Protein AF-0000000077052460 (afdb_homodimer)

Nearest PDB structures (foldseek):
  5jkq-assembly4_C  TM=7.803E-01  e=1.693E-21  Plasmodium falciparum 3D7
  5jkq-assembly3_D  TM=7.872E-01  e=2.287E-21  Plasmodium falciparum 3D7
  5jkq-assembly1_A  TM=8.329E-01  e=6.368E-21  Plasmodium falciparum 3D7
  5jkq-assembly2_B  TM=8.318E-01  e=1.773E-20  Plasmodium falciparum 3D7
  4io5-assembly1_B  TM=5.665E-01  e=1.163E-07  Adineta vaga

Foldseek 3Di:
DVVVVVVVVVVCCVVVLVCVLPCCCCVQQWDCVLVLLLLQLLLLVCVVVCVLVVLCVVLVVPQWDFDWPDHSDNVPRDHPDLVPDTTPVVVQQVVLEAEAEEACDCDDSAWGVPDVNIDGRQVVVVLSSQCVSCVVNVHHHYYHYDYDHDPLVSVVCQQSNVGFKYTFFDFQQDDHPRHRLVVQWPWHTFRTWFFKKKKFWVVLVDAALVSVQVVLVVDAQAEEEEQDPVQCVQCVVSHDPRYDYDHDPDPVVNVVCRVVRVHGMYMYSDDPADDPTMHMYTHPGITTTTMTHGHNVSSVVSVVVSPDSPVVVVVVVVCVVVVVVVVVVVVVVVVVVVVVVVVVVD/DVVVVVVVVVVVCVVVLVCVLDCVCCVQQWDCVLVLLLLQLLLLVCVVVCVLVVLCVVLVVPQWDFDWPDHSDNVPRDHPDLVPDTTPVVVQQVVLEAEAEEACDCDDSAWGVPDVNIDGRQVVVVLSSVCVSCVVNVHHHYYHYDYDHDPLVSVVCQQSNVGFKYTFFDFQQDDHPRHRLVVQWPWHTFRTWFWKKKKAWVVLVDAALVSVQVVLVVDAQAEEEEQDPVQCVQCVVSHDPSYDYDHDPDPVVNVVCRVVRVHGMYMYSDDPADDPTMHMYTHPGITTTTMTHGHNVSSVVSVVVSPPSPVVVVVVVVCVVVVVVVVVVVVVVVVVVVVVVVVVVD

InterPro domains:
  IPR049856 Venus Flytrap-like [cd22854] (32-294)

pLDDT: mean 78.64, std 20.58, range [25.12, 98.69]

Sequence (692 aa):
MKSFIFKLLIVVALVSAQSLKATTDSTATKSAADLRKAYNAALARIIESGEYLDIKNRTQMKEVIACITCAPDSTQTNYPAKDKVTGRLKDILDKKLVKIAGLYYNDMPAGDYTVKPPVGFWPEYARAIFKRIGDYYGVEIAIEWVLFTQSNDIMASVRSGESDLTDLYMILSSFYNGKDRIEAFSVSCSPGGYESTISVAKSSNVLSMLELNNLIDQGNNVKVGALSAADFNSVKPFFSAKAQPVTFESVKIMREKLLSGEIIAGVTSTNPGDTDEIITFRSGVVSPRASMFLADIDALEDQNESKQLPTITWIIILVVCIADARRKLVLLSFQRLVVRVVCSNKMKSFIFKLLIVVALVSAQSLKATTDSTATKSAADLRKAYNAALARIIESGEYLDIKNRTQMKEVIACITCAPDSTQTNYPAKDKVTGRLKDILDKKLVKIAGLYYNDMPAGDYTVKPPVGFWPEYARAIFKRIGDYYGVEIAIEWVLFTQSNDIMASVRSGESDLTDLYMILSSFYNGKDRIEAFSVSCSPGGYESTISVAKSSNVLSMLELNNLIDQGNNVKVGALSAADFNSVKPFFSAKAQPVTFESVKIMREKLLSGEIIAGVTSTNPGDTDEIITFRSGVVSPRASMFLADIDALEDQNESKQLPTITWIIILVVCIADARRKLVLLSFQRLVVRVVCSNK

Secondary structure (DSSP, 8-state):
-HHHHHHHHHHHHHHHHHHSS-----------HHHHHHHHHHHHHHHHHTHHHHHHHHHT-TTEEEE-SS---TTTS-PPPGGG--HHHHHHHHHTEEEEEEE--S-BTTEE-SSSS-EEHHHHHHHHHHHHHHHHHT-PPEEEEEEESSHHHHHHHHHHTSSSEE-TT-BSS-EETTEEHHHHSEEPPP-EEEEEEEEEEGGG---SHHHHHHHHHHSSSEEEEESSHHHHHHHGGGS-TTEEEEE-S-HHHHHHHHHTTS-SEEEESS-----SSEEEEEEEEEEEE--EE--HHHHHHHHHHHHS--HHHHHHHHHHHHHHHHHHHHHHHHHHHHHHHHHH--/-HHHHHHHHHHHHHHHHHHTTS----------HHHHHHHHHHHHHHHHTTHHHHHHHHHT-TTEEEE--S---TTTS-PPPGGG--HHHHHHHHHTEEEEEEE--S-BTTEE-SSSS-EEHHHHHHHHHHHHHHHHHT-PPEEEEEEESSHHHHHHHHHHTSSSEE-TT-BSS-EETTEEHHHHSEEPPP-EEEEEEEEEEGGG---SHHHHHHHHHHSSSEEEEESSHHHHHHHGGGS-TTEEEEE-S-HHHHHHHHHTTS-SEEEESS-----SSEEEEEEEEEEEE--EE--HHHHHHHHHHHHS--HHHHHHHHHHHHHHHHHHHHHHHHHHHHHHHHHH--

Organism: Blastocystis hominis (NCBI:txid12968)

Structure (mmCIF, N/CA/C/O backbone):
data_AF-0000000077052460-model_v1
#
loop_
_entity.id
_entity.type
_entity.pdbx_description
1 polymer 'Solute-binding protein family 3/N-terminal domain-containing protein'
#
loop_
_atom_site.group_PDB
_atom_site.id
_atom_site.type_symbol
_atom_site.label_atom_id
_atom_site.label_alt_id
_atom_site.label_comp_id
_atom_site.label_asym_id
_atom_site.label_entity_id
_atom_site.label_seq_id
_atom_site.pdbx_PDB_ins_code
_atom_site.Cartn_x
_atom_site.Cartn_y
_atom_site.Cartn_z
_atom_site.occupancy
_atom_site.B_iso_or_equiv
_atom_site.auth_seq_id
_atom_site.auth_comp_id
_atom_site.auth_asym_id
_atom_site.auth_atom_id
_atom_site.pdbx_PDB_model_num
ATOM 1 N N . MET A 1 1 ? 12.891 57.5 42.781 1 40.19 1 MET A N 1
ATOM 2 C CA . MET A 1 1 ? 13.344 56.156 43 1 40.19 1 MET A CA 1
ATOM 3 C C . MET A 1 1 ? 12.383 55.125 42.406 1 40.19 1 MET A C 1
ATOM 5 O O . MET A 1 1 ? 12.812 54.125 41.875 1 40.19 1 MET A O 1
ATOM 9 N N . LYS A 1 2 ? 11.172 55.531 42.406 1 53.53 2 LYS A N 1
ATOM 10 C CA . LYS A 1 2 ? 10.156 54.625 41.875 1 53.53 2 LYS A CA 1
ATOM 11 C C . LYS A 1 2 ? 10.242 54.531 40.344 1 53.53 2 LYS A C 1
ATOM 13 O O . LYS A 1 2 ? 10.023 53.438 39.781 1 53.53 2 LYS A O 1
ATOM 18 N N . SER A 1 3 ? 10.703 55.656 39.844 1 54.28 3 SER A N 1
ATOM 19 C CA . SER A 1 3 ? 10.805 55.594 38.375 1 54.28 3 SER A CA 1
ATOM 20 C C . SER A 1 3 ? 12 54.75 37.938 1 54.28 3 SER A C 1
ATOM 22 O O . SER A 1 3 ? 11.914 54.031 36.938 1 54.28 3 SER A O 1
ATOM 24 N N . PHE A 1 4 ? 13.062 54.781 38.75 1 54.03 4 PHE A N 1
ATOM 25 C CA . PHE A 1 4 ? 14.258 54 38.438 1 54.03 4 PHE A CA 1
ATOM 26 C C . PHE A 1 4 ? 14 52.531 38.625 1 54.03 4 PHE A C 1
ATOM 28 O O . PHE A 1 4 ? 14.43 51.719 37.812 1 54.03 4 PHE A O 1
ATOM 35 N N . ILE A 1 5 ? 13.266 52.188 39.594 1 51.94 5 ILE A N 1
ATOM 36 C CA . ILE A 1 5 ? 12.977 50.781 39.875 1 51.94 5 ILE A CA 1
ATOM 37 C C . ILE A 1 5 ? 12.055 50.25 38.781 1 51.94 5 ILE A C 1
ATOM 39 O O . ILE A 1 5 ? 12.242 49.094 38.312 1 51.94 5 ILE A O 1
ATOM 43 N N . PHE A 1 6 ? 11.258 51.094 38.281 1 49.56 6 PHE A N 1
ATOM 44 C CA . PHE A 1 6 ? 10.367 50.656 37.219 1 49.56 6 PHE A CA 1
ATOM 45 C C . PHE A 1 6 ? 11.141 50.406 35.938 1 49.56 6 PHE A C 1
ATOM 47 O O . PHE A 1 6 ? 10.898 49.406 35.219 1 49.56 6 PHE A O 1
ATOM 54 N N . LYS A 1 7 ? 12.078 51.312 35.656 1 52.75 7 LYS A N 1
ATOM 55 C CA . LYS A 1 7 ? 12.914 51.125 34.469 1 52.75 7 LYS A CA 1
ATOM 56 C C . LYS A 1 7 ? 13.812 49.906 34.625 1 52.75 7 LYS A C 1
ATOM 58 O O . LYS A 1 7 ? 14.016 49.156 33.656 1 52.75 7 LYS A O 1
ATOM 63 N N . LEU A 1 8 ? 14.211 49.531 35.75 1 53.59 8 LEU A N 1
ATOM 64 C CA . LEU A 1 8 ? 15.039 48.375 36 1 53.59 8 LEU A CA 1
ATOM 65 C C . LEU A 1 8 ? 14.219 47.094 35.875 1 53.59 8 LEU A C 1
ATOM 67 O O . LEU A 1 8 ? 14.68 46.094 35.312 1 53.59 8 LEU A O 1
ATOM 71 N N . LEU A 1 9 ? 13.055 47.125 36.312 1 50.16 9 LEU A N 1
ATOM 72 C CA . LEU A 1 9 ? 12.203 45.969 36.219 1 50.16 9 LEU A CA 1
ATOM 73 C C . LEU A 1 9 ? 11.789 45.688 34.781 1 50.16 9 LEU A C 1
ATOM 75 O O . LEU A 1 9 ? 11.703 44.562 34.344 1 50.16 9 LEU A O 1
ATOM 79 N N . ILE A 1 10 ? 11.719 46.75 34 1 52.09 10 ILE A N 1
ATOM 80 C CA . ILE A 1 10 ? 11.438 46.594 32.594 1 52.09 10 ILE A CA 1
ATOM 81 C C . ILE A 1 10 ? 12.656 46 31.875 1 52.09 10 ILE A C 1
ATOM 83 O O . ILE A 1 10 ? 12.531 45.125 31.031 1 52.09 10 ILE A O 1
ATOM 87 N N . VAL A 1 11 ? 13.836 46.406 32.25 1 53.12 11 VAL A N 1
ATOM 88 C CA . VAL A 1 11 ? 15.055 45.875 31.641 1 53.12 11 VAL A CA 1
ATOM 89 C C . VAL A 1 11 ? 15.25 44.438 32.062 1 53.12 11 VAL A C 1
ATOM 91 O O . VAL A 1 11 ? 15.609 43.562 31.234 1 53.12 11 VAL A O 1
ATOM 94 N N . VAL A 1 12 ? 14.984 44.094 33.281 1 51.38 12 VAL A N 1
ATOM 95 C CA . VAL A 1 12 ? 15.133 42.719 33.719 1 51.38 12 VAL A CA 1
ATOM 96 C C . VAL A 1 12 ? 14.055 41.844 33.094 1 51.38 12 VAL A C 1
ATOM 98 O O . VAL A 1 12 ? 14.328 40.719 32.688 1 51.38 12 VAL A O 1
ATOM 101 N N . ALA A 1 13 ? 12.812 42.375 33 1 45.5 13 ALA A N 1
ATOM 102 C CA . ALA A 1 13 ? 11.766 41.625 32.312 1 45.5 13 ALA A CA 1
ATOM 103 C C . ALA A 1 13 ? 12.094 41.469 30.828 1 45.5 13 ALA A C 1
ATOM 105 O O . ALA A 1 13 ? 11.867 40.406 30.25 1 45.5 13 ALA A O 1
ATOM 106 N N . LEU A 1 14 ? 12.672 42.5 30.281 1 45.81 14 LEU A N 1
ATOM 107 C CA . LEU A 1 14 ? 13.102 42.406 28.891 1 45.81 14 LEU A CA 1
ATOM 108 C C . LEU A 1 14 ? 14.312 41.469 28.766 1 45.81 14 LEU A C 1
ATOM 110 O O . LEU A 1 14 ? 14.406 40.688 27.812 1 45.81 14 LEU A O 1
ATOM 114 N N . VAL A 1 15 ? 15.219 41.562 29.688 1 47.16 15 VAL A N 1
ATOM 115 C CA . VAL A 1 15 ? 16.391 40.719 29.672 1 47.16 15 VAL A CA 1
ATOM 116 C C . VAL A 1 15 ? 15.992 39.281 30.062 1 47.16 15 VAL A C 1
ATOM 118 O O . VAL A 1 15 ? 16.469 38.312 29.484 1 47.16 15 VAL A O 1
ATOM 121 N N . SER A 1 16 ? 15.133 39.156 31.094 1 40.62 16 SER A N 1
ATOM 122 C CA . SER A 1 16 ? 14.664 37.844 31.438 1 40.62 16 SER A CA 1
ATOM 123 C C . SER A 1 16 ? 13.758 37.281 30.344 1 40.62 16 SER A C 1
ATOM 125 O O . SER A 1 16 ? 13.758 36.062 30.094 1 40.62 16 SER A O 1
ATOM 127 N N . ALA A 1 17 ? 12.898 38.125 29.781 1 40.44 17 ALA A N 1
ATOM 128 C CA . ALA A 1 17 ? 12.188 37.625 28.594 1 40.44 17 ALA A CA 1
ATOM 129 C C . ALA A 1 17 ? 13.164 37.25 27.484 1 40.44 17 ALA A C 1
ATOM 131 O O . ALA A 1 17 ? 12.93 36.312 26.75 1 40.44 17 ALA A O 1
ATOM 132 N N . GLN A 1 18 ? 14.156 38.062 27.328 1 39.84 18 GLN A N 1
ATOM 133 C CA . GLN A 1 18 ? 15.203 37.656 26.391 1 39.84 18 GLN A CA 1
ATOM 134 C C . GLN A 1 18 ? 15.984 36.469 26.906 1 39.84 18 GLN A C 1
ATOM 136 O O . GLN A 1 18 ? 16.422 35.625 26.109 1 39.84 18 GLN A O 1
ATOM 141 N N . SER A 1 19 ? 16.375 36.469 28.141 1 36.69 19 SER A N 1
ATOM 142 C CA . SER A 1 19 ? 17.094 35.312 28.688 1 36.69 19 SER A CA 1
ATOM 143 C C . SER A 1 19 ? 16.203 34.094 28.781 1 36.69 19 SER A C 1
ATOM 145 O O . SER A 1 19 ? 16.688 32.969 28.828 1 36.69 19 SER A O 1
ATOM 147 N N . LEU A 1 20 ? 14.992 34.281 29.234 1 33.91 20 LEU A N 1
ATOM 148 C CA . LEU A 1 20 ? 14.094 33.125 29.125 1 33.91 20 LEU A CA 1
ATOM 149 C C . LEU A 1 20 ? 13.875 32.75 27.672 1 33.91 20 LEU A C 1
ATOM 151 O O . LEU A 1 20 ? 13.242 31.75 27.375 1 33.91 20 LEU A O 1
ATOM 155 N N . LYS A 1 21 ? 14 33.688 26.781 1 36.88 21 LYS A N 1
ATOM 156 C CA . LYS A 1 21 ? 14.312 33.125 25.469 1 36.88 21 LYS A CA 1
ATOM 157 C C . LYS A 1 21 ? 15.469 32.125 25.531 1 36.88 21 LYS A C 1
ATOM 159 O O . LYS A 1 21 ? 16.312 32.094 24.641 1 36.88 21 LYS A O 1
ATOM 164 N N . ALA A 1 22 ? 16.062 32.031 26.641 1 34.34 22 ALA A N 1
ATOM 165 C CA . ALA A 1 22 ? 17.047 30.953 26.703 1 34.34 22 ALA A CA 1
ATOM 166 C C . ALA A 1 22 ? 16.594 29.75 25.859 1 34.34 22 ALA A C 1
ATOM 168 O O . ALA A 1 22 ? 15.391 29.562 25.641 1 34.34 22 ALA A O 1
ATOM 169 N N . THR A 1 23 ? 17.797 28.938 25.484 1 33.97 23 THR A N 1
ATOM 170 C CA . THR A 1 23 ? 18.031 27.828 24.578 1 33.97 23 THR A CA 1
ATOM 171 C C . THR A 1 23 ? 17.141 26.641 24.906 1 33.97 23 THR A C 1
ATOM 173 O O . THR A 1 23 ? 17.5 25.797 25.719 1 33.97 23 THR A O 1
ATOM 176 N N . THR A 1 24 ? 16.203 26.828 25.781 1 32.47 24 THR A N 1
ATOM 177 C CA . THR A 1 24 ? 15.672 25.5 25.516 1 32.47 24 THR A CA 1
ATOM 178 C C . THR A 1 24 ? 15.797 25.156 24.031 1 32.47 24 THR A C 1
ATOM 180 O O . THR A 1 24 ? 15.047 25.672 23.203 1 32.47 24 THR A O 1
ATOM 183 N N . ASP A 1 25 ? 16.969 25.297 23.562 1 33.72 25 ASP A N 1
ATOM 184 C CA . ASP A 1 25 ? 17.281 24.578 22.328 1 33.72 25 ASP A CA 1
ATOM 185 C C . ASP A 1 25 ? 16.422 23.328 22.188 1 33.72 25 ASP A C 1
ATOM 187 O O . ASP A 1 25 ? 16.812 22.25 22.625 1 33.72 25 ASP A O 1
ATOM 191 N N . SER A 1 26 ? 15.391 23.281 22.844 1 37.94 26 SER A N 1
ATOM 192 C CA . SER A 1 26 ? 14.578 22.156 22.391 1 37.94 26 SER A CA 1
ATOM 193 C C . SER A 1 26 ? 14.727 21.938 20.891 1 37.94 26 SER A C 1
ATOM 195 O O . SER A 1 26 ? 14.328 22.781 20.094 1 37.94 26 SER A O 1
ATOM 197 N N . THR A 1 27 ? 15.93 21.688 20.516 1 42.88 27 THR A N 1
ATOM 198 C CA . THR A 1 27 ? 16.266 21.344 19.141 1 42.88 27 THR A CA 1
ATOM 199 C C . THR A 1 27 ? 15.055 20.734 18.438 1 42.88 27 THR A C 1
ATOM 201 O O . THR A 1 27 ? 14.688 19.578 18.703 1 42.88 27 THR A O 1
ATOM 204 N N . ALA A 1 28 ? 14.078 21.516 18.297 1 54.25 28 ALA A N 1
ATOM 205 C CA . ALA A 1 28 ? 12.891 21.141 17.531 1 54.25 28 ALA A CA 1
ATOM 206 C C . ALA A 1 28 ? 13.266 20.234 16.359 1 54.25 28 ALA A C 1
ATOM 208 O O . ALA A 1 28 ? 14.234 20.5 15.648 1 54.25 28 ALA A O 1
ATOM 209 N N . THR A 1 29 ? 12.867 19.062 16.547 1 73.12 29 THR A N 1
ATOM 210 C CA . THR A 1 29 ? 13.117 18.141 15.438 1 73.12 29 THR A CA 1
ATOM 211 C C . THR A 1 29 ? 12.672 18.75 14.117 1 73.12 29 THR A C 1
ATOM 213 O O . THR A 1 29 ? 11.531 19.203 13.977 1 73.12 29 THR A O 1
ATOM 216 N N . LYS A 1 30 ? 13.648 19.109 13.383 1 87.31 30 LYS A N 1
ATOM 217 C CA . LYS A 1 30 ? 13.445 19.75 12.086 1 87.31 30 LYS A CA 1
ATOM 218 C C . LYS A 1 30 ? 12.508 18.922 11.211 1 87.31 30 LYS A C 1
ATOM 220 O O . LYS A 1 30 ? 12.539 17.688 11.242 1 87.31 30 LYS A O 1
ATOM 225 N N . SER A 1 31 ? 11.742 19.672 10.508 1 90.94 31 SER A N 1
ATOM 226 C CA . SER A 1 31 ? 10.797 19.047 9.586 1 90.94 31 SER A CA 1
ATOM 227 C C . SER A 1 31 ? 11.508 18.141 8.586 1 90.94 31 SER A C 1
ATOM 229 O O . SER A 1 31 ? 12.594 18.484 8.109 1 90.94 31 SER A O 1
ATOM 231 N N . ALA A 1 32 ? 10.805 17.062 8.242 1 94.19 32 ALA A N 1
ATOM 232 C CA . ALA A 1 32 ? 11.336 16.141 7.238 1 94.19 32 ALA A CA 1
ATOM 233 C C . ALA A 1 32 ? 10.539 16.234 5.938 1 94.19 32 ALA A C 1
ATOM 235 O O . ALA A 1 32 ? 10.695 15.391 5.051 1 94.19 32 ALA A O 1
ATOM 236 N N . ALA A 1 33 ? 9.703 17.203 5.754 1 89.75 33 ALA A N 1
ATOM 237 C CA . ALA A 1 33 ? 8.797 17.312 4.613 1 89.75 33 ALA A CA 1
ATOM 238 C C . ALA A 1 33 ? 9.578 17.422 3.307 1 89.75 33 ALA A C 1
ATOM 240 O O . ALA A 1 33 ? 9.297 16.703 2.346 1 89.75 33 ALA A O 1
ATOM 241 N N . ASP A 1 34 ? 10.586 18.266 3.287 1 93.88 34 ASP A N 1
ATOM 242 C CA . ASP A 1 34 ? 11.375 18.422 2.07 1 93.88 34 ASP A CA 1
ATOM 243 C C . ASP A 1 34 ? 12.18 17.156 1.771 1 93.88 34 ASP A C 1
ATOM 245 O O . ASP A 1 34 ? 12.391 16.797 0.607 1 93.88 34 ASP A O 1
ATOM 249 N N . LEU A 1 35 ? 12.648 16.531 2.812 1 96.69 35 LEU A N 1
ATOM 250 C CA . LEU A 1 35 ? 13.359 15.281 2.625 1 96.69 35 LEU A CA 1
ATOM 251 C C . LEU A 1 35 ? 12.453 14.227 1.992 1 96.69 35 LEU A C 1
ATOM 253 O O . LEU A 1 35 ? 12.852 13.547 1.048 1 96.69 35 LEU A O 1
ATOM 257 N N . ARG A 1 36 ? 11.289 14.094 2.512 1 94.25 36 ARG A N 1
ATOM 258 C CA . ARG A 1 36 ? 10.328 13.141 1.967 1 94.25 36 ARG A CA 1
ATOM 259 C C . ARG A 1 36 ? 10 13.461 0.514 1 94.25 36 ARG A C 1
ATOM 261 O O . ARG A 1 36 ? 9.922 12.562 -0.327 1 94.25 36 ARG A O 1
ATOM 268 N N . LYS A 1 37 ? 9.836 14.734 0.239 1 91.25 37 LYS A N 1
ATOM 269 C CA . LYS A 1 37 ? 9.555 15.148 -1.131 1 91.25 37 LYS A CA 1
ATOM 270 C C . LYS A 1 37 ? 10.703 14.789 -2.064 1 91.25 37 LYS A C 1
ATOM 272 O O . LYS A 1 37 ? 10.484 14.258 -3.156 1 91.25 37 LYS A O 1
ATOM 277 N N . ALA A 1 38 ? 11.883 15.102 -1.644 1 96.69 38 ALA A N 1
ATOM 278 C CA . ALA A 1 38 ? 13.055 14.758 -2.439 1 96.69 38 ALA A CA 1
ATOM 279 C C . ALA A 1 38 ? 13.18 13.242 -2.604 1 96.69 38 ALA A C 1
ATOM 281 O O . ALA A 1 38 ? 13.516 12.758 -3.686 1 96.69 38 ALA A O 1
ATOM 282 N N . TYR A 1 39 ? 12.922 12.562 -1.542 1 96.38 39 TYR A N 1
ATOM 283 C CA . TYR A 1 39 ? 12.961 11.109 -1.53 1 96.38 39 TYR A CA 1
ATOM 284 C C . TYR A 1 39 ? 11.977 10.523 -2.537 1 96.38 39 TYR A C 1
ATOM 286 O O . TYR A 1 39 ? 12.344 9.672 -3.352 1 96.38 39 TYR A O 1
ATOM 294 N N . ASN A 1 40 ? 10.781 11.008 -2.557 1 92.31 40 ASN A N 1
ATOM 295 C CA . ASN A 1 40 ? 9.75 10.539 -3.473 1 92.31 40 ASN A CA 1
ATOM 296 C C . ASN A 1 40 ? 10.07 10.914 -4.918 1 92.31 40 ASN A C 1
ATOM 298 O O . ASN A 1 40 ? 9.789 10.148 -5.84 1 92.31 40 ASN A O 1
ATOM 302 N N . ALA A 1 41 ? 10.617 12.07 -5.086 1 93.25 41 ALA A N 1
ATOM 303 C CA . ALA A 1 41 ? 11.047 12.469 -6.426 1 93.25 41 ALA A CA 1
ATOM 304 C C . ALA A 1 41 ? 12.102 11.516 -6.973 1 93.25 41 ALA A C 1
ATOM 306 O O . ALA A 1 41 ? 12.047 11.117 -8.141 1 93.25 41 ALA A O 1
ATOM 307 N N . ALA A 1 42 ? 13.047 11.164 -6.137 1 96.25 42 ALA A N 1
ATOM 308 C CA . ALA A 1 42 ? 14.086 10.211 -6.527 1 96.25 42 ALA A CA 1
ATOM 309 C C . ALA A 1 42 ? 13.492 8.844 -6.84 1 96.25 42 ALA A C 1
ATOM 311 O O . ALA A 1 42 ? 13.852 8.219 -7.84 1 96.25 42 ALA A O 1
ATOM 312 N N . LEU A 1 43 ? 12.57 8.391 -6.004 1 93.06 43 LEU A N 1
ATOM 313 C CA . LEU A 1 43 ? 11.914 7.102 -6.207 1 93.06 43 LEU A CA 1
ATOM 314 C C . LEU A 1 43 ? 11.227 7.055 -7.566 1 93.06 43 LEU A C 1
ATOM 316 O O . LEU A 1 43 ? 11.352 6.07 -8.297 1 93.06 43 LEU A O 1
ATOM 320 N N . ALA A 1 44 ? 10.508 8.102 -7.887 1 88.25 44 ALA A N 1
ATOM 321 C CA . ALA A 1 44 ? 9.797 8.164 -9.164 1 88.25 44 ALA A CA 1
ATOM 322 C C . ALA A 1 44 ? 10.766 8 -10.336 1 88.25 44 ALA A C 1
ATOM 324 O O . ALA A 1 44 ? 10.5 7.242 -11.273 1 88.25 44 ALA A O 1
ATOM 325 N N . ARG A 1 45 ? 11.867 8.555 -10.242 1 91.06 45 ARG A N 1
ATOM 326 C CA . ARG A 1 45 ? 12.844 8.539 -11.328 1 91.06 45 ARG A CA 1
ATOM 327 C C . ARG A 1 45 ? 13.531 7.176 -11.422 1 91.06 45 ARG A C 1
ATOM 329 O O . ARG A 1 45 ? 13.875 6.723 -12.508 1 91.06 45 ARG A O 1
ATOM 336 N N . ILE A 1 46 ? 13.758 6.566 -10.305 1 91.5 46 ILE A N 1
ATOM 337 C CA . ILE A 1 46 ? 14.352 5.238 -10.289 1 91.5 46 ILE A CA 1
ATOM 338 C C . ILE A 1 46 ? 13.422 4.246 -10.977 1 91.5 46 ILE A C 1
ATOM 340 O O . ILE A 1 46 ? 13.859 3.424 -11.789 1 91.5 46 ILE A O 1
ATOM 344 N N . ILE A 1 47 ? 12.164 4.34 -10.688 1 85.69 47 ILE A N 1
ATOM 345 C CA . ILE A 1 47 ? 11.188 3.439 -11.289 1 85.69 47 ILE A CA 1
ATOM 346 C C . ILE A 1 47 ? 11.047 3.75 -12.781 1 85.69 47 ILE A C 1
ATOM 348 O O . ILE A 1 47 ? 11.125 2.848 -13.617 1 85.69 47 ILE A O 1
ATOM 352 N N . GLU A 1 48 ? 10.969 4.965 -13.094 1 80.06 48 GLU A N 1
ATOM 353 C CA . GLU A 1 48 ? 10.766 5.387 -14.477 1 80.06 48 GLU A CA 1
ATOM 354 C C . GLU A 1 48 ? 11.945 5 -15.359 1 80.06 48 GLU A C 1
ATOM 356 O O . GLU A 1 48 ? 11.773 4.668 -16.531 1 80.06 48 GLU A O 1
ATOM 361 N N . SER A 1 49 ? 13.133 5.082 -14.812 1 83.06 49 SER A N 1
ATOM 362 C CA . SER A 1 49 ? 14.336 4.82 -15.594 1 83.06 49 SER A CA 1
ATOM 363 C C . SER A 1 49 ? 14.57 3.32 -15.758 1 83.06 49 SER A C 1
ATOM 365 O O . SER A 1 49 ? 15.453 2.904 -16.516 1 83.06 49 SER A O 1
ATOM 367 N N . GLY A 1 50 ? 13.812 2.512 -14.992 1 80.31 50 GLY A N 1
ATOM 368 C CA . GLY A 1 50 ? 14.031 1.074 -15.039 1 80.31 50 GLY A CA 1
ATOM 369 C C . GLY A 1 50 ? 15.062 0.593 -14.031 1 80.31 50 GLY A C 1
ATOM 370 O O . GLY A 1 50 ? 15.281 -0.611 -13.891 1 80.31 50 GLY A O 1
ATOM 371 N N . GLU A 1 51 ? 15.648 1.522 -13.375 1 86.81 51 GLU A N 1
ATOM 372 C CA . GLU A 1 51 ? 16.703 1.167 -12.43 1 86.81 51 GLU A CA 1
ATOM 373 C C . GLU A 1 51 ? 16.172 0.256 -11.328 1 86.81 51 GLU A C 1
ATOM 375 O O . GLU A 1 51 ? 16.891 -0.608 -10.828 1 86.81 51 GLU A O 1
ATOM 380 N N . TYR A 1 52 ? 14.922 0.409 -11.008 1 87.69 52 TYR A N 1
ATOM 381 C CA . TYR A 1 52 ? 14.305 -0.477 -10.031 1 87.69 52 TYR A CA 1
ATOM 382 C C . TYR A 1 52 ? 14.406 -1.933 -10.469 1 87.69 52 TYR A C 1
ATOM 384 O O . TYR A 1 52 ? 14.82 -2.793 -9.688 1 87.69 52 TYR A O 1
ATOM 392 N N . LEU A 1 53 ? 14.031 -2.162 -11.617 1 82.94 53 LEU A N 1
ATOM 393 C CA . LEU A 1 53 ? 14.078 -3.521 -12.141 1 82.94 53 LEU A CA 1
ATOM 394 C C . LEU A 1 53 ? 15.516 -4.012 -12.25 1 82.94 53 LEU A C 1
ATOM 396 O O . LEU A 1 53 ? 15.797 -5.191 -12.008 1 82.94 53 LEU A O 1
ATOM 400 N N . ASP A 1 54 ? 16.406 -3.105 -12.602 1 85.31 54 ASP A N 1
ATOM 401 C CA . ASP A 1 54 ? 17.812 -3.467 -12.68 1 85.31 54 ASP A CA 1
ATOM 402 C C . ASP A 1 54 ? 18.344 -3.926 -11.32 1 85.31 54 ASP A C 1
ATOM 404 O O . ASP A 1 54 ? 19.016 -4.945 -11.219 1 85.31 54 ASP A O 1
ATOM 408 N N . ILE A 1 55 ? 18.031 -3.145 -10.32 1 89.31 55 ILE A N 1
ATOM 409 C CA . ILE A 1 55 ? 18.469 -3.477 -8.969 1 89.31 55 ILE A CA 1
ATOM 410 C C . ILE A 1 55 ? 17.859 -4.809 -8.539 1 89.31 55 ILE A C 1
ATOM 412 O O . ILE A 1 55 ? 18.547 -5.664 -7.984 1 89.31 55 ILE A O 1
ATOM 416 N N . LYS A 1 56 ? 16.609 -4.988 -8.812 1 85.88 56 LYS A N 1
ATOM 417 C CA . LYS A 1 56 ? 15.922 -6.234 -8.477 1 85.88 56 LYS A CA 1
ATOM 418 C C . LYS A 1 56 ? 16.594 -7.426 -9.156 1 85.88 56 LYS A C 1
ATOM 420 O O . LYS A 1 56 ? 16.812 -8.461 -8.523 1 85.88 56 LYS A O 1
ATOM 425 N N . ASN A 1 57 ? 16.891 -7.242 -10.336 1 82.56 57 ASN A N 1
ATOM 426 C CA . ASN A 1 57 ? 17.516 -8.328 -11.094 1 82.56 57 ASN A CA 1
ATOM 427 C C . ASN A 1 57 ? 18.922 -8.641 -10.586 1 82.56 57 ASN A C 1
ATOM 429 O O . ASN A 1 57 ? 19.266 -9.805 -10.375 1 82.56 57 ASN A O 1
ATOM 433 N N . ARG A 1 58 ? 19.672 -7.66 -10.438 1 87 58 ARG A N 1
ATOM 434 C CA . ARG A 1 58 ? 21.062 -7.867 -10.031 1 87 58 ARG A CA 1
ATOM 435 C C . ARG A 1 58 ? 21.125 -8.469 -8.625 1 87 58 ARG A C 1
ATOM 437 O O . ARG A 1 58 ? 22.031 -9.25 -8.328 1 87 58 ARG A O 1
ATOM 444 N N . THR A 1 59 ? 20.188 -8.078 -7.797 1 87.38 59 THR A N 1
ATOM 445 C CA . THR A 1 59 ? 20.188 -8.578 -6.43 1 87.38 59 THR A CA 1
ATOM 446 C C . THR A 1 59 ? 19.375 -9.867 -6.324 1 87.38 59 THR A C 1
ATOM 448 O O . THR A 1 59 ? 19.266 -10.445 -5.242 1 87.38 59 THR A O 1
ATOM 451 N N . GLN A 1 60 ? 18.672 -10.203 -7.414 1 80.5 60 GLN A N 1
ATOM 452 C CA . GLN A 1 60 ? 17.875 -11.43 -7.508 1 80.5 60 GLN A CA 1
ATOM 453 C C . GLN A 1 60 ? 16.734 -11.422 -6.492 1 80.5 60 GLN A C 1
ATOM 455 O O . GLN A 1 60 ? 16.453 -12.445 -5.867 1 80.5 60 GLN A O 1
ATOM 460 N N . MET A 1 61 ? 16.188 -10.211 -6.312 1 81.94 61 MET A N 1
ATOM 461 C CA . MET A 1 61 ? 15.078 -10.102 -5.367 1 81.94 61 MET A CA 1
ATOM 462 C C . MET A 1 61 ? 13.734 -10.258 -6.074 1 81.94 61 MET A C 1
ATOM 464 O O . MET A 1 61 ? 12.945 -9.312 -6.141 1 81.94 61 MET A O 1
ATOM 468 N N . LYS A 1 62 ? 13.398 -11.453 -6.328 1 73.75 62 LYS A N 1
ATOM 469 C CA . LYS A 1 62 ? 12.18 -11.773 -7.059 1 73.75 62 LYS A CA 1
ATOM 470 C C . LYS A 1 62 ? 10.953 -11.68 -6.148 1 73.75 62 LYS A C 1
ATOM 472 O O . LYS A 1 62 ? 9.836 -11.492 -6.625 1 73.75 62 LYS A O 1
ATOM 477 N N . GLU A 1 63 ? 11.211 -11.688 -4.891 1 77.44 63 GLU A N 1
ATOM 478 C CA . GLU A 1 63 ? 10.117 -11.766 -3.93 1 77.44 63 GLU A CA 1
ATOM 479 C C . GLU A 1 63 ? 9.492 -10.391 -3.686 1 77.44 63 GLU A C 1
ATOM 481 O O . GLU A 1 63 ? 8.383 -10.297 -3.168 1 77.44 63 GLU A O 1
ATOM 486 N N . VAL A 1 64 ? 10.258 -9.438 -4.059 1 81.88 64 VAL A N 1
ATOM 487 C CA . VAL A 1 64 ? 9.703 -8.094 -3.871 1 81.88 64 VAL A CA 1
ATOM 488 C C . VAL A 1 64 ? 8.703 -7.789 -4.98 1 81.88 64 VAL A C 1
ATOM 490 O O . VAL A 1 64 ? 9.031 -7.891 -6.168 1 81.88 64 VAL A O 1
ATOM 493 N N . ILE A 1 65 ? 7.496 -7.5 -4.48 1 83.38 65 ILE A N 1
ATOM 494 C CA . ILE A 1 65 ? 6.445 -7.066 -5.391 1 83.38 65 ILE A CA 1
ATOM 495 C C . ILE A 1 65 ? 6.324 -5.543 -5.355 1 83.38 65 ILE A C 1
ATOM 497 O O . ILE A 1 65 ? 6.402 -4.934 -4.285 1 83.38 65 ILE A O 1
ATOM 501 N N . ALA A 1 66 ? 6.18 -4.988 -6.559 1 84.12 66 ALA A N 1
ATOM 502 C CA . ALA A 1 66 ? 6 -3.539 -6.594 1 84.12 66 ALA A CA 1
ATOM 503 C C . ALA A 1 66 ? 4.613 -3.146 -6.098 1 84.12 66 ALA A C 1
ATOM 505 O O . ALA A 1 66 ? 3.602 -3.559 -6.672 1 84.12 66 ALA A O 1
ATOM 506 N N . CYS A 1 67 ? 4.598 -2.615 -4.949 1 85.75 67 CYS A N 1
ATOM 507 C CA . CYS A 1 67 ? 3.383 -2.041 -4.379 1 85.75 67 CYS A CA 1
ATOM 508 C C . CYS A 1 67 ? 3.451 -0.519 -4.367 1 85.75 67 CYS A C 1
ATOM 510 O O . CYS A 1 67 ? 3.871 0.081 -3.379 1 85.75 67 CYS A O 1
ATOM 512 N N . ILE A 1 68 ? 2.988 0.08 -5.395 1 81.12 68 ILE A N 1
ATOM 513 C CA . ILE A 1 68 ? 3.27 1.49 -5.641 1 81.12 68 ILE A CA 1
ATOM 514 C C . ILE A 1 68 ? 2.152 2.35 -5.055 1 81.12 68 ILE A C 1
ATOM 516 O O . ILE A 1 68 ? 0.993 2.229 -5.457 1 81.12 68 ILE A O 1
ATOM 520 N N . THR A 1 69 ? 2.543 3.178 -4.184 1 82.56 69 THR A N 1
ATOM 521 C CA . THR A 1 69 ? 1.542 4 -3.516 1 82.56 69 THR A CA 1
ATOM 522 C C . THR A 1 69 ? 1.57 5.43 -4.051 1 82.56 69 THR A C 1
ATOM 524 O O . THR A 1 69 ? 0.689 6.23 -3.74 1 82.56 69 THR A O 1
ATOM 527 N N . CYS A 1 70 ? 2.611 5.719 -4.859 1 81.69 70 CYS A N 1
ATOM 528 C CA . CYS A 1 70 ? 2.68 7 -5.547 1 81.69 70 CYS A CA 1
ATOM 529 C C . CYS A 1 70 ? 2.92 6.809 -7.039 1 81.69 70 CYS A C 1
ATOM 531 O O . CYS A 1 70 ? 3.594 5.859 -7.445 1 81.69 70 CYS A O 1
ATOM 533 N N . ALA A 1 71 ? 2.395 7.699 -7.746 1 74.75 71 ALA A N 1
ATOM 534 C CA . ALA A 1 71 ? 2.631 7.594 -9.188 1 74.75 71 ALA A CA 1
ATOM 535 C C . ALA A 1 71 ? 4.082 7.914 -9.523 1 74.75 71 ALA A C 1
ATOM 537 O O . ALA A 1 71 ? 4.598 8.977 -9.156 1 74.75 71 ALA A O 1
ATOM 538 N N . PRO A 1 72 ? 4.672 6.934 -10.148 1 77.06 72 PRO A N 1
ATOM 539 C CA . PRO A 1 72 ? 6.059 7.199 -10.539 1 77.06 72 PRO A CA 1
ATOM 540 C C . PRO A 1 72 ? 6.16 8.07 -11.789 1 77.06 72 PRO A C 1
ATOM 542 O O . PRO A 1 72 ? 6.508 7.582 -12.867 1 77.06 72 PRO A O 1
ATOM 545 N N . ASP A 1 73 ? 5.852 9.297 -11.711 1 79.12 73 ASP A N 1
ATOM 546 C CA . ASP A 1 73 ? 5.898 10.281 -12.789 1 79.12 73 ASP A CA 1
ATOM 547 C C . ASP A 1 73 ? 6.793 11.461 -12.43 1 79.12 73 ASP A C 1
ATOM 549 O O . ASP A 1 73 ? 6.391 12.336 -11.656 1 79.12 73 ASP A O 1
ATOM 553 N N . SER A 1 74 ? 7.941 11.461 -13.086 1 81.06 74 SER A N 1
ATOM 554 C CA . SER A 1 74 ? 8.953 12.453 -12.742 1 81.06 74 SER A CA 1
ATOM 555 C C . SER A 1 74 ? 8.539 13.844 -13.195 1 81.06 74 SER A C 1
ATOM 557 O O . SER A 1 74 ? 9.086 14.844 -12.727 1 81.06 74 SER A O 1
ATOM 559 N N . THR A 1 75 ? 7.633 13.898 -14.047 1 82.56 75 THR A N 1
ATOM 560 C CA . THR A 1 75 ? 7.191 15.203 -14.516 1 82.56 75 THR A CA 1
ATOM 561 C C . THR A 1 75 ? 6.281 15.867 -13.492 1 82.56 75 THR A C 1
ATOM 563 O O . THR A 1 75 ? 6.094 17.094 -13.516 1 82.56 75 THR A O 1
ATOM 566 N N . GLN A 1 76 ? 5.781 15.078 -12.586 1 81.75 76 GLN A N 1
ATOM 567 C CA . GLN A 1 76 ? 4.844 15.617 -11.609 1 81.75 76 GLN A CA 1
ATOM 568 C C . GLN A 1 76 ? 5.461 15.633 -10.211 1 81.75 76 GLN A C 1
ATOM 570 O O . GLN A 1 76 ? 5.035 16.406 -9.352 1 81.75 76 GLN A O 1
ATOM 575 N N . THR A 1 77 ? 6.367 14.727 -9.977 1 85.75 77 THR A N 1
ATOM 576 C CA . THR A 1 77 ? 7.035 14.664 -8.68 1 85.75 77 THR A CA 1
ATOM 577 C C . THR A 1 77 ? 8.312 15.5 -8.688 1 85.75 77 THR A C 1
ATOM 579 O O . THR A 1 77 ? 9.344 15.062 -9.195 1 85.75 77 THR A O 1
ATOM 582 N N . ASN A 1 78 ? 8.258 16.625 -8.039 1 87.62 78 ASN A N 1
ATOM 583 C CA . ASN A 1 78 ? 9.359 17.562 -8.148 1 87.62 78 ASN A CA 1
ATOM 584 C C . ASN A 1 78 ? 10.211 17.578 -6.875 1 87.62 78 ASN A C 1
ATOM 586 O O . ASN A 1 78 ? 9.688 17.406 -5.773 1 87.62 78 ASN A O 1
ATOM 590 N N . TYR A 1 79 ? 11.484 17.797 -7.184 1 94.38 79 TYR A N 1
ATOM 591 C CA . TYR A 1 79 ? 12.367 18.109 -6.062 1 94.38 79 TYR A CA 1
ATOM 592 C C . TYR A 1 79 ? 12.047 19.484 -5.477 1 94.38 79 TYR A C 1
ATOM 594 O O . TYR A 1 79 ? 11.68 20.406 -6.207 1 94.38 79 TYR A O 1
ATOM 602 N N . PRO A 1 80 ? 12.25 19.609 -4.129 1 93.94 80 PRO A N 1
ATOM 603 C CA . PRO A 1 80 ? 12.234 20.984 -3.615 1 93.94 80 PRO A CA 1
ATOM 604 C C . PRO A 1 80 ? 13.273 21.875 -4.285 1 93.94 80 PRO A C 1
ATOM 606 O O . PRO A 1 80 ? 14.375 21.422 -4.59 1 93.94 80 PRO A O 1
ATOM 609 N N . ALA A 1 81 ? 12.82 23.094 -4.441 1 94.62 81 ALA A N 1
ATOM 610 C CA . ALA A 1 81 ? 13.727 24.031 -5.086 1 94.62 81 ALA A CA 1
ATOM 611 C C . ALA A 1 81 ? 15.016 24.188 -4.281 1 94.62 81 ALA A C 1
ATOM 613 O O . ALA A 1 81 ? 14.977 24.266 -3.051 1 94.62 81 ALA A O 1
ATOM 614 N N . LYS A 1 82 ? 16.156 24.297 -4.988 1 94.31 82 LYS A N 1
ATOM 615 C CA . LYS A 1 82 ? 17.484 24.297 -4.387 1 94.31 82 LYS A CA 1
ATOM 616 C C . LYS A 1 82 ? 17.641 25.438 -3.383 1 94.31 82 LYS A C 1
ATOM 618 O O . LYS A 1 82 ? 18.266 25.266 -2.336 1 94.31 82 LYS A O 1
ATOM 623 N N . ASP A 1 83 ? 17.016 26.531 -3.637 1 93.06 83 ASP A N 1
ATOM 624 C CA . ASP A 1 83 ? 17.188 27.719 -2.803 1 93.06 83 ASP A CA 1
ATOM 625 C C . ASP A 1 83 ? 16.125 27.781 -1.712 1 93.06 83 ASP A C 1
ATOM 627 O O . ASP A 1 83 ? 16.125 28.688 -0.875 1 93.06 83 ASP A O 1
ATOM 631 N N . LYS A 1 84 ? 15.305 26.781 -1.619 1 93.88 84 LYS A N 1
ATOM 632 C CA . LYS A 1 84 ? 14.195 26.844 -0.676 1 93.88 84 LYS A CA 1
ATOM 633 C C . LYS A 1 84 ? 14.172 25.625 0.231 1 93.88 84 LYS A C 1
ATOM 635 O O . LYS A 1 84 ? 13.195 25.406 0.96 1 93.88 84 LYS A O 1
ATOM 640 N N . VAL A 1 85 ? 15.219 24.828 0.19 1 95.06 85 VAL A N 1
ATOM 641 C CA . VAL A 1 85 ? 15.258 23.594 0.968 1 95.06 85 VAL A CA 1
ATOM 642 C C . VAL A 1 85 ? 15.305 23.922 2.459 1 95.06 85 VAL A C 1
ATOM 644 O O . VAL A 1 85 ? 16.031 24.828 2.877 1 95.06 85 VAL A O 1
ATOM 647 N N . THR A 1 86 ? 14.492 23.234 3.207 1 93.88 86 THR A N 1
ATOM 648 C CA . THR A 1 86 ? 14.453 23.453 4.648 1 93.88 86 THR A CA 1
ATOM 649 C C . THR A 1 86 ? 14.531 22.125 5.398 1 93.88 86 THR A C 1
ATOM 651 O O . THR A 1 86 ? 14.602 21.062 4.781 1 93.88 86 THR A O 1
ATOM 654 N N . GLY A 1 87 ? 14.711 22.234 6.719 1 94.44 87 GLY A N 1
ATOM 655 C CA . GLY A 1 87 ? 14.578 21.094 7.613 1 94.44 87 GLY A CA 1
ATOM 656 C C . GLY A 1 87 ? 15.695 20.078 7.461 1 94.44 87 GLY A C 1
ATOM 657 O O . GLY A 1 87 ? 16.859 20.453 7.289 1 94.44 87 GLY A O 1
ATOM 658 N N . ARG A 1 88 ? 15.359 18.906 7.535 1 96.38 88 ARG A N 1
ATOM 659 C CA . ARG A 1 88 ? 16.312 17.812 7.57 1 96.38 88 ARG A CA 1
ATOM 660 C C . ARG A 1 88 ? 17.047 17.672 6.234 1 96.38 88 ARG A C 1
ATOM 662 O O . ARG A 1 88 ? 18.219 17.297 6.195 1 96.38 88 ARG A O 1
ATOM 669 N N . LEU A 1 89 ? 16.312 17.922 5.207 1 97.56 89 LEU A N 1
ATOM 670 C CA . LEU A 1 89 ? 17 17.875 3.92 1 97.56 89 LEU A CA 1
ATOM 671 C C . LEU A 1 89 ? 18.141 18.875 3.861 1 97.56 89 LEU A C 1
ATOM 673 O O . LEU A 1 89 ? 19.234 18.562 3.373 1 97.56 89 LEU A O 1
ATOM 677 N N . LYS A 1 90 ? 17.891 20.062 4.301 1 96.75 90 LYS A N 1
ATOM 678 C CA . LYS A 1 90 ? 18.938 21.078 4.324 1 96.75 90 LYS A CA 1
ATOM 679 C C . LYS A 1 90 ? 20.141 20.594 5.125 1 96.75 90 LYS A C 1
ATOM 681 O O . LYS A 1 90 ? 21.281 20.75 4.688 1 96.75 90 LYS A O 1
ATOM 686 N N . ASP A 1 91 ? 19.891 20.062 6.258 1 96.75 91 ASP A N 1
ATOM 687 C CA . ASP A 1 91 ? 20.984 19.531 7.086 1 96.75 91 ASP A CA 1
ATOM 688 C C . ASP A 1 91 ? 21.781 18.469 6.332 1 96.75 91 ASP A C 1
ATOM 690 O O . ASP A 1 91 ? 23.016 18.469 6.375 1 96.75 91 ASP A O 1
ATOM 694 N N . ILE A 1 92 ? 21.094 17.547 5.684 1 98.31 92 ILE A N 1
ATOM 695 C CA . ILE A 1 92 ? 21.719 16.453 4.945 1 98.31 92 ILE A CA 1
ATOM 696 C C . ILE A 1 92 ? 22.594 17.016 3.828 1 98.31 92 ILE A C 1
ATOM 698 O O . ILE A 1 92 ? 23.719 16.562 3.619 1 98.31 92 ILE A O 1
ATOM 702 N N . LEU A 1 93 ? 22.078 18 3.182 1 98.19 93 LEU A N 1
ATOM 703 C CA . LEU A 1 93 ? 22.812 18.609 2.088 1 98.19 93 LEU A CA 1
ATOM 704 C C . LEU A 1 93 ? 24.047 19.359 2.613 1 98.19 93 LEU A C 1
ATOM 706 O O . LEU A 1 93 ? 25.109 19.312 1.999 1 98.19 93 LEU A O 1
ATOM 710 N N . ASP A 1 94 ? 23.906 20.047 3.672 1 97.44 94 ASP A N 1
ATOM 711 C CA . ASP A 1 94 ? 25 20.797 4.27 1 97.44 94 ASP A CA 1
ATOM 712 C C . ASP A 1 94 ? 26.078 19.844 4.805 1 97.44 94 ASP A C 1
ATOM 714 O O . ASP A 1 94 ? 27.266 20.078 4.602 1 97.44 94 ASP A O 1
ATOM 718 N N . LYS A 1 95 ? 25.641 18.859 5.469 1 97.88 95 LYS A N 1
ATOM 719 C CA . LYS A 1 95 ? 26.562 17.922 6.102 1 97.88 95 LYS A CA 1
ATOM 720 C C . LYS A 1 95 ? 27.031 16.859 5.109 1 97.88 95 LYS A C 1
ATOM 722 O O . LYS A 1 95 ? 28 16.141 5.375 1 97.88 95 LYS A O 1
ATOM 727 N N . LYS A 1 96 ? 26.266 16.672 4.059 1 98.38 96 LYS A N 1
ATOM 728 C CA . LYS A 1 96 ? 26.531 15.656 3.037 1 98.38 96 LYS A CA 1
ATOM 729 C C . LYS A 1 96 ? 26.469 14.25 3.629 1 98.38 96 LYS A C 1
ATOM 731 O O . LYS A 1 96 ? 27.312 13.406 3.326 1 98.38 96 LYS A O 1
ATOM 736 N N . LEU A 1 97 ? 25.531 14.133 4.496 1 98.56 97 LEU A N 1
ATOM 737 C CA . LEU A 1 97 ? 25.375 12.883 5.23 1 98.56 97 LEU A CA 1
ATOM 738 C C . LEU A 1 97 ? 23.922 12.617 5.578 1 98.56 97 LEU A C 1
ATOM 740 O O . LEU A 1 97 ? 23.219 13.516 6.043 1 98.56 97 LEU A O 1
ATOM 744 N N . VAL A 1 98 ? 23.469 11.438 5.266 1 98.69 98 VAL A N 1
ATOM 745 C CA . VAL A 1 98 ? 22.141 11 5.707 1 98.69 98 VAL A CA 1
ATOM 746 C C . VAL A 1 98 ? 22.281 9.82 6.66 1 98.69 98 VAL A C 1
ATOM 748 O O . VAL A 1 98 ? 23.125 8.93 6.445 1 98.69 98 VAL A O 1
ATOM 751 N N . LYS A 1 99 ? 21.531 9.844 7.703 1 98.44 99 LYS A N 1
ATOM 752 C CA . LYS A 1 99 ? 21.484 8.75 8.664 1 98.44 99 LYS A CA 1
ATOM 753 C C . LYS A 1 99 ? 20.203 7.93 8.484 1 98.44 99 LYS A C 1
ATOM 755 O O . LYS A 1 99 ? 19.109 8.438 8.68 1 98.44 99 LYS A O 1
ATOM 760 N N . ILE A 1 100 ? 20.359 6.66 8.148 1 97.94 100 ILE A N 1
ATOM 761 C CA . ILE A 1 100 ? 19.25 5.746 7.934 1 97.94 100 ILE A CA 1
ATOM 762 C C . ILE A 1 100 ? 19.188 4.73 9.07 1 97.94 100 ILE A C 1
ATOM 764 O O . ILE A 1 100 ? 20.141 4 9.32 1 97.94 100 ILE A O 1
ATOM 768 N N . ALA A 1 101 ? 18.062 4.711 9.75 1 96.88 101 ALA A N 1
ATOM 769 C CA . ALA A 1 101 ? 17.875 3.754 10.836 1 96.88 101 ALA A CA 1
ATOM 770 C C . ALA A 1 101 ? 17.359 2.414 10.305 1 96.88 101 ALA A C 1
ATOM 772 O O . ALA A 1 101 ? 16.406 2.369 9.523 1 96.88 101 ALA A O 1
ATOM 773 N N . GLY A 1 102 ? 18 1.334 10.695 1 91.81 102 GLY A N 1
ATOM 774 C CA . GLY A 1 102 ? 17.609 0.001 10.273 1 91.81 102 GLY A CA 1
ATOM 775 C C . GLY A 1 102 ? 17.828 -1.054 11.336 1 91.81 102 GLY A C 1
ATOM 776 O O . GLY A 1 102 ? 18.188 -0.731 12.469 1 91.81 102 GLY A O 1
ATOM 777 N N . LEU A 1 103 ? 17.438 -2.264 11.008 1 85.12 103 LEU A N 1
ATOM 778 C CA . LEU A 1 103 ? 17.625 -3.398 11.906 1 85.12 103 LEU A CA 1
ATOM 779 C C . LEU A 1 103 ? 19 -4.043 11.695 1 85.12 103 LEU A C 1
ATOM 781 O O . LEU A 1 103 ? 19.469 -4.129 10.562 1 85.12 103 LEU A O 1
ATOM 785 N N . TYR A 1 104 ? 19.5 -4.406 12.867 1 76.69 104 TYR A N 1
ATOM 786 C CA . TYR A 1 104 ? 20.734 -5.18 12.82 1 76.69 104 TYR A CA 1
ATOM 787 C C . TYR A 1 104 ? 20.453 -6.648 12.531 1 76.69 104 TYR A C 1
ATOM 789 O O . TYR A 1 104 ? 20.219 -7.438 13.445 1 76.69 104 TYR A O 1
ATOM 797 N N . TYR A 1 105 ? 19.844 -6.938 11.383 1 64 105 TYR A N 1
ATOM 798 C CA . TYR A 1 105 ? 19.531 -8.344 11.148 1 64 105 TYR A CA 1
ATOM 799 C C . TYR A 1 105 ? 20.391 -8.906 10.023 1 64 105 TYR A C 1
ATOM 801 O O . TYR A 1 105 ? 20.594 -8.258 9 1 64 105 TYR A O 1
ATOM 809 N N . ASN A 1 106 ? 20.984 -10.039 10.32 1 53.19 106 ASN A N 1
ATOM 810 C CA . ASN A 1 106 ? 21.797 -10.781 9.359 1 53.19 106 ASN A CA 1
ATOM 811 C C . ASN A 1 106 ? 20.922 -11.539 8.359 1 53.19 106 ASN A C 1
ATOM 813 O O . ASN A 1 106 ? 21.391 -11.938 7.293 1 53.19 106 ASN A O 1
ATOM 817 N N . ASP A 1 107 ? 19.734 -11.734 8.719 1 53.34 107 ASP A N 1
ATOM 818 C CA . ASP A 1 107 ? 19.078 -12.688 7.832 1 53.34 107 ASP A CA 1
ATOM 819 C C . ASP A 1 107 ? 17.906 -12.039 7.098 1 53.34 107 ASP A C 1
ATOM 821 O O . ASP A 1 107 ? 16.844 -12.648 6.957 1 53.34 107 ASP A O 1
ATOM 825 N N . MET A 1 108 ? 18.234 -10.852 6.652 1 61.78 108 MET A N 1
ATOM 826 C CA . MET A 1 108 ? 17.188 -10.359 5.773 1 61.78 108 MET A CA 1
ATOM 827 C C . MET A 1 108 ? 17.5 -10.688 4.316 1 61.78 108 MET A C 1
ATOM 829 O O . MET A 1 108 ? 18.547 -10.289 3.797 1 61.78 108 MET A O 1
ATOM 833 N N . PRO A 1 109 ? 16.641 -11.508 3.791 1 59.72 109 PRO A N 1
ATOM 834 C CA . PRO A 1 109 ? 16.953 -11.953 2.432 1 59.72 109 PRO A CA 1
ATOM 835 C C . PRO A 1 109 ? 17.234 -10.797 1.478 1 59.72 109 PRO A C 1
ATOM 837 O O . PRO A 1 109 ? 18 -10.953 0.524 1 59.72 109 PRO A O 1
ATOM 840 N N . ALA A 1 110 ? 16.781 -9.703 1.844 1 73.5 110 ALA A N 1
ATOM 841 C CA . ALA A 1 110 ? 16.875 -8.664 0.824 1 73.5 110 ALA A CA 1
ATOM 842 C C . ALA A 1 110 ? 17.969 -7.656 1.166 1 73.5 110 ALA A C 1
ATOM 844 O O . ALA A 1 110 ? 18.219 -6.719 0.403 1 73.5 110 ALA A O 1
ATOM 845 N N . GLY A 1 111 ? 18.734 -7.949 2.27 1 79.88 111 GLY A N 1
ATOM 846 C CA . GLY A 1 111 ? 19.828 -7.066 2.631 1 79.88 111 GLY A CA 1
ATOM 847 C C . GLY A 1 111 ? 20.719 -7.637 3.721 1 79.88 111 GLY A C 1
ATOM 848 O O . GLY A 1 111 ? 20.234 -8.258 4.668 1 79.88 111 GLY A O 1
ATOM 849 N N . ASP A 1 112 ? 22.016 -7.523 3.533 1 84.81 112 ASP A N 1
ATOM 850 C CA . ASP A 1 112 ? 23 -7.844 4.555 1 84.81 112 ASP A CA 1
ATOM 851 C C . ASP A 1 112 ? 23.594 -6.578 5.172 1 84.81 112 ASP A C 1
ATOM 853 O O . ASP A 1 112 ? 24.406 -5.895 4.551 1 84.81 112 ASP A O 1
ATOM 857 N N . TYR A 1 113 ? 23.172 -6.367 6.367 1 87.88 113 TYR A N 1
ATOM 858 C CA . TYR A 1 113 ? 23.547 -5.125 7.027 1 87.88 113 TYR A CA 1
ATOM 859 C C . TYR A 1 113 ? 24.719 -5.359 7.984 1 87.88 113 TYR A C 1
ATOM 861 O O . TYR A 1 113 ? 25.156 -4.434 8.672 1 87.88 113 TYR A O 1
ATOM 869 N N . THR A 1 114 ? 25.25 -6.48 7.965 1 83.38 114 THR A N 1
ATOM 870 C CA . THR A 1 114 ? 26.375 -6.805 8.836 1 83.38 114 THR A CA 1
ATOM 871 C C . THR A 1 114 ? 27.688 -6.438 8.172 1 83.38 114 THR A C 1
ATOM 873 O O . THR A 1 114 ? 28.734 -6.363 8.828 1 83.38 114 THR A O 1
ATOM 876 N N . VAL A 1 115 ? 27.688 -6.262 6.906 1 87.81 115 VAL A N 1
ATOM 877 C CA . VAL A 1 115 ? 28.875 -5.832 6.188 1 87.81 115 VAL A CA 1
ATOM 878 C C . VAL A 1 115 ? 28.828 -4.324 5.957 1 87.81 115 VAL A C 1
ATOM 880 O O . VAL A 1 115 ? 27.75 -3.721 5.973 1 87.81 115 VAL A O 1
ATOM 883 N N . LYS A 1 116 ? 30.016 -3.805 5.758 1 87.19 116 LYS A N 1
ATOM 884 C CA . LYS A 1 116 ? 30.109 -2.361 5.566 1 87.19 116 LYS A CA 1
ATOM 885 C C . LYS A 1 116 ? 30.781 -2.033 4.23 1 87.19 116 LYS A C 1
ATOM 887 O O . LYS A 1 116 ? 31.938 -2.371 4.008 1 87.19 116 LYS A O 1
ATOM 892 N N . PRO A 1 117 ? 30.047 -1.437 3.281 1 89.38 117 PRO A N 1
ATOM 893 C CA . PRO A 1 117 ? 28.641 -1.021 3.385 1 89.38 117 PRO A CA 1
ATOM 894 C C . PRO A 1 117 ? 27.672 -2.186 3.219 1 89.38 117 PRO A C 1
ATOM 896 O O . PRO A 1 117 ? 28.016 -3.199 2.605 1 89.38 117 PRO A O 1
ATOM 899 N N . PRO A 1 118 ? 26.453 -1.96 3.766 1 91.06 118 PRO A N 1
ATOM 900 C CA . PRO A 1 118 ? 25.469 -3.02 3.576 1 91.06 118 PRO A CA 1
ATOM 901 C C . PRO A 1 118 ? 25.219 -3.344 2.105 1 91.06 118 PRO A C 1
ATOM 903 O O . PRO A 1 118 ? 25.344 -2.467 1.246 1 91.06 118 PRO A O 1
ATOM 906 N N . VAL A 1 119 ? 24.859 -4.594 1.844 1 90.31 119 VAL A N 1
ATOM 907 C CA . VAL A 1 119 ? 24.625 -5.035 0.47 1 90.31 119 VAL A CA 1
ATOM 908 C C . VAL A 1 119 ? 23.25 -5.676 0.351 1 90.31 119 VAL A C 1
ATOM 910 O O . VAL A 1 119 ? 22.641 -6.051 1.357 1 90.31 119 VAL A O 1
ATOM 913 N N . GLY A 1 120 ? 22.797 -5.727 -0.951 1 90.56 120 GLY A N 1
ATOM 914 C CA . GLY A 1 120 ? 21.484 -6.309 -1.215 1 90.56 120 GLY A CA 1
ATOM 915 C C . GLY A 1 120 ? 20.5 -5.32 -1.802 1 90.56 120 GLY A C 1
ATOM 916 O O . GLY A 1 120 ? 20.859 -4.184 -2.115 1 90.56 120 GLY A O 1
ATOM 917 N N . PHE A 1 121 ? 19.266 -5.754 -1.947 1 91.06 121 PHE A N 1
ATOM 918 C CA . PHE A 1 121 ? 18.25 -5 -2.662 1 91.06 121 PHE A CA 1
ATOM 919 C C . PHE A 1 121 ? 17.969 -3.67 -1.968 1 91.06 121 PHE A C 1
ATOM 921 O O . PHE A 1 121 ? 18.047 -2.609 -2.588 1 91.06 121 PHE A O 1
ATOM 928 N N . TRP A 1 122 ? 17.688 -3.707 -0.725 1 92.5 122 TRP A N 1
ATOM 929 C CA . TRP A 1 122 ? 17.234 -2.512 -0.024 1 92.5 122 TRP A CA 1
ATOM 930 C C . TRP A 1 122 ? 18.359 -1.509 0.139 1 92.5 122 TRP A C 1
ATOM 932 O O . TRP A 1 122 ? 18.203 -0.322 -0.154 1 92.5 122 TRP A O 1
ATOM 942 N N . PRO A 1 123 ? 19.578 -1.95 0.521 1 93.81 123 PRO A N 1
ATOM 943 C CA . PRO A 1 123 ? 20.688 -0.997 0.591 1 93.81 123 PRO A CA 1
ATOM 944 C C . PRO A 1 123 ? 21.031 -0.383 -0.767 1 93.81 123 PRO A C 1
ATOM 946 O O . PRO A 1 123 ? 21.328 0.808 -0.85 1 93.81 123 PRO A O 1
ATOM 949 N N . GLU A 1 124 ? 20.984 -1.145 -1.761 1 94.88 124 GLU A N 1
ATOM 950 C CA . GLU A 1 124 ? 21.266 -0.61 -3.088 1 94.88 124 GLU A CA 1
ATOM 951 C C . GLU A 1 124 ? 20.219 0.401 -3.516 1 94.88 124 GLU A C 1
ATOM 953 O O . GLU A 1 124 ? 20.531 1.4 -4.168 1 94.88 124 GLU A O 1
ATOM 958 N N . TYR A 1 125 ? 19.031 0.047 -3.184 1 94.62 125 TYR A N 1
ATOM 959 C CA . TYR A 1 125 ? 17.953 0.969 -3.498 1 94.62 125 TYR A CA 1
ATOM 960 C C . TYR A 1 125 ? 18.125 2.291 -2.76 1 94.62 125 TYR A C 1
ATOM 962 O O . TYR A 1 125 ? 17.953 3.363 -3.346 1 94.62 125 TYR A O 1
ATOM 970 N N . ALA A 1 126 ? 18.5 2.201 -1.509 1 96.75 126 ALA A N 1
ATOM 971 C CA . ALA A 1 126 ? 18.75 3.404 -0.722 1 96.75 126 ALA A CA 1
ATOM 972 C C . ALA A 1 126 ? 19.875 4.234 -1.342 1 96.75 126 ALA A C 1
ATOM 974 O O . ALA A 1 126 ? 19.766 5.457 -1.461 1 96.75 126 ALA A O 1
ATOM 975 N N . ARG A 1 127 ? 20.891 3.6 -1.77 1 97.5 127 ARG A N 1
ATOM 976 C CA . ARG A 1 127 ? 22 4.301 -2.398 1 97.5 127 ARG A CA 1
ATOM 977 C C . ARG A 1 127 ? 21.562 4.977 -3.695 1 97.5 127 ARG A C 1
ATOM 979 O O . ARG A 1 127 ? 21.969 6.102 -3.986 1 97.5 127 ARG A O 1
ATOM 986 N N . ALA A 1 128 ? 20.781 4.32 -4.434 1 97.38 128 ALA A N 1
ATOM 987 C CA . ALA A 1 128 ? 20.281 4.906 -5.676 1 97.38 128 ALA A CA 1
ATOM 988 C C . ALA A 1 128 ? 19.453 6.16 -5.398 1 97.38 128 ALA A C 1
ATOM 990 O O . ALA A 1 128 ? 19.578 7.156 -6.113 1 97.38 128 ALA A O 1
ATOM 991 N N . ILE A 1 129 ? 18.625 6.09 -4.367 1 97.75 129 ILE A N 1
ATOM 992 C CA . ILE A 1 129 ? 17.781 7.211 -4.004 1 97.75 129 ILE A CA 1
ATOM 993 C C . ILE A 1 129 ? 18.641 8.422 -3.635 1 97.75 129 ILE A C 1
ATOM 995 O O . ILE A 1 129 ? 18.469 9.508 -4.191 1 97.75 129 ILE A O 1
ATOM 999 N N . PHE A 1 130 ? 19.547 8.195 -2.795 1 98.5 130 PHE A N 1
ATOM 1000 C CA . PHE A 1 130 ? 20.312 9.336 -2.297 1 98.5 130 PHE A CA 1
ATOM 1001 C C . PHE A 1 130 ? 21.344 9.789 -3.318 1 98.5 130 PHE A C 1
ATOM 1003 O O . PHE A 1 130 ? 21.734 10.953 -3.33 1 98.5 130 PHE A O 1
ATOM 1010 N N . LYS A 1 131 ? 21.781 8.898 -4.191 1 98.38 131 LYS A N 1
ATOM 1011 C CA . LYS A 1 131 ? 22.578 9.352 -5.336 1 98.38 131 LYS A CA 1
ATOM 1012 C C . LYS A 1 131 ? 21.781 10.328 -6.195 1 98.38 131 LYS A C 1
ATOM 1014 O O . LYS A 1 131 ? 22.312 11.352 -6.625 1 98.38 131 LYS A O 1
ATOM 1019 N N . ARG A 1 132 ? 20.578 10.07 -6.445 1 97.88 132 ARG A N 1
ATOM 1020 C CA . ARG A 1 132 ? 19.75 10.922 -7.277 1 97.88 132 ARG A CA 1
ATOM 1021 C C . ARG A 1 132 ? 19.469 12.258 -6.59 1 97.88 132 ARG A C 1
ATOM 1023 O O . ARG A 1 132 ? 19.453 13.305 -7.242 1 97.88 132 ARG A O 1
ATOM 1030 N N . ILE A 1 133 ? 19.219 12.141 -5.316 1 98.38 133 ILE A N 1
ATOM 1031 C CA . ILE A 1 133 ? 19.016 13.375 -4.57 1 98.38 133 ILE A CA 1
ATOM 1032 C C . ILE A 1 133 ? 20.281 14.227 -4.637 1 98.38 133 ILE A C 1
ATOM 1034 O O . ILE A 1 133 ? 20.234 15.422 -4.938 1 98.38 133 ILE A O 1
ATOM 1038 N N . GLY A 1 134 ? 21.391 13.633 -4.383 1 98.38 134 GLY A N 1
ATOM 1039 C CA . GLY A 1 134 ? 22.672 14.32 -4.461 1 98.38 134 GLY A CA 1
ATOM 1040 C C . GLY A 1 134 ? 22.953 14.914 -5.828 1 98.38 134 GLY A C 1
ATOM 1041 O O . GLY A 1 134 ? 23.391 16.062 -5.934 1 98.38 134 GLY A O 1
ATOM 1042 N N . ASP A 1 135 ? 22.688 14.18 -6.848 1 97.88 135 ASP A N 1
ATOM 1043 C CA . ASP A 1 135 ? 22.891 14.656 -8.211 1 97.88 135 ASP A CA 1
ATOM 1044 C C . ASP A 1 135 ? 22.078 15.914 -8.484 1 97.88 135 ASP A C 1
ATOM 1046 O O . ASP A 1 135 ? 22.562 16.859 -9.109 1 97.88 135 ASP A O 1
ATOM 1050 N N . TYR A 1 136 ? 20.859 15.922 -8.062 1 97.69 136 TYR A N 1
ATOM 1051 C CA . TYR A 1 136 ? 20 17.078 -8.305 1 97.69 136 TYR A CA 1
ATOM 1052 C C . TYR A 1 136 ? 20.531 18.312 -7.59 1 97.69 136 TYR A C 1
ATOM 1054 O O . TYR A 1 136 ? 20.531 19.406 -8.156 1 97.69 136 TYR A O 1
ATOM 1062 N N . TYR A 1 137 ? 21 18.109 -6.402 1 98.25 137 TYR A N 1
ATOM 1063 C CA . TYR A 1 137 ? 21.391 19.25 -5.598 1 98.25 137 TYR A CA 1
ATOM 1064 C C . TYR A 1 137 ? 22.891 19.547 -5.738 1 98.25 137 TYR A C 1
ATOM 1066 O O . TYR A 1 137 ? 23.406 20.484 -5.137 1 98.25 137 TYR A O 1
ATOM 1074 N N . GLY A 1 138 ? 23.625 18.75 -6.41 1 97.44 138 GLY A N 1
ATOM 1075 C CA . GLY A 1 138 ? 25.031 19 -6.719 1 97.44 138 GLY A CA 1
ATOM 1076 C C . GLY A 1 138 ? 25.969 18.609 -5.582 1 97.44 138 GLY A C 1
ATOM 1077 O O . GLY A 1 138 ? 26.984 19.266 -5.367 1 97.44 138 GLY A O 1
ATOM 1078 N N . VAL A 1 139 ? 25.562 17.641 -4.797 1 97.94 139 VAL A N 1
ATOM 1079 C CA . VAL A 1 139 ? 26.391 17.188 -3.689 1 97.94 139 VAL A CA 1
ATOM 1080 C C . VAL A 1 139 ? 26.422 15.664 -3.652 1 97.94 139 VAL A C 1
ATOM 1082 O O . VAL A 1 139 ? 25.484 15.008 -4.113 1 97.94 139 VAL A O 1
ATOM 1085 N N . GLU A 1 140 ? 27.484 15.148 -3.145 1 98 140 GLU A N 1
ATOM 1086 C CA . GLU A 1 140 ? 27.547 13.719 -2.844 1 98 140 GLU A CA 1
ATOM 1087 C C . GLU A 1 140 ? 27.125 13.438 -1.402 1 98 140 GLU A C 1
ATOM 1089 O O . GLU A 1 140 ? 27.734 13.969 -0.464 1 98 140 GLU A O 1
ATOM 1094 N N . ILE A 1 141 ? 26.109 12.625 -1.238 1 98.5 141 ILE A N 1
ATOM 1095 C CA . ILE A 1 141 ? 25.578 12.344 0.088 1 98.5 141 ILE A CA 1
ATOM 1096 C C . ILE A 1 141 ? 26.047 10.969 0.551 1 98.5 141 ILE A C 1
ATOM 1098 O O . ILE A 1 141 ? 25.766 9.961 -0.099 1 98.5 141 ILE A O 1
ATOM 1102 N N . ALA A 1 142 ? 26.766 10.93 1.609 1 98.19 142 ALA A N 1
ATOM 1103 C CA . ALA A 1 142 ? 27.125 9.664 2.236 1 98.19 142 ALA A CA 1
ATOM 1104 C C . ALA A 1 142 ? 25.984 9.125 3.082 1 98.19 142 ALA A C 1
ATOM 1106 O O . ALA A 1 142 ? 25.156 9.891 3.594 1 98.19 142 ALA A O 1
ATOM 1107 N N . ILE A 1 143 ? 25.938 7.766 3.195 1 98.25 143 ILE A N 1
ATOM 1108 C CA . ILE A 1 143 ? 24.891 7.125 3.986 1 98.25 143 ILE A CA 1
ATOM 1109 C C . ILE A 1 143 ? 25.516 6.465 5.219 1 98.25 143 ILE A C 1
ATOM 1111 O O . ILE A 1 143 ? 26.469 5.699 5.105 1 98.25 143 ILE A O 1
ATOM 1115 N N . GLU A 1 144 ? 25.062 6.801 6.301 1 97.62 144 GLU A N 1
ATOM 1116 C CA . GLU A 1 144 ? 25.359 6.098 7.547 1 97.62 144 GLU A CA 1
ATOM 1117 C C . GLU A 1 144 ? 24.141 5.316 8.039 1 97.62 144 GLU A C 1
ATOM 1119 O O . GLU A 1 144 ? 23.109 5.902 8.352 1 97.62 144 GLU A O 1
ATOM 1124 N N . TRP A 1 145 ? 24.297 4.035 8.102 1 96.19 145 TRP A N 1
ATOM 1125 C CA . TRP A 1 145 ? 23.234 3.209 8.688 1 96.19 145 TRP A CA 1
ATOM 1126 C C . TRP A 1 145 ? 23.391 3.121 10.195 1 96.19 145 TRP A C 1
ATOM 1128 O O . TRP A 1 145 ? 24.438 2.725 10.703 1 96.19 145 TRP A O 1
ATOM 1138 N N . VAL A 1 146 ? 22.406 3.506 10.859 1 95.56 146 VAL A N 1
ATOM 1139 C CA . VAL A 1 146 ? 22.297 3.344 12.305 1 95.56 146 VAL A CA 1
ATOM 1140 C C . VAL A 1 146 ? 21.453 2.113 12.625 1 95.56 146 VAL A C 1
ATOM 1142 O O . VAL A 1 146 ? 20.234 2.133 12.461 1 95.56 146 VAL A O 1
ATOM 1145 N N . LEU A 1 147 ? 22.094 1.146 13.18 1 93 147 LEU A N 1
ATOM 1146 C CA . LEU A 1 147 ? 21.422 -0.148 13.281 1 93 147 LEU A CA 1
ATOM 1147 C C . LEU A 1 147 ? 20.969 -0.417 14.711 1 93 147 LEU A C 1
ATOM 1149 O O . LEU A 1 147 ? 21.688 -0.117 15.664 1 93 147 LEU A O 1
ATOM 1153 N N . PHE A 1 148 ? 19.781 -0.94 14.797 1 90.88 148 PHE A N 1
ATOM 1154 C CA . PHE A 1 148 ? 19.141 -1.268 16.078 1 90.88 148 PHE A CA 1
ATOM 1155 C C . PHE A 1 148 ? 18.734 -2.732 16.109 1 90.88 148 PHE A C 1
ATOM 1157 O O . PHE A 1 148 ? 18.719 -3.404 15.07 1 90.88 148 PHE A O 1
ATOM 1164 N N . THR A 1 149 ? 18.359 -3.217 17.297 1 84.5 149 THR A N 1
ATOM 1165 C CA . THR A 1 149 ? 17.938 -4.605 17.453 1 84.5 149 THR A CA 1
ATOM 1166 C C . THR A 1 149 ? 16.406 -4.707 17.484 1 84.5 149 THR A C 1
ATOM 1168 O O . THR A 1 149 ? 15.852 -5.789 17.281 1 84.5 149 THR A O 1
ATOM 1171 N N . GLN A 1 150 ? 15.805 -3.531 17.766 1 82.88 150 GLN A N 1
ATOM 1172 C CA . GLN A 1 150 ? 14.352 -3.527 17.875 1 82.88 150 GLN A CA 1
ATOM 1173 C C . GLN A 1 150 ? 13.742 -2.461 16.984 1 82.88 150 GLN A C 1
ATOM 1175 O O . GLN A 1 150 ? 14.281 -1.36 16.844 1 82.88 150 GLN A O 1
ATOM 1180 N N . SER A 1 151 ? 12.617 -2.756 16.391 1 83.38 151 SER A N 1
ATOM 1181 C CA . SER A 1 151 ? 11.93 -1.854 15.469 1 83.38 151 SER A CA 1
ATOM 1182 C C . SER A 1 151 ? 11.508 -0.566 16.172 1 83.38 151 SER A C 1
ATOM 1184 O O . SER A 1 151 ? 11.594 0.518 15.594 1 83.38 151 SER A O 1
ATOM 1186 N N . ASN A 1 152 ? 11.062 -0.68 17.391 1 86.44 152 ASN A N 1
ATOM 1187 C CA . ASN A 1 152 ? 10.609 0.509 18.109 1 86.44 152 ASN A CA 1
ATOM 1188 C C . ASN A 1 152 ? 11.742 1.507 18.312 1 86.44 152 ASN A C 1
ATOM 1190 O O . ASN A 1 152 ? 11.523 2.719 18.312 1 86.44 152 ASN A O 1
ATOM 1194 N N . ASP A 1 153 ? 12.93 0.957 18.469 1 91.5 153 ASP A N 1
ATOM 1195 C CA . ASP A 1 153 ? 14.086 1.838 18.625 1 91.5 153 ASP A CA 1
ATOM 1196 C C . ASP A 1 153 ? 14.391 2.562 17.312 1 91.5 153 ASP A C 1
ATOM 1198 O O . ASP A 1 153 ? 14.836 3.713 17.328 1 91.5 153 ASP A O 1
ATOM 1202 N N . ILE A 1 154 ? 14.18 1.93 16.25 1 93.38 154 ILE A N 1
ATOM 1203 C CA . ILE A 1 154 ? 14.32 2.559 14.938 1 93.38 154 ILE A CA 1
ATOM 1204 C C . ILE A 1 154 ? 13.383 3.764 14.836 1 93.38 154 ILE A C 1
ATOM 1206 O O . ILE A 1 154 ? 13.82 4.871 14.523 1 93.38 154 ILE A O 1
ATOM 1210 N N . MET A 1 155 ? 12.164 3.518 15.195 1 93.56 155 MET A N 1
ATOM 1211 C CA . MET A 1 155 ? 11.148 4.559 15.102 1 93.56 155 MET A CA 1
ATOM 1212 C C . MET A 1 155 ? 11.453 5.707 16.062 1 93.56 155 MET A C 1
ATOM 1214 O O . MET A 1 155 ? 11.32 6.875 15.695 1 93.56 155 MET A O 1
ATOM 1218 N N . ALA A 1 156 ? 11.891 5.363 17.234 1 94.62 156 ALA A N 1
ATOM 1219 C CA . ALA A 1 156 ? 12.258 6.375 18.219 1 94.62 156 ALA A CA 1
ATOM 1220 C C . ALA A 1 156 ? 13.414 7.238 17.719 1 94.62 156 ALA A C 1
ATOM 1222 O O . ALA A 1 156 ? 13.43 8.453 17.953 1 94.62 156 ALA A O 1
ATOM 1223 N N . SER A 1 157 ? 14.352 6.629 17.094 1 96.12 157 SER A N 1
ATOM 1224 C CA . SER A 1 157 ? 15.508 7.348 16.578 1 96.12 157 SER A CA 1
ATOM 1225 C C . SER A 1 157 ? 15.102 8.367 15.523 1 96.12 157 SER A C 1
ATOM 1227 O O . SER A 1 157 ? 15.664 9.461 15.461 1 96.12 157 SER A O 1
ATOM 1229 N N . VAL A 1 158 ? 14.133 8.109 14.695 1 96.31 158 VAL A N 1
ATOM 1230 C CA . VAL A 1 158 ? 13.633 9.023 13.68 1 96.31 158 VAL A CA 1
ATOM 1231 C C . VAL A 1 158 ? 12.836 10.148 14.336 1 96.31 158 VAL A C 1
ATOM 1233 O O . VAL A 1 158 ? 13.008 11.32 13.992 1 96.31 158 VAL A O 1
ATOM 1236 N N . ARG A 1 159 ? 12.07 9.82 15.297 1 93.12 159 ARG A N 1
ATOM 1237 C CA . ARG A 1 159 ? 11.25 10.805 15.984 1 93.12 159 ARG A CA 1
ATOM 1238 C C . ARG A 1 159 ? 12.125 11.812 16.734 1 93.12 159 ARG A C 1
ATOM 1240 O O . ARG A 1 159 ? 11.82 13.008 16.766 1 93.12 159 ARG A O 1
ATOM 1247 N N . SER A 1 160 ? 13.188 11.336 17.344 1 90.44 160 SER A N 1
ATOM 1248 C CA . SER A 1 160 ? 14.062 12.195 18.141 1 90.44 160 SER A CA 1
ATOM 1249 C C . SER A 1 160 ? 14.977 13.031 17.25 1 90.44 160 SER A C 1
ATOM 1251 O O . SER A 1 160 ? 15.586 14 17.703 1 90.44 160 SER A O 1
ATOM 1253 N N . GLY A 1 161 ? 15.148 12.555 16.031 1 91.19 161 GLY A N 1
ATOM 1254 C CA . GLY A 1 161 ? 16.031 13.258 15.125 1 91.19 161 GLY A CA 1
ATOM 1255 C C . GLY A 1 161 ? 17.438 12.664 15.078 1 91.19 161 GLY A C 1
ATOM 1256 O O . GLY A 1 161 ? 18.312 13.172 14.367 1 91.19 161 GLY A O 1
ATOM 1257 N N . GLU A 1 162 ? 17.641 11.656 15.805 1 94.5 162 GLU A N 1
ATOM 1258 C CA . GLU A 1 162 ? 18.922 10.953 15.727 1 94.5 162 GLU A CA 1
ATOM 1259 C C . GLU A 1 162 ? 19.156 10.383 14.336 1 94.5 162 GLU A C 1
ATOM 1261 O O . GLU A 1 162 ? 20.281 10.383 13.836 1 94.5 162 GLU A O 1
ATOM 1266 N N . SER A 1 163 ? 18.125 9.859 13.742 1 97.69 163 SER A N 1
ATOM 1267 C CA . SER A 1 163 ? 18.141 9.398 12.359 1 97.69 163 SER A CA 1
ATOM 1268 C C . SER A 1 163 ? 17.203 10.219 11.484 1 97.69 163 SER A C 1
ATOM 1270 O O . SER A 1 163 ? 16.203 10.758 11.977 1 97.69 163 SER A O 1
ATOM 1272 N N . ASP A 1 164 ? 17.516 10.289 10.281 1 97.81 164 ASP A N 1
ATOM 1273 C CA . ASP A 1 164 ? 16.75 11.141 9.367 1 97.81 164 ASP A CA 1
ATOM 1274 C C . ASP A 1 164 ? 15.492 10.422 8.875 1 97.81 164 ASP A C 1
ATOM 1276 O O . ASP A 1 164 ? 14.477 11.062 8.609 1 97.81 164 ASP A O 1
ATOM 1280 N N . LEU A 1 165 ? 15.656 9.172 8.68 1 98.06 165 LEU A N 1
ATOM 1281 C CA . LEU A 1 165 ? 14.578 8.312 8.203 1 98.06 165 LEU A CA 1
ATOM 1282 C C . LEU A 1 165 ? 14.859 6.852 8.531 1 98.06 165 LEU A C 1
ATOM 1284 O O . LEU A 1 165 ? 15.977 6.504 8.922 1 98.06 165 LEU A O 1
ATOM 1288 N N . THR A 1 166 ? 13.875 6.039 8.383 1 96.56 166 THR A N 1
ATOM 1289 C CA . THR A 1 166 ? 14.078 4.598 8.477 1 96.56 166 THR A CA 1
ATOM 1290 C C . THR A 1 166 ? 14.57 4.027 7.152 1 96.56 166 THR A C 1
ATOM 1292 O O . THR A 1 166 ? 14.523 4.703 6.121 1 96.56 166 THR A O 1
ATOM 1295 N N . ASP A 1 167 ? 15 2.805 7.254 1 94.31 167 ASP A N 1
ATOM 1296 C CA . ASP A 1 167 ? 15.289 2.062 6.031 1 94.31 167 ASP A CA 1
ATOM 1297 C C . ASP A 1 167 ? 14.008 1.774 5.25 1 94.31 167 ASP A C 1
ATOM 1299 O O . ASP A 1 167 ? 12.906 1.986 5.754 1 94.31 167 ASP A O 1
ATOM 1303 N N . LEU A 1 168 ? 14.188 1.334 4.066 1 92.38 168 LEU A N 1
ATOM 1304 C CA . LEU A 1 168 ? 13.102 1.208 3.102 1 92.38 168 LEU A CA 1
ATOM 1305 C C . LEU A 1 168 ? 12.266 -0.036 3.383 1 92.38 168 LEU A C 1
ATOM 1307 O O . LEU A 1 168 ? 11.125 -0.141 2.92 1 92.38 168 LEU A O 1
ATOM 1311 N N . TYR A 1 169 ? 12.75 -0.953 4.129 1 88.12 169 TYR A N 1
ATOM 1312 C CA . TYR A 1 169 ? 12.086 -2.248 4.262 1 88.12 169 TYR A CA 1
ATOM 1313 C C . TYR A 1 169 ? 11.125 -2.252 5.445 1 88.12 169 TYR A C 1
ATOM 1315 O O . TYR A 1 169 ? 10.633 -3.307 5.844 1 88.12 169 TYR A O 1
ATOM 1323 N N . MET A 1 170 ? 10.867 -1.113 6 1 88.31 170 MET A N 1
ATOM 1324 C CA . MET A 1 170 ? 9.984 -1.08 7.16 1 88.31 170 MET A CA 1
ATOM 1325 C C . MET A 1 170 ? 8.547 -1.401 6.762 1 88.31 170 MET A C 1
ATOM 1327 O O . MET A 1 170 ? 8.023 -0.833 5.805 1 88.31 170 MET A O 1
ATOM 1331 N N . ILE A 1 171 ? 7.938 -2.289 7.543 1 85.75 171 ILE A N 1
ATOM 1332 C CA . ILE A 1 171 ? 6.543 -2.66 7.32 1 85.75 171 ILE A CA 1
ATOM 1333 C C . ILE A 1 171 ? 5.633 -1.497 7.711 1 85.75 171 ILE A C 1
ATOM 1335 O O . ILE A 1 171 ? 5.781 -0.915 8.789 1 85.75 171 ILE A O 1
ATOM 1339 N N . LEU A 1 172 ? 4.688 -1.177 6.832 1 85.56 172 LEU A N 1
ATOM 1340 C CA . LEU A 1 172 ? 3.75 -0.096 7.113 1 85.56 172 LEU A CA 1
ATOM 1341 C C . LEU A 1 172 ? 2.715 -0.53 8.148 1 85.56 172 LEU A C 1
ATOM 1343 O O . LEU A 1 172 ? 2.365 0.243 9.039 1 85.56 172 LEU A O 1
ATOM 1347 N N . SER A 1 173 ? 2.256 -1.715 7.977 1 82.06 173 SER A N 1
ATOM 1348 C CA . SER A 1 173 ? 1.14 -2.213 8.773 1 82.06 173 SER A CA 1
ATOM 1349 C C . SER A 1 173 ? 1.601 -2.641 10.164 1 82.06 173 SER A C 1
ATOM 1351 O O . SER A 1 173 ? 1.536 -3.824 10.508 1 82.06 173 SER A O 1
ATOM 1353 N N . SER A 1 174 ? 2.021 -1.734 10.898 1 81.19 174 SER A N 1
ATOM 1354 C CA . SER A 1 174 ? 2.451 -1.951 12.273 1 81.19 174 SER A CA 1
ATOM 1355 C C . SER A 1 174 ? 2.145 -0.738 13.148 1 81.19 174 SER A C 1
ATOM 1357 O O . SER A 1 174 ? 1.573 0.246 12.672 1 81.19 174 SER A O 1
ATOM 1359 N N . PHE A 1 175 ? 2.449 -0.921 14.414 1 80.81 175 PHE A N 1
ATOM 1360 C CA . PHE A 1 175 ? 2.15 0.147 15.359 1 80.81 175 PHE A CA 1
ATOM 1361 C C . PHE A 1 175 ? 3.432 0.728 15.945 1 80.81 175 PHE A C 1
ATOM 1363 O O . PHE A 1 175 ? 4.457 0.048 16 1 80.81 175 PHE A O 1
ATOM 1370 N N . TYR A 1 176 ? 3.396 1.969 16.234 1 84.19 176 TYR A N 1
ATOM 1371 C CA . TYR A 1 176 ? 4.363 2.656 17.094 1 84.19 176 TYR A CA 1
ATOM 1372 C C . TYR A 1 176 ? 3.674 3.33 18.266 1 84.19 176 TYR A C 1
ATOM 1374 O O . TYR A 1 176 ? 2.918 4.289 18.094 1 84.19 176 TYR A O 1
ATOM 1382 N N . ASN A 1 177 ? 3.938 2.834 19.453 1 82.31 177 ASN A N 1
ATOM 1383 C CA . ASN A 1 177 ? 3.354 3.359 20.688 1 82.31 177 ASN A CA 1
ATOM 1384 C C . ASN A 1 177 ? 1.834 3.451 20.594 1 82.31 177 ASN A C 1
ATOM 1386 O O . ASN A 1 177 ? 1.249 4.484 20.922 1 82.31 177 ASN A O 1
ATOM 1390 N N . GLY A 1 178 ? 1.231 2.455 20.078 1 75.69 178 GLY A N 1
ATOM 1391 C CA . GLY A 1 178 ? -0.219 2.342 20.078 1 75.69 178 GLY A CA 1
ATOM 1392 C C . GLY A 1 178 ? -0.867 3.061 18.906 1 75.69 178 GLY A C 1
ATOM 1393 O O . GLY A 1 178 ? -2.094 3.092 18.797 1 75.69 178 GLY A O 1
ATOM 1394 N N . LYS A 1 179 ? -0.096 3.635 18.031 1 78.94 179 LYS A N 1
ATOM 1395 C CA . LYS A 1 179 ? -0.602 4.301 16.828 1 78.94 179 LYS A CA 1
ATOM 1396 C C . LYS A 1 179 ? -0.099 3.615 15.562 1 78.94 179 LYS A C 1
ATOM 1398 O O . LYS A 1 179 ? 1.052 3.178 15.508 1 78.94 179 LYS A O 1
ATOM 1403 N N . ASP A 1 180 ? -1.013 3.592 14.625 1 80.38 180 ASP A N 1
ATOM 1404 C CA . ASP A 1 180 ? -0.539 3.107 13.336 1 80.38 180 ASP A CA 1
ATOM 1405 C C . ASP A 1 180 ? 0.681 3.898 12.867 1 80.38 180 ASP A C 1
ATOM 1407 O O . ASP A 1 180 ? 0.728 5.121 13.016 1 80.38 180 ASP A O 1
ATOM 1411 N N . ARG A 1 181 ? 1.617 3.225 12.297 1 83.44 181 ARG A N 1
ATOM 1412 C CA . ARG A 1 181 ? 2.834 3.877 11.82 1 83.44 181 ARG A CA 1
ATOM 1413 C C . ARG A 1 181 ? 2.508 4.984 10.828 1 83.44 181 ARG A C 1
ATOM 1415 O O . ARG A 1 181 ? 3.141 6.043 10.844 1 83.44 181 ARG A O 1
ATOM 1422 N N . ILE A 1 182 ? 1.487 4.758 10.039 1 80.19 182 ILE A N 1
ATOM 1423 C CA . ILE A 1 182 ? 1.16 5.719 8.992 1 80.19 182 ILE A CA 1
ATOM 1424 C C . ILE A 1 182 ? 0.517 6.957 9.609 1 80.19 182 ILE A C 1
ATOM 1426 O O . ILE A 1 182 ? 0.395 7.996 8.953 1 80.19 182 ILE A O 1
ATOM 1430 N N . GLU A 1 183 ? 0.098 6.883 10.805 1 76.44 183 GLU A N 1
ATOM 1431 C CA . GLU A 1 183 ? -0.41 8.039 11.539 1 76.44 183 GLU A CA 1
ATOM 1432 C C . GLU A 1 183 ? 0.694 8.703 12.359 1 76.44 183 GLU A C 1
ATOM 1434 O O . GLU A 1 183 ? 0.703 9.922 12.531 1 76.44 183 GLU A O 1
ATOM 1439 N N . ALA A 1 184 ? 1.554 7.844 12.797 1 83.81 184 ALA A N 1
ATOM 1440 C CA . ALA A 1 184 ? 2.596 8.312 13.703 1 83.81 184 ALA A CA 1
ATOM 1441 C C . ALA A 1 184 ? 3.742 8.961 12.938 1 83.81 184 ALA A C 1
ATOM 1443 O O . ALA A 1 184 ? 4.484 9.773 13.492 1 83.81 184 ALA A O 1
ATOM 1444 N N . PHE A 1 185 ? 3.855 8.625 11.664 1 89.25 185 PHE A N 1
ATOM 1445 C CA . PHE A 1 185 ? 4.961 9.094 10.836 1 89.25 185 PHE A CA 1
ATOM 1446 C C . PHE A 1 185 ? 4.457 9.531 9.469 1 89.25 185 PHE A C 1
ATOM 1448 O O . PHE A 1 185 ? 3.363 9.156 9.047 1 89.25 185 PHE A O 1
ATOM 1455 N N . SER A 1 186 ? 5.223 10.367 8.875 1 87.75 186 SER A N 1
ATOM 1456 C CA . SER A 1 186 ? 5.062 10.547 7.434 1 87.75 186 SER A CA 1
ATOM 1457 C C . SER A 1 186 ? 5.785 9.445 6.66 1 87.75 186 SER A C 1
ATOM 1459 O O . SER A 1 186 ? 6.875 9.023 7.047 1 87.75 186 SER A O 1
ATOM 1461 N N . VAL A 1 187 ? 5.152 9.008 5.594 1 89.88 187 VAL A N 1
ATOM 1462 C CA . VAL A 1 187 ? 5.684 7.832 4.914 1 89.88 187 VAL A CA 1
ATOM 1463 C C . VAL A 1 187 ? 6.004 8.172 3.459 1 89.88 187 VAL A C 1
ATOM 1465 O O . VAL A 1 187 ? 5.344 9.023 2.855 1 89.88 187 VAL A O 1
ATOM 1468 N N . SER A 1 188 ? 7.023 7.551 2.98 1 92.19 188 SER A N 1
ATOM 1469 C CA . SER A 1 188 ? 7.34 7.656 1.56 1 92.19 188 SER A CA 1
ATOM 1470 C C . SER A 1 188 ? 6.363 6.848 0.713 1 92.19 188 SER A C 1
ATOM 1472 O O . SER A 1 188 ? 5.566 6.07 1.247 1 92.19 188 SER A O 1
ATOM 1474 N N . CYS A 1 189 ? 6.531 7.078 -0.56 1 89.06 189 CYS A N 1
ATOM 1475 C CA . CYS A 1 189 ? 5.945 6.121 -1.487 1 89.06 189 CYS A CA 1
ATOM 1476 C C . CYS A 1 189 ? 6.535 4.73 -1.28 1 89.06 189 CYS A C 1
ATOM 1478 O O . CYS A 1 189 ? 7.723 4.594 -0.99 1 89.06 189 CYS A O 1
ATOM 1480 N N . SER A 1 190 ? 5.645 3.77 -1.372 1 88.56 190 SER A N 1
ATOM 1481 C CA . SER A 1 190 ? 6.121 2.395 -1.28 1 88.56 190 SER A CA 1
ATOM 1482 C C . SER A 1 190 ? 6.668 1.909 -2.619 1 88.56 190 SER A C 1
ATOM 1484 O O . SER A 1 190 ? 5.961 1.936 -3.631 1 88.56 190 SER A O 1
ATOM 1486 N N . PRO A 1 191 ? 7.898 1.481 -2.627 1 81 191 PRO A N 1
ATOM 1487 C CA . PRO A 1 191 ? 8.406 0.908 -3.873 1 81 191 PRO A CA 1
ATOM 1488 C C . PRO A 1 191 ? 8.086 -0.577 -4.02 1 81 191 PRO A C 1
ATOM 1490 O O . PRO A 1 191 ? 8.297 -1.159 -5.082 1 81 191 PRO A O 1
ATOM 1493 N N . GLY A 1 192 ? 7.609 -1.117 -2.859 1 87.25 192 GLY A N 1
ATOM 1494 C CA . GLY A 1 192 ? 7.34 -2.545 -2.924 1 87.25 192 GLY A CA 1
ATOM 1495 C C . GLY A 1 192 ? 6.98 -3.145 -1.577 1 87.25 192 GLY A C 1
ATOM 1496 O O . GLY A 1 192 ? 6.836 -2.424 -0.588 1 87.25 192 GLY A O 1
ATOM 1497 N N . GLY A 1 193 ? 6.758 -4.414 -1.676 1 87.19 193 GLY A N 1
ATOM 1498 C CA . GLY A 1 193 ? 6.426 -5.227 -0.517 1 87.19 193 GLY A CA 1
ATOM 1499 C C . GLY A 1 193 ? 6.582 -6.715 -0.766 1 87.19 193 GLY A C 1
ATOM 1500 O O . GLY A 1 193 ? 7.172 -7.121 -1.768 1 87.19 193 GLY A O 1
ATOM 1501 N N . TYR A 1 194 ? 6.219 -7.402 0.258 1 85.38 194 TYR A N 1
ATOM 1502 C CA . TYR A 1 194 ? 6.305 -8.859 0.176 1 85.38 194 TYR A CA 1
ATOM 1503 C C . TYR A 1 194 ? 4.922 -9.492 0.248 1 85.38 194 TYR A C 1
ATOM 1505 O O . TYR A 1 194 ? 4.078 -9.07 1.037 1 85.38 194 TYR A O 1
ATOM 1513 N N . GLU A 1 195 ? 4.766 -10.398 -0.696 1 86.88 195 GLU A N 1
ATOM 1514 C CA . GLU A 1 195 ? 3.592 -11.258 -0.568 1 86.88 195 GLU A CA 1
ATOM 1515 C C . GLU A 1 195 ? 3.924 -12.531 0.206 1 86.88 195 GLU A C 1
ATOM 1517 O O . GLU A 1 195 ? 4.895 -13.219 -0.109 1 86.88 195 GLU A O 1
ATOM 1522 N N . SER A 1 196 ? 3.123 -12.805 1.166 1 88.25 196 SER A N 1
ATOM 1523 C CA . SER A 1 196 ? 3.35 -14.023 1.935 1 88.25 196 SER A CA 1
ATOM 1524 C C . SER A 1 196 ? 2.982 -15.258 1.127 1 88.25 196 SER A C 1
ATOM 1526 O O . SER A 1 196 ? 1.996 -15.258 0.388 1 88.25 196 SER A O 1
ATOM 1528 N N . THR A 1 197 ? 3.789 -16.25 1.308 1 90 197 THR A N 1
ATOM 1529 C CA . THR A 1 197 ? 3.549 -17.547 0.692 1 90 197 THR A CA 1
ATOM 1530 C C . THR A 1 197 ? 3.158 -18.594 1.745 1 90 197 THR A C 1
ATOM 1532 O O . THR A 1 197 ? 3.746 -18.625 2.828 1 90 197 THR A O 1
ATOM 1535 N N . ILE A 1 198 ? 2.176 -19.375 1.362 1 94.44 198 ILE A N 1
ATOM 1536 C CA . ILE A 1 198 ? 1.702 -20.422 2.25 1 94.44 198 ILE A CA 1
ATOM 1537 C C . ILE A 1 198 ? 2.189 -21.781 1.744 1 94.44 198 ILE A C 1
ATOM 1539 O O . ILE A 1 198 ? 2.072 -22.094 0.555 1 94.44 198 ILE A O 1
ATOM 1543 N N . SER A 1 199 ? 2.818 -22.5 2.605 1 96.19 199 SER A N 1
ATOM 1544 C CA . SER A 1 199 ? 3.178 -23.891 2.336 1 96.19 199 SER A CA 1
ATOM 1545 C C . SER A 1 199 ? 2.242 -24.844 3.059 1 96.19 199 SER A C 1
ATOM 1547 O O . SER A 1 199 ? 1.95 -24.672 4.242 1 96.19 199 SER A O 1
ATOM 1549 N N . VAL A 1 200 ? 1.789 -25.812 2.348 1 97.06 200 VAL A N 1
ATOM 1550 C CA . VAL A 1 200 ? 0.962 -26.844 2.941 1 97.06 200 VAL A CA 1
ATOM 1551 C C . VAL A 1 200 ? 1.368 -28.219 2.381 1 97.06 200 VAL A C 1
ATOM 1553 O O . VAL A 1 200 ? 1.998 -28.297 1.323 1 97.06 200 VAL A O 1
ATOM 1556 N N . ALA A 1 201 ? 1.047 -29.234 3.152 1 96.62 201 ALA A N 1
ATOM 1557 C CA . ALA A 1 201 ? 1.24 -30.578 2.625 1 96.62 201 ALA A CA 1
ATOM 1558 C C . ALA A 1 201 ? 0.323 -30.844 1.434 1 96.62 201 ALA A C 1
ATOM 1560 O O . ALA A 1 201 ? -0.864 -30.516 1.473 1 96.62 201 ALA A O 1
ATOM 1561 N N . LYS A 1 202 ? 0.87 -31.453 0.38 1 95.75 202 LYS A N 1
ATOM 1562 C CA . LYS A 1 202 ? 0.09 -31.781 -0.812 1 95.75 202 LYS A CA 1
ATOM 1563 C C . LYS A 1 202 ? -1.101 -32.656 -0.467 1 95.75 202 LYS A C 1
ATOM 1565 O O . LYS A 1 202 ? -2.174 -32.531 -1.059 1 95.75 202 LYS A O 1
ATOM 1570 N N . SER A 1 203 ? -0.971 -33.469 0.453 1 94.19 203 SER A N 1
ATOM 1571 C CA . SER A 1 203 ? -1.987 -34.438 0.86 1 94.19 203 SER A CA 1
ATOM 1572 C C . SER A 1 203 ? -3.209 -33.75 1.446 1 94.19 203 SER A C 1
ATOM 1574 O O . SER A 1 203 ? -4.281 -34.344 1.549 1 94.19 203 SER A O 1
ATOM 1576 N N . SER A 1 204 ? -3.061 -32.469 1.89 1 93 204 SER A N 1
ATOM 1577 C CA . SER A 1 204 ? -4.184 -31.766 2.486 1 93 204 SER A CA 1
ATOM 1578 C C . SER A 1 204 ? -5.18 -31.312 1.424 1 93 204 SER A C 1
ATOM 1580 O O . SER A 1 204 ? -6.316 -30.953 1.742 1 93 204 SER A O 1
ATOM 1582 N N . ASN A 1 205 ? -4.762 -31.141 0.187 1 92.94 205 ASN A N 1
ATOM 1583 C CA . ASN A 1 205 ? -5.559 -30.672 -0.942 1 92.94 205 ASN A CA 1
ATOM 1584 C C . ASN A 1 205 ? -6.039 -29.234 -0.737 1 92.94 205 ASN A C 1
ATOM 1586 O O . ASN A 1 205 ? -7.156 -28.891 -1.119 1 92.94 205 ASN A O 1
ATOM 1590 N N . VAL A 1 206 ? -5.297 -28.484 0.053 1 92.75 206 VAL A N 1
ATOM 1591 C CA . VAL A 1 206 ? -5.57 -27.078 0.301 1 92.75 206 VAL A CA 1
ATOM 1592 C C . VAL A 1 206 ? -4.793 -26.219 -0.697 1 92.75 206 VAL A C 1
ATOM 1594 O O . VAL A 1 206 ? -3.578 -26.359 -0.843 1 92.75 206 VAL A O 1
ATOM 1597 N N . LEU A 1 207 ? -5.555 -25.312 -1.387 1 87.62 207 LEU A N 1
ATOM 1598 C CA . LEU A 1 207 ? -4.883 -24.531 -2.422 1 87.62 207 LEU A CA 1
ATOM 1599 C C . LEU A 1 207 ? -5.172 -23.031 -2.256 1 87.62 207 LEU A C 1
ATOM 1601 O O . LEU A 1 207 ? -4.777 -22.234 -3.096 1 87.62 207 LEU A O 1
ATOM 1605 N N . SER A 1 208 ? -5.926 -22.734 -1.155 1 82.88 208 SER A N 1
ATOM 1606 C CA . SER A 1 208 ? -6.285 -21.328 -0.948 1 82.88 208 SER A CA 1
ATOM 1607 C C . SER A 1 208 ? -6.391 -21 0.537 1 82.88 208 SER A C 1
ATOM 1609 O O . SER A 1 208 ? -6.484 -21.906 1.373 1 82.88 208 SER A O 1
ATOM 1611 N N . MET A 1 209 ? -6.418 -19.703 0.779 1 86.38 209 MET A N 1
ATOM 1612 C CA . MET A 1 209 ? -6.555 -19.25 2.162 1 86.38 209 MET A CA 1
ATOM 1613 C C . MET A 1 209 ? -7.898 -19.672 2.74 1 86.38 209 MET A C 1
ATOM 1615 O O . MET A 1 209 ? -7.988 -20.047 3.916 1 86.38 209 MET A O 1
ATOM 1619 N N . LEU A 1 210 ? -8.859 -19.578 1.907 1 82.38 210 LEU A N 1
ATOM 1620 C CA . LEU A 1 210 ? -10.188 -19.984 2.363 1 82.38 210 LEU A CA 1
ATOM 1621 C C . LEU A 1 210 ? -10.203 -21.453 2.766 1 82.38 210 LEU A C 1
ATOM 1623 O O . LEU A 1 210 ? -10.711 -21.797 3.834 1 82.38 210 LEU A O 1
ATOM 1627 N N . GLU A 1 211 ? -9.688 -22.266 1.91 1 87.69 211 GLU A N 1
ATOM 1628 C CA . GLU A 1 211 ? -9.625 -23.688 2.205 1 87.69 211 GLU A CA 1
ATOM 1629 C C . GLU A 1 211 ? -8.766 -23.969 3.441 1 87.69 211 GLU A C 1
ATOM 1631 O O . GLU A 1 211 ? -9.109 -24.812 4.262 1 87.69 211 GLU A O 1
ATOM 1636 N N . LEU A 1 212 ? -7.746 -23.219 3.529 1 92.56 212 LEU A N 1
ATOM 1637 C CA . LEU A 1 212 ? -6.871 -23.375 4.688 1 92.56 212 LEU A CA 1
ATOM 1638 C C . LEU A 1 212 ? -7.602 -23 5.973 1 92.56 212 LEU A C 1
ATOM 1640 O O . LEU A 1 212 ? -7.531 -23.719 6.969 1 92.56 212 LEU A O 1
ATOM 1644 N N . ASN A 1 213 ? -8.273 -21.938 5.938 1 90.31 213 ASN A N 1
ATOM 1645 C CA . ASN A 1 213 ? -9.008 -21.516 7.117 1 90.31 213 ASN A CA 1
ATOM 1646 C C . ASN A 1 213 ? -10.109 -22.5 7.484 1 90.31 213 ASN A C 1
ATOM 1648 O O . ASN A 1 213 ? -10.375 -22.734 8.664 1 90.31 213 ASN A O 1
ATOM 1652 N N . ASN A 1 214 ? -10.727 -23.031 6.484 1 89.25 214 ASN A N 1
ATOM 1653 C CA . ASN A 1 214 ? -11.703 -24.078 6.758 1 89.25 214 ASN A CA 1
ATOM 1654 C C . ASN A 1 214 ? -11.07 -25.266 7.488 1 89.25 214 ASN A C 1
ATOM 1656 O O . ASN A 1 214 ? -11.656 -25.812 8.43 1 89.25 214 ASN A O 1
ATOM 1660 N N . LEU A 1 215 ? -9.945 -25.641 7.043 1 92.38 215 LEU A N 1
ATOM 1661 C CA . LEU A 1 215 ? -9.211 -26.719 7.688 1 92.38 215 LEU A CA 1
ATOM 1662 C C . LEU A 1 215 ? -8.836 -26.344 9.117 1 92.38 215 LEU A C 1
ATOM 1664 O O . LEU A 1 215 ? -8.953 -27.172 10.031 1 92.38 215 LEU A O 1
ATOM 1668 N N . ILE A 1 216 ? -8.375 -25.141 9.312 1 93.25 216 ILE A N 1
ATOM 1669 C CA . ILE A 1 216 ? -7.984 -24.656 10.633 1 93.25 216 ILE A CA 1
ATOM 1670 C C . ILE A 1 216 ? -9.195 -24.641 11.555 1 93.25 216 ILE A C 1
ATOM 1672 O O . ILE A 1 216 ? -9.109 -25.078 12.711 1 93.25 216 ILE A O 1
ATOM 1676 N N . ASP A 1 217 ? -10.273 -24.281 11.086 1 91.12 217 ASP A N 1
ATOM 1677 C CA . ASP A 1 217 ? -11.484 -24.156 11.891 1 91.12 217 ASP A CA 1
ATOM 1678 C C . ASP A 1 217 ? -11.984 -25.516 12.359 1 91.12 217 ASP A C 1
ATOM 1680 O O . ASP A 1 217 ? -12.672 -25.625 13.375 1 91.12 217 ASP A O 1
ATOM 1684 N N . GLN A 1 218 ? -11.664 -26.516 11.609 1 90.88 218 GLN A N 1
ATOM 1685 C CA . GLN A 1 218 ? -12.086 -27.875 11.977 1 90.88 218 GLN A CA 1
ATOM 1686 C C . GLN A 1 218 ? -11.195 -28.438 13.086 1 90.88 218 GLN A C 1
ATOM 1688 O O . GLN A 1 218 ? -11.57 -29.422 13.742 1 90.88 218 GLN A O 1
ATOM 1693 N N . GLY A 1 219 ? -10.07 -27.844 13.219 1 85.94 219 GLY A N 1
ATOM 1694 C CA . GLY A 1 219 ? -9.133 -28.375 14.203 1 85.94 219 GLY A CA 1
ATOM 1695 C C . GLY A 1 219 ? -9.164 -27.609 15.516 1 85.94 219 GLY A C 1
ATOM 1696 O O . GLY A 1 219 ? -9.891 -26.625 15.648 1 85.94 219 GLY A O 1
ATOM 1697 N N . ASN A 1 220 ? -8.539 -28.281 16.484 1 81.5 220 ASN A N 1
ATOM 1698 C CA . ASN A 1 220 ? -8.289 -27.625 17.766 1 81.5 220 ASN A CA 1
ATOM 1699 C C . ASN A 1 220 ? -6.809 -27.297 17.938 1 81.5 220 ASN A C 1
ATOM 1701 O O . ASN A 1 220 ? -5.941 -28.125 17.641 1 81.5 220 ASN A O 1
ATOM 1705 N N . ASN A 1 221 ? -6.445 -26.125 18.344 1 80.69 221 ASN A N 1
ATOM 1706 C CA . ASN A 1 221 ? -5.082 -25.672 18.594 1 80.69 221 ASN A CA 1
ATOM 1707 C C . ASN A 1 221 ? -4.184 -25.906 17.391 1 80.69 221 ASN A C 1
ATOM 1709 O O . ASN A 1 221 ? -3.113 -26.5 17.5 1 80.69 221 ASN A O 1
ATOM 1713 N N . VAL A 1 222 ? -4.668 -25.453 16.281 1 91.62 222 VAL A N 1
ATOM 1714 C CA . VAL A 1 222 ? -3.998 -25.688 15.008 1 91.62 222 VAL A CA 1
ATOM 1715 C C . VAL A 1 222 ? -2.801 -24.75 14.875 1 91.62 222 VAL A C 1
ATOM 1717 O O . VAL A 1 222 ? -2.951 -23.531 14.93 1 91.62 222 VAL A O 1
ATOM 1720 N N . LYS A 1 223 ? -1.628 -25.344 14.734 1 95.5 223 LYS A N 1
ATOM 1721 C CA . LYS A 1 223 ? -0.39 -24.578 14.664 1 95.5 223 LYS A CA 1
ATOM 1722 C C . LYS A 1 223 ? -0.051 -24.219 13.219 1 95.5 223 LYS A C 1
ATOM 1724 O O . LYS A 1 223 ? -0.17 -25.062 12.32 1 95.5 223 LYS A O 1
ATOM 1729 N N . VAL A 1 224 ? 0.294 -22.984 13.039 1 96.5 224 VAL A N 1
ATOM 1730 C CA . VAL A 1 224 ? 0.804 -22.469 11.766 1 96.5 224 VAL A CA 1
ATOM 1731 C C . VAL A 1 224 ? 2.232 -21.969 11.945 1 96.5 224 VAL A C 1
ATOM 1733 O O . VAL A 1 224 ? 2.494 -21.125 12.82 1 96.5 224 VAL A O 1
ATOM 1736 N N . GLY A 1 225 ? 3.141 -22.422 11.109 1 95.44 225 GLY A N 1
ATOM 1737 C CA . GLY A 1 225 ? 4.543 -22.062 11.227 1 95.44 225 GLY A CA 1
ATOM 1738 C C . GLY A 1 225 ? 4.902 -20.797 10.469 1 95.44 225 GLY A C 1
ATOM 1739 O O . GLY A 1 225 ? 4.301 -20.484 9.438 1 95.44 225 GLY A O 1
ATOM 1740 N N . ALA A 1 226 ? 5.887 -20.109 11.023 1 91.5 226 ALA A N 1
ATOM 1741 C CA . ALA A 1 226 ? 6.469 -18.953 10.336 1 91.5 226 ALA A CA 1
ATOM 1742 C C . ALA A 1 226 ? 7.965 -18.859 10.617 1 91.5 226 ALA A C 1
ATOM 1744 O O . ALA A 1 226 ? 8.477 -19.516 11.531 1 91.5 226 ALA A O 1
ATOM 1745 N N . LEU A 1 227 ? 8.664 -18.094 9.758 1 83 227 LEU A N 1
ATOM 1746 C CA . LEU A 1 227 ? 10.102 -17.906 9.984 1 83 227 LEU A CA 1
ATOM 1747 C C . LEU A 1 227 ? 10.359 -16.797 10.992 1 83 227 LEU A C 1
ATOM 1749 O O . LEU A 1 227 ? 11.445 -16.703 11.562 1 83 227 LEU A O 1
ATOM 1753 N N . SER A 1 228 ? 9.375 -15.898 11.141 1 73.38 228 SER A N 1
ATOM 1754 C CA . SER A 1 228 ? 9.438 -14.828 12.125 1 73.38 228 SER A CA 1
ATOM 1755 C C . SER A 1 228 ? 8.039 -14.422 12.594 1 73.38 228 SER A C 1
ATOM 1757 O O . SER A 1 228 ? 7.047 -14.75 11.938 1 73.38 228 SER A O 1
ATOM 1759 N N . ALA A 1 229 ? 8.008 -13.773 13.727 1 73 229 ALA A N 1
ATOM 1760 C CA . ALA A 1 229 ? 6.738 -13.234 14.203 1 73 229 ALA A CA 1
ATOM 1761 C C . ALA A 1 229 ? 6.148 -12.25 13.195 1 73 229 ALA A C 1
ATOM 1763 O O . ALA A 1 229 ? 4.934 -12.211 13 1 73 229 ALA A O 1
ATOM 1764 N N . ALA A 1 230 ? 7.008 -11.539 12.539 1 68.81 230 ALA A N 1
ATOM 1765 C CA . ALA A 1 230 ? 6.562 -10.555 11.555 1 68.81 230 ALA A CA 1
ATOM 1766 C C . ALA A 1 230 ? 5.883 -11.234 10.367 1 68.81 230 ALA A C 1
ATOM 1768 O O . ALA A 1 230 ? 4.867 -10.75 9.867 1 68.81 230 ALA A O 1
ATOM 1769 N N . ASP A 1 231 ? 6.457 -12.352 9.953 1 76.06 231 ASP A N 1
ATOM 1770 C CA . ASP A 1 231 ? 5.855 -13.102 8.852 1 76.06 231 ASP A CA 1
ATOM 1771 C C . ASP A 1 231 ? 4.43 -13.523 9.195 1 76.06 231 ASP A C 1
ATOM 1773 O O . ASP A 1 231 ? 3.514 -13.336 8.383 1 76.06 231 ASP A O 1
ATOM 1777 N N . PHE A 1 232 ? 4.266 -14 10.367 1 82.62 232 PHE A N 1
ATOM 1778 C CA . PHE A 1 232 ? 2.936 -14.461 10.75 1 82.62 232 PHE A CA 1
ATOM 1779 C C . PHE A 1 232 ? 1.991 -13.273 10.945 1 82.62 232 PHE A C 1
ATOM 1781 O O . PHE A 1 232 ? 0.845 -13.312 10.492 1 82.62 232 PHE A O 1
ATOM 1788 N N . ASN A 1 233 ? 2.461 -12.281 11.57 1 75.38 233 ASN A N 1
ATOM 1789 C CA . ASN A 1 233 ? 1.62 -11.141 11.906 1 75.38 233 ASN A CA 1
ATOM 1790 C C . ASN A 1 233 ? 1.086 -10.445 10.656 1 75.38 233 ASN A C 1
ATOM 1792 O O . ASN A 1 233 ? -0.013 -9.891 10.672 1 75.38 233 ASN A O 1
ATOM 1796 N N . SER A 1 234 ? 1.832 -10.531 9.633 1 75.25 234 SER A N 1
ATOM 1797 C CA . SER A 1 234 ? 1.406 -9.898 8.383 1 75.25 234 SER A CA 1
ATOM 1798 C C . SER A 1 234 ? 0.164 -10.578 7.816 1 75.25 234 SER A C 1
ATOM 1800 O O . SER A 1 234 ? -0.63 -9.945 7.121 1 75.25 234 SER A O 1
ATOM 1802 N N . VAL A 1 235 ? -0.028 -11.867 8.133 1 85.19 235 VAL A N 1
ATOM 1803 C CA . VAL A 1 235 ? -1.128 -12.617 7.523 1 85.19 235 VAL A CA 1
ATOM 1804 C C . VAL A 1 235 ? -2.137 -13.016 8.602 1 85.19 235 VAL A C 1
ATOM 1806 O O . VAL A 1 235 ? -3.242 -13.461 8.289 1 85.19 235 VAL A O 1
ATOM 1809 N N . LYS A 1 236 ? -1.803 -12.797 9.789 1 82.44 236 LYS A N 1
ATOM 1810 C CA . LYS A 1 236 ? -2.596 -13.242 10.93 1 82.44 236 LYS A CA 1
ATOM 1811 C C . LYS A 1 236 ? -4.047 -12.789 10.805 1 82.44 236 LYS A C 1
ATOM 1813 O O . LYS A 1 236 ? -4.973 -13.578 11.031 1 82.44 236 LYS A O 1
ATOM 1818 N N . PRO A 1 237 ? -4.23 -11.594 10.367 1 77.12 237 PRO A N 1
ATOM 1819 C CA . PRO A 1 237 ? -5.617 -11.125 10.305 1 77.12 237 PRO A CA 1
ATOM 1820 C C . PRO A 1 237 ? -6.465 -11.922 9.312 1 77.12 237 PRO A C 1
ATOM 1822 O O . PRO A 1 237 ? -7.695 -11.852 9.359 1 77.12 237 PRO A O 1
ATOM 1825 N N . PHE A 1 238 ? -5.836 -12.641 8.516 1 84.06 238 PHE A N 1
ATOM 1826 C CA . PHE A 1 238 ? -6.555 -13.367 7.473 1 84.06 238 PHE A CA 1
ATOM 1827 C C . PHE A 1 238 ? -6.656 -14.844 7.812 1 84.06 238 PHE A C 1
ATOM 1829 O O . PHE A 1 238 ? -7.211 -15.633 7.043 1 84.06 238 PHE A O 1
ATOM 1836 N N . PHE A 1 239 ? -6.098 -15.188 8.914 1 86.75 239 PHE A N 1
ATOM 1837 C CA . PHE A 1 239 ? -6.234 -16.547 9.43 1 86.75 239 PHE A CA 1
ATOM 1838 C C . PHE A 1 239 ? -7.422 -16.641 10.383 1 86.75 239 PHE A C 1
ATOM 1840 O O . PHE A 1 239 ? -7.828 -15.641 10.984 1 86.75 239 PHE A O 1
ATOM 1847 N N . SER A 1 240 ? -7.902 -17.875 10.352 1 85.19 240 SER A N 1
ATOM 1848 C CA . SER A 1 240 ? -8.805 -18.203 11.453 1 85.19 240 SER A CA 1
ATOM 1849 C C . SER A 1 240 ? -8.148 -17.906 12.805 1 85.19 240 SER A C 1
ATOM 1851 O O . SER A 1 240 ? -6.938 -18.062 12.961 1 85.19 240 SER A O 1
ATOM 1853 N N . ALA A 1 241 ? -9.008 -17.484 13.758 1 80.69 241 ALA A N 1
ATOM 1854 C CA . ALA A 1 241 ? -8.531 -17.156 15.102 1 80.69 241 ALA A CA 1
ATOM 1855 C C . ALA A 1 241 ? -7.922 -18.391 15.773 1 80.69 241 ALA A C 1
ATOM 1857 O O . ALA A 1 241 ? -7.168 -18.266 16.734 1 80.69 241 ALA A O 1
ATOM 1858 N N . LYS A 1 242 ? -8.188 -19.484 15.242 1 87 242 LYS A N 1
ATOM 1859 C CA . LYS A 1 242 ? -7.711 -20.734 15.836 1 87 242 LYS A CA 1
ATOM 1860 C C . LYS A 1 242 ? -6.27 -21.016 15.43 1 87 242 LYS A C 1
ATOM 1862 O O . LYS A 1 242 ? -5.633 -21.922 15.969 1 87 242 LYS A O 1
ATOM 1867 N N . ALA A 1 243 ? -5.82 -20.219 14.516 1 91.25 243 ALA A N 1
ATOM 1868 C CA . ALA A 1 243 ? -4.434 -20.406 14.086 1 91.25 243 ALA A CA 1
ATOM 1869 C C . ALA A 1 243 ? -3.459 -19.906 15.156 1 91.25 243 ALA A C 1
ATOM 1871 O O . ALA A 1 243 ? -3.498 -18.734 15.547 1 91.25 243 ALA A O 1
ATOM 1872 N N . GLN A 1 244 ? -2.559 -20.797 15.555 1 91.44 244 GLN A N 1
ATOM 1873 C CA . GLN A 1 244 ? -1.534 -20.469 16.531 1 91.44 244 GLN A CA 1
ATOM 1874 C C . GLN A 1 244 ? -0.151 -20.422 15.898 1 91.44 244 GLN A C 1
ATOM 1876 O O . GLN A 1 244 ? 0.313 -21.422 15.336 1 91.44 244 GLN A O 1
ATOM 1881 N N . PRO A 1 245 ? 0.486 -19.312 16.094 1 92.25 245 PRO A N 1
ATOM 1882 C CA . PRO A 1 245 ? 1.793 -19.203 15.438 1 92.25 245 PRO A CA 1
ATOM 1883 C C . PRO A 1 245 ? 2.889 -19.969 16.172 1 92.25 245 PRO A C 1
ATOM 1885 O O . PRO A 1 245 ? 2.889 -20.031 17.406 1 92.25 245 PRO A O 1
ATOM 1888 N N . VAL A 1 246 ? 3.754 -20.562 15.422 1 93.69 246 VAL A N 1
ATOM 1889 C CA . VAL A 1 246 ? 5.016 -21.125 15.898 1 93.69 246 VAL A CA 1
ATOM 1890 C C . VAL A 1 246 ? 6.145 -20.734 14.945 1 93.69 246 VAL A C 1
ATOM 1892 O O . VAL A 1 246 ? 5.973 -20.75 13.727 1 93.69 246 VAL A O 1
ATOM 1895 N N . THR A 1 247 ? 7.258 -20.281 15.508 1 90.31 247 THR A N 1
ATOM 1896 C CA . THR A 1 247 ? 8.344 -19.812 14.656 1 90.31 247 THR A CA 1
ATOM 1897 C C . THR A 1 247 ? 9.422 -20.891 14.508 1 90.31 247 THR A C 1
ATOM 1899 O O . THR A 1 247 ? 9.641 -21.688 15.422 1 90.31 247 THR A O 1
ATOM 1902 N N . PHE A 1 248 ? 10 -20.891 13.367 1 88.94 248 PHE A N 1
ATOM 1903 C CA . PHE A 1 248 ? 11.094 -21.812 13.055 1 88.94 248 PHE A CA 1
ATOM 1904 C C . PHE A 1 248 ? 12.297 -21.062 12.516 1 88.94 248 PHE A C 1
ATOM 1906 O O . PHE A 1 248 ? 12.156 -19.984 11.93 1 88.94 248 PHE A O 1
ATOM 1913 N N . GLU A 1 249 ? 13.445 -21.594 12.633 1 81.31 249 GLU A N 1
ATOM 1914 C CA . GLU A 1 249 ? 14.695 -20.938 12.258 1 81.31 249 GLU A CA 1
ATOM 1915 C C . GLU A 1 249 ? 14.906 -20.984 10.742 1 81.31 249 GLU A C 1
ATOM 1917 O O . GLU A 1 249 ? 15.656 -20.172 10.195 1 81.31 249 GLU A O 1
ATOM 1922 N N . SER A 1 250 ? 14.312 -22.062 10.164 1 85.06 250 SER A N 1
ATOM 1923 C CA . SER A 1 250 ? 14.531 -22.219 8.734 1 85.06 250 SER A CA 1
ATOM 1924 C C . SER A 1 250 ? 13.32 -22.844 8.047 1 85.06 250 SER A C 1
ATOM 1926 O O . SER A 1 250 ? 12.508 -23.516 8.695 1 85.06 250 SER A O 1
ATOM 1928 N N . VAL A 1 251 ? 13.312 -22.625 6.723 1 90.12 251 VAL A N 1
ATOM 1929 C CA . VAL A 1 251 ? 12.258 -23.219 5.902 1 90.12 251 VAL A CA 1
ATOM 1930 C C . VAL A 1 251 ? 12.336 -24.734 5.988 1 90.12 251 VAL A C 1
ATOM 1932 O O . VAL A 1 251 ? 11.305 -25.422 6.047 1 90.12 251 VAL A O 1
ATOM 1935 N N . LYS A 1 252 ? 13.539 -25.25 6.016 1 91.75 252 LYS A N 1
ATOM 1936 C CA . LYS A 1 252 ? 13.742 -26.703 6.07 1 91.75 252 LYS A CA 1
ATOM 1937 C C . LYS A 1 252 ? 13.07 -27.297 7.301 1 91.75 252 LYS A C 1
ATOM 1939 O O . LYS A 1 252 ? 12.312 -28.266 7.191 1 91.75 252 LYS A O 1
ATOM 1944 N N . ILE A 1 253 ? 13.344 -26.703 8.445 1 94.69 253 ILE A N 1
ATOM 1945 C CA . ILE A 1 253 ? 12.766 -27.203 9.695 1 94.69 253 ILE A CA 1
ATOM 1946 C C . ILE A 1 253 ? 11.25 -27.047 9.656 1 94.69 253 ILE A C 1
ATOM 1948 O O . ILE A 1 253 ? 10.523 -27.953 10.062 1 94.69 253 ILE A O 1
ATOM 1952 N N . MET A 1 254 ? 10.805 -25.906 9.172 1 95 254 MET A N 1
ATOM 1953 C CA . MET A 1 254 ? 9.367 -25.656 9.078 1 95 254 MET A CA 1
ATOM 1954 C C . MET A 1 254 ? 8.688 -26.703 8.211 1 95 254 MET A C 1
ATOM 1956 O O . MET A 1 254 ? 7.629 -27.234 8.578 1 95 254 MET A O 1
ATOM 1960 N N . ARG A 1 255 ? 9.289 -27.062 7.109 1 95.44 255 ARG A N 1
ATOM 1961 C CA . ARG A 1 255 ? 8.727 -28.047 6.191 1 95.44 255 ARG A CA 1
ATOM 1962 C C . ARG A 1 255 ? 8.727 -29.438 6.816 1 95.44 255 ARG A C 1
ATOM 1964 O O . ARG A 1 255 ? 7.785 -30.203 6.613 1 95.44 255 ARG A O 1
ATOM 1971 N N . GLU A 1 256 ? 9.734 -29.766 7.551 1 96.25 256 GLU A N 1
ATOM 1972 C CA . GLU A 1 256 ? 9.758 -31.031 8.273 1 96.25 256 GLU A CA 1
ATOM 1973 C C . GLU A 1 256 ? 8.586 -31.125 9.25 1 96.25 256 GLU A C 1
ATOM 1975 O O . GLU A 1 256 ? 7.938 -32.188 9.328 1 96.25 256 GLU A O 1
ATOM 1980 N N . LYS A 1 257 ? 8.336 -30.047 9.898 1 96.56 257 LYS A N 1
ATOM 1981 C CA . LYS A 1 257 ? 7.242 -30.031 10.867 1 96.56 257 LYS A CA 1
ATOM 1982 C C . LYS A 1 257 ? 5.883 -30.062 10.172 1 96.56 257 LYS A C 1
ATOM 1984 O O . LYS A 1 257 ? 4.914 -30.594 10.711 1 96.56 257 LYS A O 1
ATOM 1989 N N . LEU A 1 258 ? 5.848 -29.484 9.055 1 96.44 258 LEU A N 1
ATOM 1990 C CA . LEU A 1 258 ? 4.645 -29.547 8.227 1 96.44 258 LEU A CA 1
ATOM 1991 C C . LEU A 1 258 ? 4.344 -30.984 7.812 1 96.44 258 LEU A C 1
ATOM 1993 O O . LEU A 1 258 ? 3.207 -31.453 7.941 1 96.44 258 LEU A O 1
ATOM 1997 N N . LEU A 1 259 ? 5.336 -31.719 7.387 1 96.19 259 LEU A N 1
ATOM 1998 C CA . LEU A 1 259 ? 5.164 -33.062 6.883 1 96.19 259 LEU A CA 1
ATOM 1999 C C . LEU A 1 259 ? 4.871 -34.031 8.023 1 96.19 259 LEU A C 1
ATOM 2001 O O . LEU A 1 259 ? 4.188 -35.031 7.832 1 96.19 259 LEU A O 1
ATOM 2005 N N . SER A 1 260 ? 5.355 -33.75 9.203 1 95.06 260 SER A N 1
ATOM 2006 C CA . SER A 1 260 ? 5.078 -34.594 10.359 1 95.06 260 SER A CA 1
ATOM 2007 C C . SER A 1 260 ? 3.691 -34.281 10.93 1 95.06 260 SER A C 1
ATOM 2009 O O . SER A 1 260 ? 3.219 -35 11.82 1 95.06 260 SER A O 1
ATOM 2011 N N . GLY A 1 261 ? 3.076 -33.25 10.508 1 92.88 261 GLY A N 1
ATOM 2012 C CA . GLY A 1 261 ? 1.739 -32.906 10.977 1 92.88 261 GLY A CA 1
ATOM 2013 C C . GLY A 1 261 ? 1.738 -32.031 12.219 1 92.88 261 GLY A C 1
ATOM 2014 O O . GLY A 1 261 ? 0.682 -31.766 12.789 1 92.88 261 GLY A O 1
ATOM 2015 N N . GLU A 1 262 ? 2.867 -31.562 12.617 1 95.06 262 GLU A N 1
ATOM 2016 C CA . GLU A 1 262 ? 2.951 -30.703 13.797 1 95.06 262 GLU A CA 1
ATOM 2017 C C . GLU A 1 262 ? 2.359 -29.328 13.516 1 95.06 262 GLU A C 1
ATOM 2019 O O . GLU A 1 262 ? 1.858 -28.656 14.43 1 95.06 262 GLU A O 1
ATOM 2024 N N . ILE A 1 263 ? 2.543 -28.891 12.258 1 97.25 263 ILE A N 1
ATOM 2025 C CA . ILE A 1 263 ? 1.889 -27.672 11.805 1 97.25 263 ILE A CA 1
ATOM 2026 C C . ILE A 1 263 ? 1.071 -27.953 10.547 1 97.25 263 ILE A C 1
ATOM 2028 O O . ILE A 1 263 ? 1.36 -28.906 9.812 1 97.25 263 ILE A O 1
ATOM 2032 N N . ILE A 1 264 ? 0.115 -27.156 10.305 1 96.56 264 ILE A N 1
ATOM 2033 C CA . ILE A 1 264 ? -0.792 -27.422 9.203 1 96.56 264 ILE A CA 1
ATOM 2034 C C . ILE A 1 264 ? -0.373 -26.625 7.977 1 96.56 264 ILE A C 1
ATOM 2036 O O . ILE A 1 264 ? -0.762 -26.938 6.852 1 96.56 264 ILE A O 1
ATOM 2040 N N . ALA A 1 265 ? 0.362 -25.562 8.273 1 97.25 265 ALA A N 1
ATOM 2041 C CA . ALA A 1 265 ? 0.827 -24.672 7.207 1 97.25 265 ALA A CA 1
ATOM 2042 C C . ALA A 1 265 ? 2.068 -23.891 7.641 1 97.25 265 ALA A C 1
ATOM 2044 O O . ALA A 1 265 ? 2.369 -23.812 8.836 1 97.25 265 ALA A O 1
ATOM 2045 N N . GLY A 1 266 ? 2.832 -23.453 6.668 1 95.94 266 GLY A N 1
ATOM 2046 C CA . GLY A 1 266 ? 3.947 -22.547 6.875 1 95.94 266 GLY A CA 1
ATOM 2047 C C . GLY A 1 266 ? 3.797 -21.234 6.125 1 95.94 266 GLY A C 1
ATOM 2048 O O . GLY A 1 266 ? 3.32 -21.203 4.988 1 95.94 266 GLY A O 1
ATOM 2049 N N . VAL A 1 267 ? 4.191 -20.188 6.793 1 92.94 267 VAL A N 1
ATOM 2050 C CA . VAL A 1 267 ? 4.145 -18.859 6.191 1 92.94 267 VAL A CA 1
ATOM 2051 C C . VAL A 1 267 ? 5.566 -18.344 5.984 1 92.94 267 VAL A C 1
ATOM 2053 O O . VAL A 1 267 ? 6.387 -18.375 6.906 1 92.94 267 VAL A O 1
ATOM 2056 N N . THR A 1 268 ? 5.82 -17.875 4.75 1 87.5 268 THR A N 1
ATOM 2057 C CA . THR A 1 268 ? 7.105 -17.25 4.441 1 87.5 268 THR A CA 1
ATOM 2058 C C . THR A 1 268 ? 6.914 -15.992 3.6 1 87.5 268 THR A C 1
ATOM 2060 O O . THR A 1 268 ? 5.938 -15.875 2.855 1 87.5 268 THR A O 1
ATOM 2063 N N . SER A 1 269 ? 7.844 -15.094 3.688 1 78.5 269 SER A N 1
ATOM 2064 C CA . SER A 1 269 ? 7.836 -13.914 2.83 1 78.5 269 SER A CA 1
ATOM 2065 C C . SER A 1 269 ? 8.469 -14.211 1.476 1 78.5 269 SER A C 1
ATOM 2067 O O . SER A 1 269 ? 8.367 -13.406 0.548 1 78.5 269 SER A O 1
ATOM 2069 N N . THR A 1 270 ? 9.172 -15.32 1.401 1 75.06 270 THR A N 1
ATOM 2070 C CA . THR A 1 270 ? 9.719 -15.812 0.143 1 75.06 270 THR A CA 1
ATOM 2071 C C . THR A 1 270 ? 8.93 -17.016 -0.358 1 75.06 270 THR A C 1
ATOM 2073 O O . THR A 1 270 ? 8.094 -17.562 0.366 1 75.06 270 THR A O 1
ATOM 2076 N N . ASN A 1 271 ? 9.117 -17.234 -1.64 1 78.88 271 ASN A N 1
ATOM 2077 C CA . ASN A 1 271 ? 8.516 -18.453 -2.193 1 78.88 271 ASN A CA 1
ATOM 2078 C C . ASN A 1 271 ? 9.508 -19.609 -2.213 1 78.88 271 ASN A C 1
ATOM 2080 O O . ASN A 1 271 ? 10.375 -19.672 -3.088 1 78.88 271 ASN A O 1
ATOM 2084 N N . PRO A 1 272 ? 9.352 -20.453 -1.275 1 83 272 PRO A N 1
ATOM 2085 C CA . PRO A 1 272 ? 10.281 -21.578 -1.237 1 83 272 PRO A CA 1
ATOM 2086 C C . PRO A 1 272 ? 10 -22.609 -2.322 1 83 272 PRO A C 1
ATOM 2088 O O . PRO A 1 272 ? 10.781 -23.562 -2.498 1 83 272 PRO A O 1
ATOM 2091 N N . GLY A 1 273 ? 8.938 -22.453 -2.971 1 86.25 273 GLY A N 1
ATOM 2092 C CA . GLY A 1 273 ? 8.617 -23.359 -4.07 1 86.25 273 GLY A CA 1
ATOM 2093 C C . GLY A 1 273 ? 7.984 -24.656 -3.615 1 86.25 273 GLY A C 1
ATOM 2094 O O . GLY A 1 273 ? 7.973 -24.969 -2.422 1 86.25 273 GLY A O 1
ATOM 2095 N N . ASP A 1 274 ? 7.5 -25.391 -4.605 1 91.5 274 ASP A N 1
ATOM 2096 C CA . ASP A 1 274 ? 6.871 -26.688 -4.352 1 91.5 274 ASP A CA 1
ATOM 2097 C C . ASP A 1 274 ? 7.918 -27.797 -4.238 1 91.5 274 ASP A C 1
ATOM 2099 O O . ASP A 1 274 ? 9.055 -27.625 -4.691 1 91.5 274 ASP A O 1
ATOM 2103 N N . THR A 1 275 ? 7.574 -28.812 -3.51 1 94.38 275 THR A N 1
ATOM 2104 C CA . THR A 1 275 ? 8.273 -30.094 -3.539 1 94.38 275 THR A CA 1
ATOM 2105 C C . THR A 1 275 ? 7.301 -31.234 -3.867 1 94.38 275 THR A C 1
ATOM 2107 O O . THR A 1 275 ? 6.148 -30.984 -4.234 1 94.38 275 THR A O 1
ATOM 2110 N N . ASP A 1 276 ? 7.77 -32.438 -3.922 1 94.75 276 ASP A N 1
ATOM 2111 C CA . ASP A 1 276 ? 6.91 -33.562 -4.191 1 94.75 276 ASP A CA 1
ATOM 2112 C C . ASP A 1 276 ? 5.805 -33.688 -3.146 1 94.75 276 ASP A C 1
ATOM 2114 O O . ASP A 1 276 ? 4.707 -34.156 -3.445 1 94.75 276 ASP A O 1
ATOM 2118 N N . GLU A 1 277 ? 6.105 -33.219 -1.977 1 96.94 277 GLU A N 1
ATOM 2119 C CA . GLU A 1 277 ? 5.172 -33.469 -0.88 1 96.94 277 GLU A CA 1
ATOM 2120 C C . GLU A 1 277 ? 4.539 -32.156 -0.4 1 96.94 277 GLU A C 1
ATOM 2122 O O . GLU A 1 277 ? 3.574 -32.156 0.366 1 96.94 277 GLU A O 1
ATOM 2127 N N . ILE A 1 278 ? 5.117 -31.047 -0.819 1 96.88 278 ILE A N 1
ATOM 2128 C CA . ILE A 1 278 ? 4.668 -29.75 -0.312 1 96.88 278 ILE A CA 1
ATOM 2129 C C . ILE A 1 278 ? 4.254 -28.844 -1.477 1 96.88 278 ILE A C 1
ATOM 2131 O O . ILE A 1 278 ? 4.969 -28.75 -2.477 1 96.88 278 ILE A O 1
ATOM 2135 N N . ILE A 1 279 ? 3.064 -28.281 -1.335 1 95.94 279 ILE A N 1
ATOM 2136 C CA . ILE A 1 279 ? 2.607 -27.281 -2.291 1 95.94 279 ILE A CA 1
ATOM 2137 C C . ILE A 1 279 ? 2.664 -25.906 -1.651 1 95.94 279 ILE A C 1
ATOM 2139 O O . ILE A 1 279 ? 2.461 -25.75 -0.444 1 95.94 279 ILE A O 1
ATOM 2143 N N . THR A 1 280 ? 3.049 -24.953 -2.459 1 93.75 280 THR A N 1
ATOM 2144 C CA . THR A 1 280 ? 3.027 -23.562 -2.021 1 93.75 280 THR A CA 1
ATOM 2145 C C . THR A 1 280 ? 1.999 -22.75 -2.816 1 93.75 280 THR A C 1
ATOM 2147 O O . THR A 1 280 ? 1.76 -23.031 -3.992 1 93.75 280 THR A O 1
ATOM 2150 N N . PHE A 1 281 ? 1.279 -21.891 -2.146 1 87.94 281 PHE A N 1
ATOM 2151 C CA . PHE A 1 281 ? 0.404 -20.953 -2.848 1 87.94 281 PHE A CA 1
ATOM 2152 C C . PHE A 1 281 ? 0.511 -19.562 -2.248 1 87.94 281 PHE A C 1
ATOM 2154 O O . PHE A 1 281 ? 0.953 -19.406 -1.109 1 87.94 281 PHE A O 1
ATOM 2161 N N . ARG A 1 282 ? 0.133 -18.641 -2.982 1 85.19 282 ARG A N 1
ATOM 2162 C CA . ARG A 1 282 ? 0.165 -17.25 -2.566 1 85.19 282 ARG A CA 1
ATOM 2163 C C . ARG A 1 282 ? -0.988 -16.938 -1.621 1 85.19 282 ARG A C 1
ATOM 2165 O O . ARG A 1 282 ? -2.127 -17.328 -1.866 1 85.19 282 ARG A O 1
ATOM 2172 N N . SER A 1 283 ? -0.66 -16.188 -0.593 1 86.5 283 SER A N 1
ATOM 2173 C CA . SER A 1 283 ? -1.675 -15.859 0.401 1 86.5 283 SER A CA 1
ATOM 2174 C C . SER A 1 283 ? -2.623 -14.789 -0.115 1 86.5 283 SER A C 1
ATOM 2176 O O . SER A 1 283 ? -3.736 -14.633 0.395 1 86.5 283 SER A O 1
ATOM 2178 N N . GLY A 1 284 ? -2.117 -14.023 -1.03 1 81.38 284 GLY A N 1
ATOM 2179 C CA . GLY A 1 284 ? -2.871 -12.852 -1.451 1 81.38 284 GLY A CA 1
ATOM 2180 C C . GLY A 1 284 ? -2.721 -11.672 -0.509 1 81.38 284 GLY A C 1
ATOM 2181 O O . GLY A 1 284 ? -3.475 -10.703 -0.596 1 81.38 284 GLY A O 1
ATOM 2182 N N . VAL A 1 285 ? -1.781 -11.766 0.4 1 85.62 285 VAL A N 1
ATOM 2183 C CA . VAL A 1 285 ? -1.536 -10.695 1.357 1 85.62 285 VAL A CA 1
ATOM 2184 C C . VAL A 1 285 ? -0.168 -10.07 1.095 1 85.62 285 VAL A C 1
ATOM 2186 O O . VAL A 1 285 ? 0.86 -10.742 1.209 1 85.62 285 VAL A O 1
ATOM 2189 N N . VAL A 1 286 ? -0.241 -8.836 0.74 1 87.56 286 VAL A N 1
ATOM 2190 C CA . VAL A 1 286 ? 0.99 -8.094 0.493 1 87.56 286 VAL A CA 1
ATOM 2191 C C . VAL A 1 286 ? 1.225 -7.09 1.621 1 87.56 286 VAL A C 1
ATOM 2193 O O . VAL A 1 286 ? 0.294 -6.41 2.059 1 87.56 286 VAL A O 1
ATOM 2196 N N . SER A 1 287 ? 2.398 -7.09 2.111 1 86.44 287 SER A N 1
ATOM 2197 C CA . SER A 1 287 ? 2.816 -6.113 3.111 1 86.44 287 SER A CA 1
ATOM 2198 C C . SER A 1 287 ? 3.721 -5.047 2.5 1 86.44 287 SER A C 1
ATOM 2200 O O . SER A 1 287 ? 4.918 -5.273 2.316 1 86.44 287 SER A O 1
ATOM 2202 N N . PRO A 1 288 ? 3.154 -3.908 2.273 1 88.69 288 PRO A N 1
ATOM 2203 C CA . PRO A 1 288 ? 3.971 -2.848 1.679 1 88.69 288 PRO A CA 1
ATOM 2204 C C . PRO A 1 288 ? 5.059 -2.342 2.623 1 88.69 288 PRO A C 1
ATOM 2206 O O . PRO A 1 288 ? 4.887 -2.379 3.844 1 88.69 288 PRO A O 1
ATOM 2209 N N . ARG A 1 289 ? 6.125 -1.931 2.006 1 89.5 289 ARG A N 1
ATOM 2210 C CA . ARG A 1 289 ? 7.27 -1.362 2.713 1 89.5 289 ARG A CA 1
ATOM 2211 C C . ARG A 1 289 ? 7.496 0.09 2.307 1 89.5 289 ARG A C 1
ATOM 2213 O O . ARG A 1 289 ? 7.246 0.466 1.16 1 89.5 289 ARG A O 1
ATOM 2220 N N . ALA A 1 290 ? 7.934 0.861 3.254 1 92 290 ALA A N 1
ATOM 2221 C CA . ALA A 1 290 ? 8.258 2.258 2.967 1 92 290 ALA A CA 1
ATOM 2222 C C . ALA A 1 290 ? 9.18 2.838 4.039 1 92 290 ALA A C 1
ATOM 2224 O O . ALA A 1 290 ? 9.297 2.281 5.129 1 92 290 ALA A O 1
ATOM 2225 N N . SER A 1 291 ? 9.82 3.859 3.652 1 95.44 291 SER A N 1
ATOM 2226 C CA . SER A 1 291 ? 10.57 4.625 4.645 1 95.44 291 SER A CA 1
ATOM 2227 C C . SER A 1 291 ? 9.656 5.555 5.43 1 95.44 291 SER A C 1
ATOM 2229 O O . SER A 1 291 ? 8.688 6.086 4.883 1 95.44 291 SER A O 1
ATOM 2231 N N . MET A 1 292 ? 10.016 5.75 6.633 1 94.75 292 MET A N 1
ATOM 2232 C CA . MET A 1 292 ? 9.242 6.621 7.512 1 94.75 292 MET A CA 1
ATOM 2233 C C . MET A 1 292 ? 10.086 7.805 7.977 1 94.75 292 MET A C 1
ATOM 2235 O O . MET A 1 292 ? 11.281 7.668 8.219 1 94.75 292 MET A O 1
ATOM 2239 N N . PHE A 1 293 ? 9.383 8.898 8.055 1 95.44 293 PHE A N 1
ATOM 2240 C CA . PHE A 1 293 ? 9.961 10.18 8.422 1 95.44 293 PHE A CA 1
ATOM 2241 C C . PHE A 1 293 ? 9.242 10.773 9.633 1 95.44 293 PHE A C 1
ATOM 2243 O O . PHE A 1 293 ? 8.141 10.344 9.977 1 95.44 293 PHE A O 1
ATOM 2250 N N . LEU A 1 294 ? 9.922 11.742 10.172 1 92.81 294 LEU A N 1
ATOM 2251 C CA . LEU A 1 294 ? 9.195 12.508 11.18 1 92.81 294 LEU A CA 1
ATOM 2252 C C . LEU A 1 294 ? 7.883 13.039 10.609 1 92.81 294 LEU A C 1
ATOM 2254 O O . LEU A 1 294 ? 7.848 13.539 9.484 1 92.81 294 LEU A O 1
ATOM 2258 N N . ALA A 1 295 ? 6.836 12.945 11.406 1 85.44 295 ALA A N 1
ATOM 2259 C CA . ALA A 1 295 ? 5.523 13.398 10.961 1 85.44 295 ALA A CA 1
ATOM 2260 C C . ALA A 1 295 ? 5.508 14.914 10.75 1 85.44 295 ALA A C 1
ATOM 2262 O O . ALA A 1 295 ? 6.09 15.664 11.539 1 85.44 295 ALA A O 1
ATOM 2263 N N . ASP A 1 296 ? 4.801 15.359 9.797 1 74.75 296 ASP A N 1
ATOM 2264 C CA . ASP A 1 296 ? 4.738 16.797 9.492 1 74.75 296 ASP A CA 1
ATOM 2265 C C . ASP A 1 296 ? 4.129 17.578 10.656 1 74.75 296 ASP A C 1
ATOM 2267 O O . ASP A 1 296 ? 4.543 18.703 10.938 1 74.75 296 ASP A O 1
ATOM 2271 N N . ILE A 1 297 ? 3.172 16.984 11.258 1 66.81 297 ILE A N 1
ATOM 2272 C CA . ILE A 1 297 ? 2.473 17.672 12.344 1 66.81 297 ILE A CA 1
ATOM 2273 C C . ILE A 1 297 ? 3.422 17.859 13.531 1 66.81 297 ILE A C 1
ATOM 2275 O O . ILE A 1 297 ? 3.332 18.859 14.25 1 66.81 297 ILE A O 1
ATOM 2279 N N . ASP A 1 298 ? 4.246 16.938 13.734 1 65.94 298 ASP A N 1
ATOM 2280 C CA . ASP A 1 298 ? 5.18 17.016 14.852 1 65.94 298 ASP A CA 1
ATOM 2281 C C . ASP A 1 298 ? 6.211 18.125 14.641 1 65.94 298 ASP A C 1
ATOM 2283 O O . ASP A 1 298 ? 6.656 18.75 15.602 1 65.94 298 ASP A O 1
ATOM 2287 N N . ALA A 1 299 ? 6.379 18.438 13.383 1 56 299 ALA A N 1
ATOM 2288 C CA . ALA A 1 299 ? 7.312 19.516 13.078 1 56 299 ALA A CA 1
ATOM 2289 C C . ALA A 1 299 ? 6.68 20.875 13.352 1 56 299 ALA A C 1
ATOM 2291 O O . ALA A 1 299 ? 7.375 21.828 13.719 1 56 299 ALA A O 1
ATOM 2292 N N . LEU A 1 300 ? 5.344 20.922 13.133 1 53.44 300 LEU A N 1
ATOM 2293 C CA . LEU A 1 300 ? 4.613 22.172 13.344 1 53.44 300 LEU A CA 1
ATOM 2294 C C . LEU A 1 300 ? 4.438 22.453 14.836 1 53.44 300 LEU A C 1
ATOM 2296 O O . LEU A 1 300 ? 4.508 23.609 15.266 1 53.44 300 LEU A O 1
ATOM 2300 N N . GLU A 1 301 ? 4.094 21.484 15.539 1 49.19 301 GLU A N 1
ATOM 2301 C CA . GLU A 1 301 ? 3.869 21.656 16.969 1 49.19 301 GLU A CA 1
ATOM 2302 C C . GLU A 1 301 ? 5.117 22.188 17.656 1 49.19 301 GLU A C 1
ATOM 2304 O O . GLU A 1 301 ? 5.027 23.062 18.531 1 49.19 301 GLU A O 1
ATOM 2309 N N . ASP A 1 302 ? 6.141 21.734 17.203 1 47.62 302 ASP A N 1
ATOM 2310 C CA . ASP A 1 302 ? 7.375 22.203 17.828 1 47.62 302 ASP A CA 1
ATOM 2311 C C . ASP A 1 302 ? 7.656 23.656 17.453 1 47.62 302 ASP A C 1
ATOM 2313 O O . ASP A 1 302 ? 8.125 24.438 18.297 1 47.62 302 ASP A O 1
ATOM 2317 N N . GLN A 1 303 ? 7.148 24.031 16.281 1 45.5 303 GLN A N 1
ATOM 2318 C CA . GLN A 1 303 ? 7.34 25.422 15.883 1 45.5 303 GLN A CA 1
ATOM 2319 C C . GLN A 1 303 ? 6.41 26.344 16.656 1 45.5 303 GLN A C 1
ATOM 2321 O O . GLN A 1 303 ? 6.801 27.453 17.031 1 45.5 303 GLN A O 1
ATOM 2326 N N . ASN A 1 304 ? 5.18 25.906 16.859 1 43.75 304 ASN A N 1
ATOM 2327 C CA . ASN A 1 304 ? 4.207 26.719 17.594 1 43.75 304 ASN A CA 1
ATOM 2328 C C . ASN A 1 304 ? 4.559 26.828 19.078 1 43.75 304 ASN A C 1
ATOM 2330 O O . ASN A 1 304 ? 4.34 27.859 19.703 1 43.75 304 ASN A O 1
ATOM 2334 N N . GLU A 1 305 ? 4.91 25.734 19.562 1 44.31 305 GLU A N 1
ATOM 2335 C CA . GLU A 1 305 ? 5.328 25.828 20.969 1 44.31 305 GLU A CA 1
ATOM 2336 C C . GLU A 1 305 ? 6.461 26.844 21.125 1 44.31 305 GLU A C 1
ATOM 2338 O O . GLU A 1 305 ? 6.527 27.547 22.141 1 44.31 305 GLU A O 1
ATOM 2343 N N . SER A 1 306 ? 7.098 26.938 20.047 1 42.09 306 SER A N 1
ATOM 2344 C CA . SER A 1 306 ? 8.195 27.891 20.156 1 42.09 306 SER A CA 1
ATOM 2345 C C . SER A 1 306 ? 7.703 29.328 19.969 1 42.09 306 SER A C 1
ATOM 2347 O O . SER A 1 306 ? 8.328 30.266 20.453 1 42.09 306 SER A O 1
ATOM 2349 N N . LYS A 1 307 ? 6.523 29.594 19.312 1 45.22 307 LYS A N 1
ATOM 2350 C CA . LYS A 1 307 ? 6.059 30.953 19.078 1 45.22 307 LYS A CA 1
ATOM 2351 C C . LYS A 1 307 ? 5.16 31.438 20.219 1 45.22 307 LYS A C 1
ATOM 2353 O O . LYS A 1 307 ? 4.75 32.594 20.25 1 45.22 307 LYS A O 1
ATOM 2358 N N . GLN A 1 308 ? 4.68 30.547 20.984 1 36.75 308 GLN A N 1
ATOM 2359 C CA . GLN A 1 308 ? 3.873 31.109 22.078 1 36.75 308 GLN A CA 1
ATOM 2360 C C . GLN A 1 308 ? 4.734 31.906 23.047 1 36.75 308 GLN A C 1
ATOM 2362 O O . GLN A 1 308 ? 5.715 31.391 23.578 1 36.75 308 GLN A O 1
ATOM 2367 N N . LEU A 1 309 ? 4.602 33.062 23.016 1 37.03 309 LEU A N 1
ATOM 2368 C CA . LEU A 1 309 ? 5.145 33.938 24.047 1 37.03 309 LEU A CA 1
ATOM 2369 C C . LEU A 1 309 ? 4.75 33.469 25.438 1 37.03 309 LEU A C 1
ATOM 2371 O O . LEU A 1 309 ? 3.594 33.125 25.672 1 37.03 309 LEU A O 1
ATOM 2375 N N . PRO A 1 310 ? 5.59 33.156 26.266 1 41.22 310 PRO A N 1
ATOM 2376 C CA . PRO A 1 310 ? 5.242 32.719 27.609 1 41.22 310 PRO A CA 1
ATOM 2377 C C . PRO A 1 310 ? 4.137 33.562 28.25 1 41.22 310 PRO A C 1
ATOM 2379 O O . PRO A 1 310 ? 4.094 34.781 28.047 1 41.22 310 PRO A O 1
ATOM 2382 N N . THR A 1 311 ? 3.064 32.906 28.609 1 44.91 311 THR A N 1
ATOM 2383 C CA . THR A 1 311 ? 1.987 33.531 29.375 1 44.91 311 THR A CA 1
ATOM 2384 C C . THR A 1 311 ? 2.533 34.625 30.297 1 44.91 311 THR A C 1
ATOM 2386 O O . THR A 1 311 ? 1.888 35.656 30.5 1 44.91 311 THR A O 1
ATOM 2389 N N . ILE A 1 312 ? 3.748 34.344 30.609 1 45.84 312 ILE A N 1
ATOM 2390 C CA . ILE A 1 312 ? 4.387 35.25 31.531 1 45.84 312 ILE A CA 1
ATOM 2391 C C . ILE A 1 312 ? 4.629 36.594 30.844 1 45.84 312 ILE A C 1
ATOM 2393 O O . ILE A 1 312 ? 4.469 37.656 31.453 1 45.84 312 ILE A O 1
ATOM 2397 N N . THR A 1 313 ? 4.805 36.5 29.594 1 47.34 313 THR A N 1
ATOM 2398 C CA . THR A 1 313 ? 5.02 37.75 28.891 1 47.34 313 THR A CA 1
ATOM 2399 C C . THR A 1 313 ? 3.711 38.531 28.734 1 47.34 313 THR A C 1
ATOM 2401 O O . THR A 1 313 ? 3.68 39.75 28.906 1 47.34 313 THR A O 1
ATOM 2404 N N . TRP A 1 314 ? 2.727 37.75 28.656 1 48.66 314 TRP A N 1
ATOM 2405 C CA . TRP A 1 314 ? 1.407 38.375 28.578 1 48.66 314 TRP A CA 1
ATOM 2406 C C . TRP A 1 314 ? 0.979 38.938 29.922 1 48.66 314 TRP A C 1
ATOM 2408 O O . TRP A 1 314 ? 0.392 40.031 30.016 1 48.66 314 TRP A O 1
ATOM 2418 N N . ILE A 1 315 ? 1.381 38.25 30.859 1 50.41 315 ILE A N 1
ATOM 2419 C CA . ILE A 1 315 ? 1.106 38.688 32.219 1 50.41 315 ILE A CA 1
ATOM 2420 C C . ILE A 1 315 ? 1.912 39.969 32.5 1 50.41 315 ILE A C 1
ATOM 2422 O O . ILE A 1 315 ? 1.387 40.906 33.062 1 50.41 315 ILE A O 1
ATOM 2426 N N . ILE A 1 316 ? 3.023 39.969 31.953 1 48.31 316 ILE A N 1
ATOM 2427 C CA . ILE A 1 316 ? 3.879 41.125 32.188 1 48.31 316 ILE A CA 1
ATOM 2428 C C . ILE A 1 316 ? 3.34 42.344 31.422 1 48.31 316 ILE A C 1
ATOM 2430 O O . ILE A 1 316 ? 3.26 43.438 31.953 1 48.31 316 ILE A O 1
ATOM 2434 N N . ILE A 1 317 ? 2.727 42 30.344 1 50.47 317 ILE A N 1
ATOM 2435 C CA . ILE A 1 317 ? 2.15 43.062 29.531 1 50.47 317 ILE A CA 1
ATOM 2436 C C . ILE A 1 317 ? 0.862 43.562 30.188 1 50.47 317 ILE A C 1
ATOM 2438 O O . ILE A 1 317 ? 0.634 44.781 30.297 1 50.47 317 ILE A O 1
ATOM 2442 N N . LEU A 1 318 ? 0.2 42.688 30.75 1 50.19 318 LEU A N 1
ATOM 2443 C CA . LEU A 1 318 ? -1.037 43.031 31.438 1 50.19 318 LEU A CA 1
ATOM 2444 C C . LEU A 1 318 ? -0.744 43.781 32.75 1 50.19 318 LEU A C 1
ATOM 2446 O O . LEU A 1 318 ? -1.402 44.781 33.031 1 50.19 318 LEU A O 1
ATOM 2450 N N . VAL A 1 319 ? 0.241 43.344 33.375 1 50.88 319 VAL A N 1
ATOM 2451 C CA . VAL A 1 319 ? 0.611 43.969 34.625 1 50.88 319 VAL A CA 1
ATOM 2452 C C . VAL A 1 319 ? 1.172 45.344 34.375 1 50.88 319 VAL A C 1
ATOM 2454 O O . VAL A 1 319 ? 0.834 46.312 35.062 1 50.88 319 VAL A O 1
ATOM 2457 N N . VAL A 1 320 ? 1.844 45.438 33.312 1 48.62 320 VAL A N 1
ATOM 2458 C CA . VAL A 1 320 ? 2.42 46.719 32.969 1 48.62 320 VAL A CA 1
ATOM 2459 C C . VAL A 1 320 ? 1.317 47.688 32.5 1 48.62 320 VAL A C 1
ATOM 2461 O O . VAL A 1 320 ? 1.308 48.875 32.875 1 48.62 320 VAL A O 1
ATOM 2464 N N . CYS A 1 321 ? 0.356 47.062 31.953 1 48.03 321 CYS A N 1
ATOM 2465 C CA . CYS A 1 321 ? -0.772 47.875 31.5 1 48.03 321 CYS A CA 1
ATOM 2466 C C . CYS A 1 321 ? -1.648 48.312 32.688 1 48.03 321 CYS A C 1
ATOM 2468 O O . CYS A 1 321 ? -2.088 49.438 32.75 1 48.03 321 CYS A O 1
ATOM 2470 N N . ILE A 1 322 ? -1.789 47.406 33.562 1 51.06 322 ILE A N 1
ATOM 2471 C CA . ILE A 1 322 ? -2.57 47.688 34.75 1 51.06 322 ILE A CA 1
ATOM 2472 C C . ILE A 1 322 ? -1.802 48.656 35.656 1 51.06 322 ILE A C 1
ATOM 2474 O O . ILE A 1 322 ? -2.375 49.625 36.188 1 51.06 322 ILE A O 1
ATOM 2478 N N . ALA A 1 323 ? -0.587 48.406 35.781 1 48.28 323 ALA A N 1
ATOM 2479 C CA . ALA A 1 323 ? 0.239 49.281 36.625 1 48.28 323 ALA A CA 1
ATOM 2480 C C . ALA A 1 323 ? 0.319 50.688 36.062 1 48.28 323 ALA A C 1
ATOM 2482 O O . ALA A 1 323 ? 0.293 51.688 36.812 1 48.28 323 ALA A O 1
ATOM 2483 N N . ASP A 1 324 ? 0.269 50.688 34.812 1 47.31 324 ASP A N 1
ATOM 2484 C CA . ASP A 1 324 ? 0.247 51.969 34.156 1 47.31 324 ASP A CA 1
ATOM 2485 C C . ASP A 1 324 ? -1.131 52.625 34.281 1 47.31 324 ASP A C 1
ATOM 2487 O O . ASP A 1 324 ? -1.237 53.844 34.469 1 47.31 324 ASP A O 1
ATOM 2491 N N . ALA A 1 325 ? -2.105 51.75 34.312 1 48.59 325 ALA A N 1
ATOM 2492 C CA . ALA A 1 325 ? -3.469 52.25 34.5 1 48.59 325 ALA A CA 1
ATOM 2493 C C . ALA A 1 325 ? -3.699 52.656 35.938 1 48.59 325 ALA A C 1
ATOM 2495 O O . ALA A 1 325 ? -4.352 53.688 36.188 1 48.59 325 ALA A O 1
ATOM 2496 N N . ARG A 1 326 ? -3.17 51.938 36.812 1 44.19 326 ARG A N 1
ATOM 2497 C CA . ARG A 1 326 ? -3.307 52.312 38.219 1 44.19 326 ARG A CA 1
ATOM 2498 C C . ARG A 1 326 ? -2.459 53.531 38.562 1 44.19 326 ARG A C 1
ATOM 2500 O O . ARG A 1 326 ? -2.863 54.344 39.375 1 44.19 326 ARG A O 1
ATOM 2507 N N . ARG A 1 327 ? -1.354 53.562 38.031 1 42.16 327 ARG A N 1
ATOM 2508 C CA . ARG A 1 327 ? -0.584 54.781 38.25 1 42.16 327 ARG A CA 1
ATOM 2509 C C . ARG A 1 327 ? -1.336 56 37.719 1 42.16 327 ARG A C 1
ATOM 2511 O O . ARG A 1 327 ? -1.298 57.062 38.344 1 42.16 327 ARG A O 1
ATOM 2518 N N . LYS A 1 328 ? -2.131 55.781 36.781 1 38.84 328 LYS A N 1
ATOM 2519 C CA . LYS A 1 328 ? -2.92 56.906 36.281 1 38.84 328 LYS A CA 1
ATOM 2520 C C . LYS A 1 328 ? -4.16 57.125 37.125 1 38.84 328 LYS A C 1
ATOM 2522 O O . LYS A 1 328 ? -4.578 58.281 37.344 1 38.84 328 LYS A O 1
ATOM 2527 N N . LEU A 1 329 ? -4.664 56.062 37.688 1 39.41 329 LEU A N 1
ATOM 2528 C CA . LEU A 1 329 ? -5.781 56.25 38.625 1 39.41 329 LEU A CA 1
ATOM 2529 C C . LEU A 1 329 ? -5.309 56.844 39.938 1 39.41 329 LEU A C 1
ATOM 2531 O O . LEU A 1 329 ? -5.996 57.688 40.531 1 39.41 329 LEU A O 1
ATOM 2535 N N . VAL A 1 330 ? -4.172 56.438 40.344 1 37.03 330 VAL A N 1
ATOM 2536 C CA . VAL A 1 330 ? -3.666 57.031 41.594 1 37.03 330 VAL A CA 1
ATOM 2537 C C . VAL A 1 330 ? -3.293 58.5 41.312 1 37.03 330 VAL A C 1
ATOM 2539 O O . VAL A 1 330 ? -3.568 59.375 42.156 1 37.03 330 VAL A O 1
ATOM 2542 N N . LEU A 1 331 ? -2.84 58.719 40.188 1 35.12 331 LEU A N 1
ATOM 2543 C CA . LEU A 1 331 ? -2.547 60.125 39.938 1 35.12 331 LEU A CA 1
ATOM 2544 C C . LEU A 1 331 ? -3.832 60.938 39.719 1 35.12 331 LEU A C 1
ATOM 2546 O O . LEU A 1 331 ? -3.924 62.094 40.156 1 35.12 331 LEU A O 1
ATOM 2550 N N . LEU A 1 332 ? -4.855 60.312 39.25 1 35.72 332 LEU A N 1
ATOM 2551 C CA . LEU A 1 332 ? -6.113 61.031 39.125 1 35.72 332 LEU A CA 1
ATOM 2552 C C . LEU A 1 332 ? -6.797 61.188 40.469 1 35.72 332 LEU A C 1
ATOM 2554 O O . LEU A 1 332 ? -7.391 62.219 40.781 1 35.72 332 LEU A O 1
ATOM 2558 N N . SER A 1 333 ? -6.672 60.219 41.312 1 34.5 333 SER A N 1
ATOM 2559 C CA . SER A 1 333 ? -7.273 60.406 42.656 1 34.5 333 SER A CA 1
ATOM 2560 C C . SER A 1 333 ? -6.488 61.375 43.5 1 34.5 333 SER A C 1
ATOM 2562 O O . SER A 1 333 ? -7.062 62.094 44.312 1 34.5 333 SER A O 1
ATOM 2564 N N . PHE A 1 334 ? -5.172 61.406 43.312 1 35.31 334 PHE A N 1
ATOM 2565 C CA . PHE A 1 334 ? -4.402 62.375 44.062 1 35.31 334 PHE A CA 1
ATOM 2566 C C . PHE A 1 334 ? -4.66 63.781 43.531 1 35.31 334 PHE A C 1
ATOM 2568 O O . PHE A 1 334 ? -4.699 64.75 44.281 1 35.31 334 PHE A O 1
ATOM 2575 N N . GLN A 1 335 ? -4.906 63.906 42.312 1 33.06 335 GLN A N 1
ATOM 2576 C CA . GLN A 1 335 ? -5.227 65.188 41.75 1 33.06 335 GLN A CA 1
ATOM 2577 C C . GLN A 1 335 ? -6.621 65.625 42.188 1 33.06 335 GLN A C 1
ATOM 2579 O O . GLN A 1 335 ? -6.84 66.812 42.469 1 33.06 335 GLN A O 1
ATOM 2584 N N . ARG A 1 336 ? -7.516 64.812 42.312 1 36.62 336 ARG A N 1
ATOM 2585 C CA . ARG A 1 336 ? -8.82 65.188 42.812 1 36.62 336 ARG A CA 1
ATOM 2586 C C . ARG A 1 336 ? -8.727 65.562 44.312 1 36.62 336 ARG A C 1
ATOM 2588 O O . ARG A 1 336 ? -9.406 66.5 44.75 1 36.62 336 ARG A O 1
ATOM 2595 N N . LEU A 1 337 ? -7.812 64.875 44.938 1 35.5 337 LEU A N 1
ATOM 2596 C CA . LEU A 1 337 ? -7.656 65.25 46.344 1 35.5 337 LEU A CA 1
ATOM 2597 C C . LEU A 1 337 ? -6.93 66.562 46.5 1 35.5 337 LEU A C 1
ATOM 2599 O O . LEU A 1 337 ? -7.293 67.375 47.312 1 35.5 337 LEU A O 1
ATOM 2603 N N . VAL A 1 338 ? -5.977 66.75 45.625 1 34.31 338 VAL A N 1
ATOM 2604 C CA . VAL A 1 338 ? -5.293 68.062 45.719 1 34.31 338 VAL A CA 1
ATOM 2605 C C . VAL A 1 338 ? -6.242 69.188 45.312 1 34.31 338 VAL A C 1
ATOM 2607 O O . VAL A 1 338 ? -6.277 70.25 45.969 1 34.31 338 VAL A O 1
ATOM 2610 N N . VAL A 1 339 ? -7.102 68.938 44.375 1 34.28 339 VAL A N 1
ATOM 2611 C CA . VAL A 1 339 ? -8.016 70 44 1 34.28 339 VAL A CA 1
ATOM 2612 C C . VAL A 1 339 ? -9.023 70.25 45.094 1 34.28 339 VAL A C 1
ATOM 2614 O O . VAL A 1 339 ? -9.375 71.375 45.406 1 34.28 339 VAL A O 1
ATOM 2617 N N . ARG A 1 340 ? -9.453 69.188 45.781 1 35.28 340 ARG A N 1
ATOM 2618 C CA . ARG A 1 340 ? -10.391 69.438 46.875 1 35.28 340 ARG A CA 1
ATOM 2619 C C . ARG A 1 340 ? -9.711 70.188 48.031 1 35.28 340 ARG A C 1
ATOM 2621 O O . ARG A 1 340 ? -10.336 71 48.719 1 35.28 340 ARG A O 1
ATOM 2628 N N . VAL A 1 341 ? -8.438 69.812 48.25 1 32.81 341 VAL A N 1
ATOM 2629 C CA . VAL A 1 341 ? -7.801 70.5 49.375 1 32.81 341 VAL A CA 1
ATOM 2630 C C . VAL A 1 341 ? -7.551 71.938 49.062 1 32.81 341 VAL A C 1
ATOM 2632 O O . VAL A 1 341 ? -7.703 72.812 49.938 1 32.81 341 VAL A O 1
ATOM 2635 N N . VAL A 1 342 ? -7.195 72.188 47.844 1 32.75 342 VAL A N 1
ATOM 2636 C CA . VAL A 1 342 ? -6.902 73.562 47.594 1 32.75 342 VAL A CA 1
ATOM 2637 C C . VAL A 1 342 ? -8.195 74.375 47.625 1 32.75 342 VAL A C 1
ATOM 2639 O O . VAL A 1 342 ? -8.211 75.5 48.125 1 32.75 342 VAL A O 1
ATOM 2642 N N . CYS A 1 343 ? -9.258 73.812 47.156 1 31.86 343 CYS A N 1
ATOM 2643 C CA . CYS A 1 343 ? -10.43 74.688 47.156 1 31.86 343 CYS A CA 1
ATOM 2644 C C . CYS A 1 343 ? -10.992 74.812 48.562 1 31.86 343 CYS A C 1
ATOM 2646 O O . CYS A 1 343 ? -11.891 75.625 48.812 1 31.86 343 CYS A O 1
ATOM 2648 N N . SER A 1 344 ? -10.789 73.812 49.375 1 32.31 344 SER A N 1
ATOM 2649 C CA . SER A 1 344 ? -11.383 74.062 50.688 1 32.31 344 SER A CA 1
ATOM 2650 C C . SER A 1 344 ? -10.641 75.125 51.438 1 32.31 344 SER A C 1
ATOM 2652 O O . SER A 1 344 ? -11.125 75.625 52.469 1 32.31 344 SER A O 1
ATOM 2654 N N . ASN A 1 345 ? -9.344 75.25 51.188 1 30.62 345 ASN A N 1
ATOM 2655 C CA . ASN A 1 345 ? -8.758 76.312 52.031 1 30.62 345 ASN A CA 1
ATOM 2656 C C . ASN A 1 345 ? -9.102 77.688 51.469 1 30.62 345 ASN A C 1
ATOM 2658 O O . ASN A 1 345 ? -8.617 78.688 52 1 30.62 345 ASN A O 1
ATOM 2662 N N . LYS A 1 346 ? -9.711 77.875 50.281 1 25.12 346 LYS A N 1
ATOM 2663 C CA . LYS A 1 346 ? -10.172 79.25 50.156 1 25.12 346 LYS A CA 1
ATOM 2664 C C . LYS A 1 346 ? -11.562 79.375 50.781 1 25.12 346 LYS A C 1
ATOM 2666 O O . LYS A 1 346 ? -12.445 78.562 50.562 1 25.12 346 LYS A O 1
ATOM 2671 N N . MET B 1 1 ? -18.703 66.75 22.391 1 39.75 1 MET B N 1
ATOM 2672 C CA . MET B 1 1 ? -19.078 66.125 21.125 1 39.75 1 MET B CA 1
ATOM 2673 C C . MET B 1 1 ? -18.016 65.125 20.703 1 39.75 1 MET B C 1
ATOM 2675 O O . MET B 1 1 ? -18.328 64.062 20.109 1 39.75 1 MET B O 1
ATOM 2679 N N . LYS B 1 2 ? -16.828 65.438 21.062 1 53.94 2 LYS B N 1
ATOM 2680 C CA . LYS B 1 2 ? -15.727 64.562 20.656 1 53.94 2 LYS B CA 1
ATOM 2681 C C . LYS B 1 2 ? -15.758 63.25 21.438 1 53.94 2 LYS B C 1
ATOM 2683 O O . LYS B 1 2 ? -15.438 62.188 20.891 1 53.94 2 LYS B O 1
ATOM 2688 N N . SER B 1 3 ? -16.25 63.406 22.641 1 55.06 3 SER B N 1
ATOM 2689 C CA . SER B 1 3 ? -16.297 62.156 23.422 1 55.06 3 SER B CA 1
ATOM 2690 C C . SER B 1 3 ? -17.406 61.25 22.922 1 55.06 3 SER B C 1
ATOM 2692 O O . SER B 1 3 ? -17.234 60.031 22.891 1 55.06 3 SER B O 1
ATOM 2694 N N . PHE B 1 4 ? -18.5 61.844 22.406 1 54.78 4 PHE B N 1
ATOM 2695 C CA . PHE B 1 4 ? -19.609 61.062 21.906 1 54.78 4 PHE B CA 1
ATOM 2696 C C . PHE B 1 4 ? -19.25 60.406 20.578 1 54.78 4 PHE B C 1
ATOM 2698 O O . PHE B 1 4 ? -19.594 59.25 20.344 1 54.78 4 PHE B O 1
ATOM 2705 N N . ILE B 1 5 ? -18.531 61.094 19.797 1 52.69 5 ILE B N 1
ATOM 2706 C CA . ILE B 1 5 ? -18.141 60.562 18.484 1 52.69 5 ILE B CA 1
ATOM 2707 C C . ILE B 1 5 ? -17.141 59.438 18.688 1 52.69 5 ILE B C 1
ATOM 2709 O O . ILE B 1 5 ? -17.234 58.406 18 1 52.69 5 ILE B O 1
ATOM 2713 N N . PHE B 1 6 ? -16.391 59.531 19.719 1 49.5 6 PHE B N 1
ATOM 2714 C CA . PHE B 1 6 ? -15.422 58.469 19.984 1 49.5 6 PHE B CA 1
ATOM 2715 C C . PHE B 1 6 ? -16.125 57.219 20.484 1 49.5 6 PHE B C 1
ATOM 2717 O O . PHE B 1 6 ? -15.781 56.125 20.062 1 49.5 6 PHE B O 1
ATOM 2724 N N . LYS B 1 7 ? -17.125 57.438 21.359 1 53.22 7 LYS B N 1
ATOM 2725 C CA . LYS B 1 7 ? -17.891 56.281 21.844 1 53.22 7 LYS B CA 1
ATOM 2726 C C . LYS B 1 7 ? -18.703 55.656 20.703 1 53.22 7 LYS B C 1
ATOM 2728 O O . LYS B 1 7 ? -18.828 54.438 20.641 1 53.22 7 LYS B O 1
ATOM 2733 N N . LEU B 1 8 ? -19.094 56.375 19.734 1 53.28 8 LEU B N 1
ATOM 2734 C CA . LEU B 1 8 ? -19.844 55.844 18.609 1 53.28 8 LEU B CA 1
ATOM 2735 C C . LEU B 1 8 ? -18.938 55.094 17.656 1 53.28 8 LEU B C 1
ATOM 2737 O O . LEU B 1 8 ? -19.297 54.031 17.141 1 53.28 8 LEU B O 1
ATOM 2741 N N . LEU B 1 9 ? -17.766 55.562 17.484 1 50.06 9 LEU B N 1
ATOM 2742 C CA . LEU B 1 9 ? -16.828 54.875 16.609 1 50.06 9 LEU B CA 1
ATOM 2743 C C . LEU B 1 9 ? -16.359 53.562 17.234 1 50.06 9 LEU B C 1
ATOM 2745 O O . LEU B 1 9 ? -16.188 52.562 16.531 1 50.06 9 LEU B O 1
ATOM 2749 N N . ILE B 1 10 ? -16.328 53.5 18.531 1 52.78 10 ILE B N 1
ATOM 2750 C CA . ILE B 1 10 ? -15.992 52.25 19.219 1 52.78 10 ILE B CA 1
ATOM 2751 C C . ILE B 1 10 ? -17.141 51.281 19.078 1 52.78 10 ILE B C 1
ATOM 2753 O O . ILE B 1 10 ? -16.922 50.062 18.844 1 52.78 10 ILE B O 1
ATOM 2757 N N . VAL B 1 11 ? -18.359 51.719 19.141 1 53.06 11 VAL B N 1
ATOM 2758 C CA . VAL B 1 11 ? -19.516 50.844 19 1 53.06 11 VAL B CA 1
ATOM 2759 C C . VAL B 1 11 ? -19.609 50.344 17.547 1 53.06 11 VAL B C 1
ATOM 2761 O O . VAL B 1 11 ? -19.875 49.156 17.312 1 53.06 11 VAL B O 1
ATOM 2764 N N . VAL B 1 12 ? -19.312 51.188 16.625 1 51.16 12 VAL B N 1
ATOM 2765 C CA . VAL B 1 12 ? -19.359 50.75 15.227 1 51.16 12 VAL B CA 1
ATOM 2766 C C . VAL B 1 12 ? -18.203 49.812 14.938 1 51.16 12 VAL B C 1
ATOM 2768 O O . VAL B 1 12 ? -18.375 48.812 14.227 1 51.16 12 VAL B O 1
ATOM 2771 N N . ALA B 1 13 ? -17.016 50.094 15.484 1 44.81 13 ALA B N 1
ATOM 2772 C CA . ALA B 1 13 ? -15.898 49.188 15.312 1 44.81 13 ALA B CA 1
ATOM 2773 C C . ALA B 1 13 ? -16.172 47.844 16.016 1 44.81 13 ALA B C 1
ATOM 2775 O O . ALA B 1 13 ? -15.844 46.781 15.484 1 44.81 13 ALA B O 1
ATOM 2776 N N . LEU B 1 14 ? -16.844 47.938 17.156 1 46.19 14 LEU B N 1
ATOM 2777 C CA . LEU B 1 14 ? -17.219 46.688 17.844 1 46.19 14 LEU B CA 1
ATOM 2778 C C . LEU B 1 14 ? -18.344 45.969 17.094 1 46.19 14 LEU B C 1
ATOM 2780 O O . LEU B 1 14 ? -18.344 44.75 16.984 1 46.19 14 LEU B O 1
ATOM 2784 N N . VAL B 1 15 ? -19.25 46.75 16.594 1 48.09 15 VAL B N 1
ATOM 2785 C CA . VAL B 1 15 ? -20.344 46.156 15.836 1 48.09 15 VAL B CA 1
ATOM 2786 C C . VAL B 1 15 ? -19.828 45.656 14.477 1 48.09 15 VAL B C 1
ATOM 2788 O O . VAL B 1 15 ? -20.234 44.625 13.992 1 48.09 15 VAL B O 1
ATOM 2791 N N . SER B 1 16 ? -18.969 46.5 13.852 1 40.69 16 SER B N 1
ATOM 2792 C CA . SER B 1 16 ? -18.391 46.031 12.586 1 40.69 16 SER B CA 1
ATOM 2793 C C . SER B 1 16 ? -17.438 44.875 12.805 1 40.69 16 SER B C 1
ATOM 2795 O O . SER B 1 16 ? -17.328 44 11.961 1 40.69 16 SER B O 1
ATOM 2797 N N . ALA B 1 17 ? -16.656 44.969 13.891 1 40.72 17 ALA B N 1
ATOM 2798 C CA . ALA B 1 17 ? -15.875 43.781 14.219 1 40.72 17 ALA B CA 1
ATOM 2799 C C . ALA B 1 17 ? -16.797 42.562 14.469 1 40.72 17 ALA B C 1
ATOM 2801 O O . ALA B 1 17 ? -16.453 41.438 14.102 1 40.72 17 ALA B O 1
ATOM 2802 N N . GLN B 1 18 ? -17.828 42.812 15.18 1 40 18 GLN B N 1
ATOM 2803 C CA . GLN B 1 18 ? -18.812 41.75 15.344 1 40 18 GLN B CA 1
ATOM 2804 C C . GLN B 1 18 ? -19.5 41.406 14.016 1 40 18 GLN B C 1
ATOM 2806 O O . GLN B 1 18 ? -19.844 40.25 13.758 1 40 18 GLN B O 1
ATOM 2811 N N . SER B 1 19 ? -19.891 42.406 13.281 1 37.09 19 SER B N 1
ATOM 2812 C CA . SER B 1 19 ? -20.5 42.156 11.984 1 37.09 19 SER B CA 1
ATOM 2813 C C . SER B 1 19 ? -19.5 41.562 11 1 37.09 19 SER B C 1
ATOM 2815 O O . SER B 1 19 ? -19.875 40.906 10.031 1 37.09 19 SER B O 1
ATOM 2817 N N . LEU B 1 20 ? -18.312 42.094 10.992 1 34.28 20 LEU B N 1
ATOM 2818 C CA . LE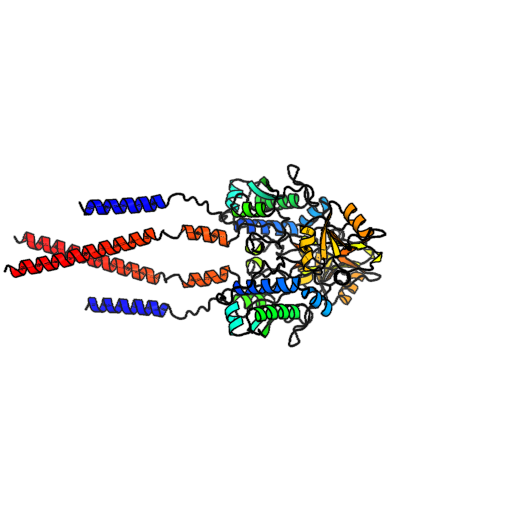U B 1 20 ? -17.312 41.406 10.188 1 34.28 20 LEU B CA 1
ATOM 2819 C C . LEU B 1 20 ? -17.062 40 10.727 1 34.28 20 LEU B C 1
ATOM 2821 O O . LEU B 1 20 ? -16.375 39.188 10.086 1 34.28 20 LEU B O 1
ATOM 2825 N N . LYS B 1 21 ? -17.266 39.781 11.969 1 36.69 21 LYS B N 1
ATOM 2826 C CA . LYS B 1 21 ? -17.469 38.375 12.289 1 36.69 21 LYS B CA 1
ATOM 2827 C C . LYS B 1 21 ? -18.547 37.781 11.406 1 36.69 21 LYS B C 1
ATOM 2829 O O . LYS B 1 21 ? -19.016 36.656 11.664 1 36.69 21 LYS B O 1
ATOM 2834 N N . ALA B 1 22 ? -19.25 38.594 10.734 1 34.28 22 ALA B N 1
ATOM 2835 C CA . ALA B 1 22 ? -20.234 37.969 9.844 1 34.28 22 ALA B CA 1
ATOM 2836 C C . ALA B 1 22 ? -19.688 36.688 9.211 1 34.28 22 ALA B C 1
ATOM 2838 O O . ALA B 1 22 ? -18.469 36.5 9.141 1 34.28 22 ALA B O 1
ATOM 2839 N N . THR B 1 23 ? -20.812 35.969 8.414 1 34.09 23 THR B N 1
ATOM 2840 C CA . THR B 1 23 ? -21.016 34.656 7.875 1 34.09 23 THR B CA 1
ATOM 2841 C C . THR B 1 23 ? -19.953 34.312 6.832 1 34.09 23 THR B C 1
ATOM 2843 O O . THR B 1 23 ? -20.188 34.469 5.629 1 34.09 23 THR B O 1
ATOM 2846 N N . THR B 1 24 ? -19.031 35.219 6.637 1 32.88 24 THR B N 1
ATOM 2847 C CA . THR B 1 24 ? -18.344 34.312 5.719 1 32.88 24 THR B CA 1
ATOM 2848 C C . THR B 1 24 ? -18.375 32.875 6.242 1 32.88 24 THR B C 1
ATOM 2850 O O . THR B 1 24 ? -17.625 32.531 7.164 1 32.88 24 THR B O 1
ATOM 2853 N N . ASP B 1 25 ? -19.516 32.469 6.562 1 34 25 ASP B N 1
ATOM 2854 C CA . ASP B 1 25 ? -19.719 31.016 6.605 1 34 25 ASP B CA 1
ATOM 2855 C C . ASP B 1 25 ? -18.75 30.312 5.656 1 34 25 ASP B C 1
ATOM 2857 O O . ASP B 1 25 ? -19.078 30.094 4.484 1 34 25 ASP B O 1
ATOM 2861 N N . SER B 1 26 ? -17.75 30.938 5.273 1 38.25 26 SER B N 1
ATOM 2862 C CA . SER B 1 26 ? -16.828 30.062 4.57 1 38.25 26 SER B CA 1
ATOM 2863 C C . SER B 1 26 ? -16.875 28.641 5.145 1 38.25 26 SER B C 1
ATOM 2865 O O . SER B 1 26 ? -16.531 28.438 6.312 1 38.25 26 SER B O 1
ATOM 2867 N N . THR B 1 27 ? -18.031 28.047 5.031 1 43.19 27 THR B N 1
ATOM 2868 C CA . THR B 1 27 ? -18.266 26.672 5.414 1 43.19 27 THR B CA 1
ATOM 2869 C C . THR B 1 27 ? -16.969 25.859 5.355 1 43.19 27 THR B C 1
ATOM 2871 O O . THR B 1 27 ? -16.531 25.469 4.273 1 43.19 27 THR B O 1
ATOM 2874 N N . ALA B 1 28 ? -16.047 26.266 6.082 1 54.44 28 ALA B N 1
ATOM 2875 C CA . ALA B 1 28 ? -14.789 25.547 6.258 1 54.44 28 ALA B CA 1
ATOM 2876 C C . ALA B 1 28 ? -15.023 24.031 6.223 1 54.44 28 ALA B C 1
ATOM 2878 O O . ALA B 1 28 ? -15.969 23.531 6.832 1 54.44 28 ALA B O 1
ATOM 2879 N N . THR B 1 29 ? -14.539 23.516 5.172 1 73.69 29 THR B N 1
ATOM 2880 C CA . THR B 1 29 ? -14.664 22.062 5.066 1 73.69 29 THR B CA 1
ATOM 2881 C C . THR B 1 29 ? -14.219 21.391 6.359 1 73.69 29 THR B C 1
ATOM 2883 O O . THR B 1 29 ? -13.117 21.641 6.855 1 73.69 29 THR B O 1
ATOM 2886 N N . LYS B 1 30 ? -15.156 20.906 7.043 1 87.12 30 LYS B N 1
ATOM 2887 C CA . LYS B 1 30 ? -14.945 20.234 8.32 1 87.12 30 LYS B CA 1
ATOM 2888 C C . LYS B 1 30 ? -13.898 19.125 8.203 1 87.12 30 LYS B C 1
ATOM 2890 O O . LYS B 1 30 ? -13.828 18.453 7.18 1 87.12 30 LYS B O 1
ATOM 2895 N N . SER B 1 31 ? -13.172 19.047 9.234 1 90.94 31 SER B N 1
ATOM 2896 C CA . SER B 1 31 ? -12.133 18.016 9.305 1 90.94 31 SER B CA 1
ATOM 2897 C C . SER B 1 31 ? -12.727 16.625 9.133 1 90.94 31 SER B C 1
ATOM 2899 O O . SER B 1 31 ? -13.812 16.344 9.633 1 90.94 31 SER B O 1
ATOM 2901 N N . ALA B 1 32 ? -11.938 15.797 8.477 1 94.25 32 ALA B N 1
ATOM 2902 C CA . ALA B 1 32 ? -12.344 14.406 8.281 1 94.25 32 ALA B CA 1
ATOM 2903 C C . ALA B 1 32 ? -11.5 13.461 9.133 1 94.25 32 ALA B C 1
ATOM 2905 O O . ALA B 1 32 ? -11.547 12.242 8.945 1 94.25 32 ALA B O 1
ATOM 2906 N N . ALA B 1 33 ? -10.734 13.938 10.07 1 89.81 33 ALA B N 1
ATOM 2907 C CA . ALA B 1 33 ? -9.797 13.141 10.852 1 89.81 33 ALA B CA 1
ATOM 2908 C C . ALA B 1 33 ? -10.523 12.07 11.656 1 89.81 33 ALA B C 1
ATOM 2910 O O . ALA B 1 33 ? -10.141 10.898 11.633 1 89.81 33 ALA B O 1
ATOM 2911 N N . ASP B 1 34 ? -11.594 12.445 12.305 1 94.06 34 ASP B N 1
ATOM 2912 C CA . ASP B 1 34 ? -12.344 11.477 13.102 1 94.06 34 ASP B CA 1
ATOM 2913 C C . ASP B 1 34 ? -13.031 10.453 12.211 1 94.06 34 ASP B C 1
ATOM 2915 O O . ASP B 1 34 ? -13.164 9.281 12.586 1 94.06 34 ASP B O 1
ATOM 2919 N N . LEU B 1 35 ? -13.492 10.93 11.094 1 96.62 35 LEU B N 1
ATOM 2920 C CA . LEU B 1 35 ? -14.094 10 10.148 1 96.62 35 LEU B CA 1
ATOM 2921 C C . LEU B 1 35 ? -13.086 8.953 9.688 1 96.62 35 LEU B C 1
ATOM 2923 O O . LEU B 1 35 ? -13.391 7.758 9.664 1 96.62 35 LEU B O 1
ATOM 2927 N N . ARG B 1 36 ? -11.938 9.383 9.328 1 94.25 36 ARG B N 1
ATOM 2928 C CA . ARG B 1 36 ? -10.883 8.461 8.898 1 94.25 36 ARG B CA 1
ATOM 2929 C C . ARG B 1 36 ? -10.523 7.492 10.016 1 94.25 36 ARG B C 1
ATOM 2931 O O . ARG B 1 36 ? -10.336 6.297 9.773 1 94.25 36 ARG B O 1
ATOM 2938 N N . LYS B 1 37 ? -10.453 8.008 11.219 1 91.25 37 LYS B N 1
ATOM 2939 C CA . LYS B 1 37 ? -10.148 7.145 12.359 1 91.25 37 LYS B CA 1
ATOM 2940 C C . LYS B 1 37 ? -11.227 6.086 12.555 1 91.25 37 LYS B C 1
ATOM 2942 O O . LYS B 1 37 ? -10.922 4.91 12.766 1 91.25 37 LYS B O 1
ATOM 2947 N N . ALA B 1 38 ? -12.438 6.52 12.523 1 96.62 38 ALA B N 1
ATOM 2948 C CA . ALA B 1 38 ? -13.555 5.582 12.648 1 96.62 38 ALA B CA 1
ATOM 2949 C C . ALA B 1 38 ? -13.555 4.57 11.508 1 96.62 38 ALA B C 1
ATOM 2951 O O . ALA B 1 38 ? -13.805 3.381 11.719 1 96.62 38 ALA B O 1
ATOM 2952 N N . TYR B 1 39 ? -13.289 5.066 10.344 1 96.31 39 TYR B N 1
ATOM 2953 C CA . TYR B 1 39 ? -13.211 4.234 9.148 1 96.31 39 TYR B CA 1
ATOM 2954 C C . TYR B 1 39 ? -12.148 3.158 9.297 1 96.31 39 TYR B C 1
ATOM 2956 O O . TYR B 1 39 ? -12.406 1.978 9.062 1 96.31 39 TYR B O 1
ATOM 2964 N N . ASN B 1 40 ? -10.984 3.523 9.75 1 92.31 40 ASN B N 1
ATOM 2965 C CA . ASN B 1 40 ? -9.883 2.586 9.93 1 92.31 40 ASN B CA 1
ATOM 2966 C C . ASN B 1 40 ? -10.172 1.601 11.062 1 92.31 40 ASN B C 1
ATOM 2968 O O . ASN B 1 40 ? -9.797 0.429 10.977 1 92.31 40 ASN B O 1
ATOM 2972 N N . ALA B 1 41 ? -10.805 2.07 12.078 1 93.25 41 ALA B N 1
ATOM 2973 C CA . ALA B 1 41 ? -11.195 1.174 13.164 1 93.25 41 ALA B CA 1
ATOM 2974 C C . ALA B 1 41 ? -12.156 0.099 12.664 1 93.25 41 ALA B C 1
ATOM 2976 O O . ALA B 1 41 ? -12.023 -1.074 13.016 1 93.25 41 ALA B O 1
ATOM 2977 N N . ALA B 1 42 ? -13.102 0.506 11.867 1 96.19 42 ALA B N 1
ATOM 2978 C CA . ALA B 1 42 ? -14.047 -0.438 11.273 1 96.19 42 ALA B CA 1
ATOM 2979 C C . ALA B 1 42 ? -13.328 -1.429 10.359 1 96.19 42 ALA B C 1
ATOM 2981 O O . ALA B 1 42 ? -13.594 -2.633 10.406 1 96.19 42 ALA B O 1
ATOM 2982 N N . LEU B 1 43 ? -12.414 -0.943 9.547 1 93 43 LEU B N 1
ATOM 2983 C CA . LEU B 1 43 ? -11.656 -1.796 8.641 1 93 43 LEU B CA 1
ATOM 2984 C C . LEU B 1 43 ? -10.906 -2.877 9.414 1 93 43 LEU B C 1
ATOM 2986 O O . LEU B 1 43 ? -10.922 -4.047 9.023 1 93 43 LEU B O 1
ATOM 2990 N N . ALA B 1 44 ? -10.25 -2.475 10.477 1 88.19 44 ALA B N 1
ATOM 2991 C CA . ALA B 1 44 ? -9.5 -3.426 11.297 1 88.19 44 ALA B CA 1
ATOM 2992 C C . ALA B 1 44 ? -10.406 -4.547 11.805 1 88.19 44 ALA B C 1
ATOM 2994 O O . ALA B 1 44 ? -10.039 -5.723 11.734 1 88.19 44 ALA B O 1
ATOM 2995 N N . ARG B 1 45 ? -11.547 -4.234 12.148 1 91 45 ARG B N 1
ATOM 2996 C CA . ARG B 1 45 ? -12.477 -5.211 12.719 1 91 45 ARG B CA 1
ATOM 2997 C C . ARG B 1 45 ? -13.047 -6.117 11.633 1 91 45 ARG B C 1
ATOM 2999 O O . ARG B 1 45 ? -13.312 -7.297 11.883 1 91 45 ARG B O 1
ATOM 3006 N N . ILE B 1 46 ? -13.281 -5.59 10.484 1 91.62 46 ILE B N 1
ATOM 3007 C CA . ILE B 1 46 ? -13.766 -6.391 9.367 1 91.62 46 ILE B CA 1
ATOM 3008 C C . ILE B 1 46 ? -12.727 -7.445 8.992 1 91.62 46 ILE B C 1
ATOM 3010 O O . ILE B 1 46 ? -13.07 -8.609 8.773 1 91.62 46 ILE B O 1
ATOM 3014 N N . ILE B 1 47 ? -11.5 -7.047 8.953 1 85.69 47 ILE B N 1
ATOM 3015 C CA . ILE B 1 47 ? -10.43 -7.977 8.617 1 85.69 47 ILE B CA 1
ATOM 3016 C C . ILE B 1 47 ? -10.258 -9 9.734 1 85.69 47 ILE B C 1
ATOM 3018 O O . ILE B 1 47 ? -10.234 -10.203 9.477 1 85.69 47 ILE B O 1
ATOM 3022 N N . GLU B 1 48 ? -10.266 -8.555 10.906 1 80.19 48 GLU B N 1
ATOM 3023 C CA . GLU B 1 48 ? -10.031 -9.422 12.062 1 80.19 48 GLU B CA 1
ATOM 3024 C C . GLU B 1 48 ? -11.148 -10.453 12.203 1 80.19 48 GLU B C 1
ATOM 3026 O O . GLU B 1 48 ? -10.898 -11.586 12.625 1 80.19 48 GLU B O 1
ATOM 3031 N N . SER B 1 49 ? -12.359 -10.062 11.914 1 82.88 49 SER B N 1
ATOM 3032 C CA . SER B 1 49 ? -13.508 -10.945 12.102 1 82.88 49 SER B CA 1
ATOM 3033 C C . SER B 1 49 ? -13.609 -11.961 10.969 1 82.88 49 SER B C 1
ATOM 3035 O O . SER B 1 49 ? -14.43 -12.883 11.023 1 82.88 49 SER B O 1
ATOM 3037 N N . GLY B 1 50 ? -12.812 -11.742 9.891 1 80.06 50 GLY B N 1
ATOM 3038 C CA . GLY B 1 50 ? -12.914 -12.617 8.734 1 80.06 50 GLY B CA 1
ATOM 3039 C C . GLY B 1 50 ? -13.938 -12.156 7.719 1 80.06 50 GLY B C 1
ATOM 3040 O O . GLY B 1 50 ? -14.062 -12.75 6.645 1 80.06 50 GLY B O 1
ATOM 3041 N N . GLU B 1 51 ? -14.617 -11.141 8.078 1 86.81 51 GLU B N 1
ATOM 3042 C CA . GLU B 1 51 ? -15.672 -10.656 7.195 1 86.81 51 GLU B CA 1
ATOM 3043 C C . GLU B 1 51 ? -15.117 -10.234 5.84 1 86.81 51 GLU B C 1
ATOM 3045 O O . GLU B 1 51 ? -15.789 -10.383 4.816 1 86.81 51 GLU B O 1
ATOM 3050 N N . TYR B 1 52 ? -13.898 -9.781 5.809 1 87.88 52 TYR B N 1
ATOM 3051 C CA . TYR B 1 52 ? -13.242 -9.445 4.547 1 87.88 52 TYR B CA 1
ATOM 3052 C C . TYR B 1 52 ? -13.211 -10.641 3.607 1 87.88 52 TYR B C 1
ATOM 3054 O O . TYR B 1 52 ? -13.586 -10.531 2.438 1 87.88 52 TYR B O 1
ATOM 3062 N N . LEU B 1 53 ? -12.766 -11.688 4.129 1 83 53 LEU B N 1
ATOM 3063 C CA . LEU B 1 53 ? -12.688 -12.898 3.322 1 83 53 LEU B CA 1
ATOM 3064 C C . LEU B 1 53 ? -14.078 -13.383 2.922 1 83 53 LEU B C 1
ATOM 3066 O O . LEU B 1 53 ? -14.266 -13.883 1.812 1 83 53 LEU B O 1
ATOM 3070 N N . ASP B 1 54 ? -15.016 -13.211 3.816 1 85.19 54 ASP B N 1
ATOM 3071 C CA . ASP B 1 54 ? -16.391 -13.594 3.506 1 85.19 54 ASP B CA 1
ATOM 3072 C C . ASP B 1 54 ? -16.922 -12.797 2.322 1 85.19 54 ASP B C 1
ATOM 3074 O O . ASP B 1 54 ? -17.531 -13.359 1.407 1 85.19 54 ASP B O 1
ATOM 3078 N N . ILE B 1 55 ? -16.719 -11.516 2.396 1 89.19 55 ILE B N 1
ATOM 3079 C CA . ILE B 1 55 ? -17.188 -10.641 1.327 1 89.19 55 ILE B CA 1
ATOM 3080 C C . ILE B 1 55 ? -16.484 -11.008 0.02 1 89.19 55 ILE B C 1
ATOM 3082 O O . ILE B 1 55 ? -17.125 -11.094 -1.03 1 89.19 55 ILE B O 1
ATOM 3086 N N . LYS B 1 56 ? -15.219 -11.227 0.086 1 86 56 LYS B N 1
ATOM 3087 C CA . LYS B 1 56 ? -14.453 -11.602 -1.097 1 86 56 LYS B CA 1
ATOM 3088 C C . LYS B 1 56 ? -14.984 -12.898 -1.705 1 86 56 LYS B C 1
ATOM 3090 O O . LYS B 1 56 ? -15.156 -12.992 -2.922 1 86 56 LYS B O 1
ATOM 3095 N N . ASN B 1 57 ? -15.258 -13.781 -0.887 1 82.81 57 ASN B N 1
ATOM 3096 C CA . ASN B 1 57 ? -15.742 -15.07 -1.361 1 82.81 57 ASN B CA 1
ATOM 3097 C C . ASN B 1 57 ? -17.141 -14.953 -1.971 1 82.81 57 ASN B C 1
ATOM 3099 O O . ASN B 1 57 ? -17.391 -15.477 -3.059 1 82.81 57 ASN B O 1
ATOM 3103 N N . ARG B 1 58 ? -17.984 -14.336 -1.289 1 87 58 ARG B N 1
ATOM 3104 C CA . ARG B 1 58 ? -19.359 -14.25 -1.759 1 87 58 ARG B CA 1
ATOM 3105 C C . ARG B 1 58 ? -19.453 -13.445 -3.051 1 87 58 ARG B C 1
ATOM 3107 O O . ARG B 1 58 ? -20.297 -13.719 -3.902 1 87 58 ARG B O 1
ATOM 3114 N N . THR B 1 59 ? -18.594 -12.469 -3.168 1 87.38 59 THR B N 1
ATOM 3115 C CA . THR B 1 59 ? -18.609 -11.641 -4.367 1 87.38 59 THR B CA 1
ATOM 3116 C C . THR B 1 59 ? -17.703 -12.219 -5.441 1 87.38 59 THR B C 1
ATOM 3118 O O . THR B 1 59 ? -17.578 -11.664 -6.535 1 87.38 59 THR B O 1
ATOM 3121 N N . GLN B 1 60 ? -16.922 -13.242 -5.074 1 80.44 60 GLN B N 1
ATOM 3122 C CA . GLN B 1 60 ? -16.031 -13.953 -5.98 1 80.44 60 GLN B CA 1
ATOM 3123 C C . GLN B 1 60 ? -14.945 -13.031 -6.516 1 80.44 60 GLN B C 1
ATOM 3125 O O . GLN B 1 60 ? -14.609 -13.078 -7.699 1 80.44 60 GLN B O 1
ATOM 3130 N N . MET B 1 61 ? -14.5 -12.141 -5.613 1 82.25 61 MET B N 1
ATOM 3131 C CA . MET B 1 61 ? -13.445 -11.219 -6.023 1 82.25 61 MET B CA 1
ATOM 3132 C C . MET B 1 61 ? -12.07 -11.781 -5.688 1 82.25 61 MET B C 1
ATOM 3134 O O . MET B 1 61 ? -11.359 -11.234 -4.832 1 82.25 61 MET B O 1
ATOM 3138 N N . LYS B 1 62 ? -11.633 -12.648 -6.5 1 73.69 62 LYS B N 1
ATOM 3139 C CA . LYS B 1 62 ? -10.359 -13.336 -6.293 1 73.69 62 LYS B CA 1
ATOM 3140 C C . LYS B 1 62 ? -9.188 -12.445 -6.695 1 73.69 62 LYS B C 1
ATOM 3142 O O . LYS B 1 62 ? -8.062 -12.641 -6.219 1 73.69 62 LYS B O 1
ATOM 3147 N N . GLU B 1 63 ? -9.5 -11.445 -7.434 1 77.56 63 GLU B N 1
ATOM 3148 C CA . GLU B 1 63 ? -8.445 -10.617 -8.008 1 77.56 63 GLU B CA 1
ATOM 3149 C C . GLU B 1 63 ? -7.941 -9.586 -7 1 77.56 63 GLU B C 1
ATOM 3151 O O . GLU B 1 63 ? -6.859 -9.016 -7.172 1 77.56 63 GLU B O 1
ATOM 3156 N N . VAL B 1 64 ? -8.766 -9.398 -6.027 1 81.94 64 VAL B N 1
ATOM 3157 C CA . VAL B 1 64 ? -8.336 -8.438 -5.02 1 81.94 64 VAL B CA 1
ATOM 3158 C C . VAL B 1 64 ? -7.312 -9.086 -4.09 1 81.94 64 VAL B C 1
ATOM 3160 O O . VAL B 1 64 ? -7.574 -10.148 -3.518 1 81.94 64 VAL B O 1
ATOM 3163 N N . ILE B 1 65 ? -6.152 -8.391 -4.07 1 83.31 65 ILE B N 1
ATOM 3164 C CA . ILE B 1 65 ? -5.102 -8.805 -3.148 1 83.31 65 ILE B CA 1
ATOM 3165 C C . ILE B 1 65 ? -5.109 -7.895 -1.92 1 83.31 65 ILE B C 1
ATOM 3167 O O . ILE B 1 65 ? -5.277 -6.68 -2.041 1 83.31 65 ILE B O 1
ATOM 3171 N N . ALA B 1 66 ? -4.961 -8.555 -0.771 1 84.19 66 ALA B N 1
ATOM 3172 C CA . ALA B 1 66 ? -4.891 -7.738 0.44 1 84.19 66 ALA B CA 1
ATOM 3173 C C . ALA B 1 66 ? -3.561 -6.992 0.522 1 84.19 66 ALA B C 1
ATOM 3175 O O . ALA B 1 66 ? -2.492 -7.613 0.516 1 84.19 66 ALA B O 1
ATOM 3176 N N . CYS B 1 67 ? -3.639 -5.758 0.318 1 85.88 67 CYS B N 1
ATOM 3177 C CA . CYS B 1 67 ? -2.502 -4.863 0.502 1 85.88 67 CYS B CA 1
ATOM 3178 C C . CYS B 1 67 ? -2.697 -3.98 1.729 1 85.88 67 CYS B C 1
ATOM 3180 O O . CYS B 1 67 ? -3.213 -2.867 1.624 1 85.88 67 CYS B O 1
ATOM 3182 N N . ILE B 1 68 ? -2.242 -4.43 2.832 1 81.25 68 ILE B N 1
ATOM 3183 C CA . ILE B 1 68 ? -2.627 -3.846 4.113 1 81.25 68 ILE B CA 1
ATOM 3184 C C . ILE B 1 68 ? -1.606 -2.785 4.523 1 81.25 68 ILE B C 1
ATOM 3186 O O . ILE B 1 68 ? -0.428 -3.092 4.715 1 81.25 68 ILE B O 1
ATOM 3190 N N . THR B 1 69 ? -2.096 -1.639 4.668 1 82.81 69 THR B N 1
ATOM 3191 C CA . THR B 1 69 ? -1.188 -0.543 4.996 1 82.81 69 THR B CA 1
ATOM 3192 C C . THR B 1 69 ? -1.309 -0.165 6.469 1 82.81 69 THR B C 1
ATOM 3194 O O . THR B 1 69 ? -0.502 0.614 6.984 1 82.81 69 THR B O 1
ATOM 3197 N N . CYS B 1 70 ? -2.34 -0.72 7.129 1 81.62 70 CYS B N 1
ATOM 3198 C CA . CYS B 1 70 ? -2.48 -0.555 8.57 1 81.62 70 CYS B CA 1
ATOM 3199 C C . CYS B 1 70 ? -2.629 -1.904 9.266 1 81.62 70 CYS B C 1
ATOM 3201 O O . CYS B 1 70 ? -3.203 -2.838 8.695 1 81.62 70 CYS B O 1
ATOM 3203 N N . ALA B 1 71 ? -2.146 -1.919 10.43 1 74.81 71 ALA B N 1
ATOM 3204 C CA . ALA B 1 71 ? -2.305 -3.172 11.164 1 74.81 71 ALA B CA 1
ATOM 3205 C C . ALA B 1 71 ? -3.762 -3.393 11.562 1 74.81 71 ALA B C 1
ATOM 3207 O O . ALA B 1 71 ? -4.375 -2.533 12.203 1 74.81 71 ALA B O 1
ATOM 3208 N N . PRO B 1 72 ? -4.23 -4.508 11.094 1 76.94 72 PRO B N 1
ATOM 3209 C CA . PRO B 1 72 ? -5.613 -4.789 11.477 1 76.94 72 PRO B CA 1
ATOM 3210 C C . PRO B 1 72 ? -5.738 -5.316 12.898 1 76.94 72 PRO B C 1
ATOM 3212 O O . PRO B 1 72 ? -6.004 -6.504 13.102 1 76.94 72 PRO B O 1
ATOM 3215 N N . ASP B 1 73 ? -5.543 -4.531 13.867 1 78.94 73 ASP B N 1
ATOM 3216 C CA . ASP B 1 73 ? -5.633 -4.859 15.289 1 78.94 73 ASP B CA 1
ATOM 3217 C C . ASP B 1 73 ? -6.641 -3.957 15.992 1 78.94 73 ASP B C 1
ATOM 3219 O O . ASP B 1 73 ? -6.348 -2.795 16.281 1 78.94 73 ASP B O 1
ATOM 3223 N N . SER B 1 74 ? -7.75 -4.598 16.312 1 80.81 74 SER B N 1
ATOM 3224 C CA . SER B 1 74 ? -8.859 -3.828 16.875 1 80.81 74 SER B CA 1
ATOM 3225 C C . SER B 1 74 ? -8.547 -3.361 18.297 1 80.81 74 SER B C 1
ATOM 3227 O O . SER B 1 74 ? -9.195 -2.449 18.812 1 80.81 74 SER B O 1
ATOM 3229 N N . THR B 1 75 ? -7.613 -3.953 18.859 1 82.62 75 THR B N 1
ATOM 3230 C CA . THR B 1 75 ? -7.266 -3.547 20.219 1 82.62 75 THR B CA 1
ATOM 3231 C C . THR B 1 75 ? -6.453 -2.256 20.203 1 82.62 75 THR B C 1
ATOM 3233 O O . THR B 1 75 ? -6.363 -1.562 21.219 1 82.62 75 THR B O 1
ATOM 3236 N N . GLN B 1 76 ? -5.922 -1.937 19.078 1 81.75 76 GLN B N 1
ATOM 3237 C CA . GLN B 1 76 ? -5.062 -0.758 18.984 1 81.75 76 GLN B CA 1
ATOM 3238 C C . GLN B 1 76 ? -5.727 0.345 18.172 1 81.75 76 GLN B C 1
ATOM 3240 O O . GLN B 1 76 ? -5.402 1.523 18.328 1 81.75 76 GLN B O 1
ATOM 3245 N N . THR B 1 77 ? -6.555 -0.046 17.25 1 85.75 77 THR B N 1
ATOM 3246 C CA . THR B 1 77 ? -7.262 0.925 16.422 1 85.75 77 THR B CA 1
ATOM 3247 C C . THR B 1 77 ? -8.602 1.298 17.047 1 85.75 77 THR B C 1
ATOM 3249 O O . THR B 1 77 ? -9.578 0.555 16.938 1 85.75 77 THR B O 1
ATOM 3252 N N . ASN B 1 78 ? -8.664 2.459 17.594 1 87.62 78 ASN B N 1
ATOM 3253 C CA . ASN B 1 78 ? -9.836 2.826 18.375 1 87.62 78 ASN B CA 1
ATOM 3254 C C . ASN B 1 78 ? -10.734 3.811 17.625 1 87.62 78 ASN B C 1
ATOM 3256 O O . ASN B 1 78 ? -10.242 4.656 16.891 1 87.62 78 ASN B O 1
ATOM 3260 N N . TYR B 1 79 ? -12.008 3.572 17.938 1 94.38 79 TYR B N 1
ATOM 3261 C CA . TYR B 1 79 ? -12.961 4.59 17.516 1 94.38 79 TYR B CA 1
ATOM 3262 C C . TYR B 1 79 ? -12.773 5.879 18.312 1 94.38 79 TYR B C 1
ATOM 3264 O O . TYR B 1 79 ? -12.445 5.84 19.5 1 94.38 79 TYR B O 1
ATOM 3272 N N . PRO B 1 80 ? -13.039 7.035 17.609 1 93.88 80 PRO B N 1
ATOM 3273 C CA . PRO B 1 80 ? -13.156 8.242 18.438 1 93.88 80 PRO B CA 1
ATOM 3274 C C . PRO B 1 80 ? -14.234 8.125 1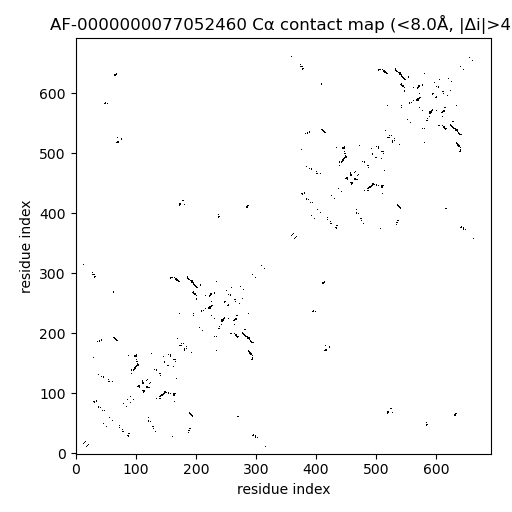9.516 1 93.88 80 PRO B C 1
ATOM 3276 O O . PRO B 1 80 ? -15.289 7.531 19.266 1 93.88 80 PRO B O 1
ATOM 3279 N N . ALA B 1 81 ? -13.867 8.734 20.609 1 94.62 81 ALA B N 1
ATOM 3280 C CA . ALA B 1 81 ? -14.828 8.672 21.719 1 94.62 81 ALA B CA 1
ATOM 3281 C C . ALA B 1 81 ? -16.156 9.32 21.328 1 94.62 81 ALA B C 1
ATOM 3283 O O . ALA B 1 81 ? -16.172 10.375 20.688 1 94.62 81 ALA B O 1
ATOM 3284 N N . LYS B 1 82 ? -17.266 8.719 21.781 1 94.31 82 LYS B N 1
ATOM 3285 C CA . LYS B 1 82 ? -18.609 9.102 21.375 1 94.31 82 LYS B CA 1
ATOM 3286 C C . LYS B 1 82 ? -18.891 10.562 21.734 1 94.31 82 LYS B C 1
ATOM 3288 O O . LYS B 1 82 ? -19.547 11.273 20.969 1 94.31 82 LYS B O 1
ATOM 3293 N N . ASP B 1 83 ? -18.359 11.016 22.797 1 93.19 83 ASP B N 1
ATOM 3294 C CA . ASP B 1 83 ? -18.656 12.359 23.281 1 93.19 83 ASP B CA 1
ATOM 3295 C C . ASP B 1 83 ? -17.641 13.367 22.75 1 93.19 83 ASP B C 1
ATOM 3297 O O . ASP B 1 83 ? -17.75 14.57 23 1 93.19 83 ASP B O 1
ATOM 3301 N N . LYS B 1 84 ? -16.75 12.945 21.922 1 94 84 LYS B N 1
ATOM 3302 C CA . LYS B 1 84 ? -15.688 13.836 21.469 1 94 84 LYS B CA 1
ATOM 3303 C C . LYS B 1 84 ? -15.609 13.875 19.938 1 94 84 LYS B C 1
ATOM 3305 O O . LYS B 1 84 ? -14.656 14.414 19.375 1 94 84 LYS B O 1
ATOM 3310 N N . VAL B 1 85 ? -16.594 13.305 19.281 1 95 85 VAL B N 1
ATOM 3311 C CA . VAL B 1 85 ? -16.578 13.227 17.828 1 95 85 VAL B CA 1
ATOM 3312 C C . VAL B 1 85 ? -16.703 14.633 17.234 1 95 85 VAL B C 1
ATOM 3314 O O . VAL B 1 85 ? -17.516 15.438 17.703 1 95 85 VAL B O 1
ATOM 3317 N N . THR B 1 86 ? -15.867 14.906 16.25 1 93.94 86 THR B N 1
ATOM 3318 C CA . THR B 1 86 ? -15.906 16.219 15.602 1 93.94 86 THR B CA 1
ATOM 3319 C C . THR B 1 86 ? -15.922 16.062 14.086 1 93.94 86 THR B C 1
ATOM 3321 O O . THR B 1 86 ? -15.875 14.938 13.57 1 93.94 86 THR B O 1
ATOM 3324 N N . GLY B 1 87 ? -16.172 17.188 13.406 1 94.5 87 GLY B N 1
ATOM 3325 C CA . GLY B 1 87 ? -15.984 17.281 11.969 1 94.5 87 GLY B CA 1
ATOM 3326 C C . GLY B 1 87 ? -17.016 16.484 11.18 1 94.5 87 GLY B C 1
ATOM 3327 O O . GLY B 1 87 ? -18.188 16.469 11.531 1 94.5 87 GLY B O 1
ATOM 3328 N N . ARG B 1 88 ? -16.562 15.891 10.195 1 96.5 88 ARG B N 1
ATOM 3329 C CA . ARG B 1 88 ? -17.438 15.211 9.242 1 96.5 88 ARG B CA 1
ATOM 3330 C C . ARG B 1 88 ? -18.094 13.992 9.875 1 96.5 88 ARG B C 1
ATOM 3332 O O . ARG B 1 88 ? -19.234 13.656 9.539 1 96.5 88 ARG B O 1
ATOM 3339 N N . LEU B 1 89 ? -17.359 13.367 10.711 1 97.56 89 LEU B N 1
ATOM 3340 C CA . LEU B 1 89 ? -17.969 12.227 11.375 1 97.56 89 LEU B CA 1
ATOM 3341 C C . LEU B 1 89 ? -19.188 12.672 12.18 1 97.56 89 LEU B C 1
ATOM 3343 O O . LEU B 1 89 ? -20.234 12 12.156 1 97.56 89 LEU B O 1
ATOM 3347 N N . LYS B 1 90 ? -19.062 13.727 12.914 1 96.69 90 LYS B N 1
ATOM 3348 C CA . LYS B 1 90 ? -20.188 14.242 13.68 1 96.69 90 LYS B CA 1
ATOM 3349 C C . LYS B 1 90 ? -21.391 14.516 12.773 1 96.69 90 LYS B C 1
ATOM 3351 O O . LYS B 1 90 ? -22.516 14.164 13.102 1 96.69 90 LYS B O 1
ATOM 3356 N N . ASP B 1 91 ? -21.141 15.156 11.688 1 96.75 91 ASP B N 1
ATOM 3357 C CA . ASP B 1 91 ? -22.219 15.438 10.734 1 96.75 91 ASP B CA 1
ATOM 3358 C C . ASP B 1 91 ? -22.891 14.156 10.266 1 96.75 91 ASP B C 1
ATOM 3360 O O . ASP B 1 91 ? -24.125 14.086 10.195 1 96.75 91 ASP B O 1
ATOM 3364 N N . ILE B 1 92 ? -22.094 13.148 9.922 1 98.25 92 ILE B N 1
ATOM 3365 C CA . ILE B 1 92 ? -22.609 11.867 9.43 1 98.25 92 ILE B CA 1
ATOM 3366 C C . ILE B 1 92 ? -23.469 11.211 10.492 1 98.25 92 ILE B C 1
ATOM 3368 O O . ILE B 1 92 ? -24.547 10.688 10.195 1 98.25 92 ILE B O 1
ATOM 3372 N N . LEU B 1 93 ? -23 11.289 11.688 1 98.19 93 LEU B N 1
ATOM 3373 C CA . LEU B 1 93 ? -23.75 10.68 12.781 1 98.19 93 LEU B CA 1
ATOM 3374 C C . LEU B 1 93 ? -25.047 11.43 13.039 1 98.19 93 LEU B C 1
ATOM 3376 O O . LEU B 1 93 ? -26.078 10.82 13.32 1 98.19 93 LEU B O 1
ATOM 3380 N N . ASP B 1 94 ? -25 12.711 12.992 1 97.38 94 ASP B N 1
ATOM 3381 C CA . ASP B 1 94 ? -26.188 13.531 13.203 1 97.38 94 ASP B CA 1
ATOM 3382 C C . ASP B 1 94 ? -27.203 13.336 12.078 1 97.38 94 ASP B C 1
ATOM 3384 O O . ASP B 1 94 ? -28.406 13.203 12.328 1 97.38 94 ASP B O 1
ATOM 3388 N N . LYS B 1 95 ? -26.719 13.344 10.914 1 97.88 95 LYS B N 1
ATOM 3389 C CA . LYS B 1 95 ? -27.594 13.258 9.742 1 97.88 95 LYS B CA 1
ATOM 3390 C C . LYS B 1 95 ? -27.953 11.805 9.438 1 97.88 95 LYS B C 1
ATOM 3392 O O . LYS B 1 95 ? -28.875 11.539 8.656 1 97.88 95 LYS B O 1
ATOM 3397 N N . LYS B 1 96 ? -27.094 10.906 9.922 1 98.38 96 LYS B N 1
ATOM 3398 C CA . LYS B 1 96 ? -27.25 9.477 9.672 1 98.38 96 LYS B CA 1
ATOM 3399 C C . LYS B 1 96 ? -27.109 9.164 8.188 1 98.38 96 LYS B C 1
ATOM 3401 O O . LYS B 1 96 ? -27.859 8.359 7.641 1 98.38 96 LYS B O 1
ATOM 3406 N N . LEU B 1 97 ? -26.188 9.891 7.621 1 98.56 97 LEU B N 1
ATOM 3407 C CA . LEU B 1 97 ? -25.969 9.781 6.184 1 98.56 97 LEU B CA 1
ATOM 3408 C C . LEU B 1 97 ? -24.516 10.031 5.828 1 98.56 97 LEU B C 1
ATOM 3410 O O . LEU B 1 97 ? -23.906 10.977 6.328 1 98.56 97 LEU B O 1
ATOM 3414 N N . VAL B 1 98 ? -23.969 9.125 5.062 1 98.62 98 VAL B N 1
ATOM 3415 C CA . VAL B 1 98 ? -22.625 9.336 4.512 1 98.62 98 VAL B CA 1
ATOM 3416 C C . VAL B 1 98 ? -22.703 9.422 2.986 1 98.62 98 VAL B C 1
ATOM 3418 O O . VAL B 1 98 ? -23.453 8.672 2.355 1 98.62 98 VAL B O 1
ATOM 3421 N N . LYS B 1 99 ? -22 10.359 2.436 1 98.44 99 LYS B N 1
ATOM 3422 C CA . LYS B 1 99 ? -21.906 10.516 0.987 1 98.44 99 LYS B CA 1
ATOM 3423 C C . LYS B 1 99 ? -20.562 10 0.474 1 98.44 99 LYS B C 1
ATOM 3425 O O . LYS B 1 99 ? -19.516 10.547 0.821 1 98.44 99 LYS B O 1
ATOM 3430 N N . ILE B 1 100 ? -20.609 8.977 -0.364 1 97.94 100 ILE B N 1
ATOM 3431 C CA . ILE B 1 100 ? -19.422 8.359 -0.938 1 97.94 100 ILE B CA 1
ATOM 3432 C C . ILE B 1 100 ? -19.312 8.711 -2.422 1 97.94 100 ILE B C 1
ATOM 3434 O O . ILE B 1 100 ? -20.234 8.414 -3.195 1 97.94 100 ILE B O 1
ATOM 3438 N N . ALA B 1 101 ? -18.219 9.352 -2.787 1 96.81 101 ALA B N 1
ATOM 3439 C CA . ALA B 1 101 ? -18.016 9.711 -4.188 1 96.81 101 ALA B CA 1
ATOM 3440 C C . ALA B 1 101 ? -17.375 8.555 -4.957 1 96.81 101 ALA B C 1
ATOM 3442 O O . ALA B 1 101 ? -16.391 7.961 -4.508 1 96.81 101 ALA B O 1
ATOM 3443 N N . GLY B 1 102 ? -17.969 8.18 -6.074 1 91.62 102 GLY B N 1
ATOM 3444 C CA . GLY B 1 102 ? -17.438 7.102 -6.898 1 91.62 102 GLY B CA 1
ATOM 3445 C C . GLY B 1 102 ? -17.625 7.348 -8.383 1 91.62 102 GLY B C 1
ATOM 3446 O O . GLY B 1 102 ? -18.062 8.422 -8.797 1 91.62 102 GLY B O 1
ATOM 3447 N N . LEU B 1 103 ? -17.109 6.422 -9.164 1 84.31 103 LEU B N 1
ATOM 3448 C CA . LEU B 1 103 ? -17.234 6.48 -10.617 1 84.31 103 LEU B CA 1
ATOM 3449 C C . LEU B 1 103 ? -18.531 5.809 -11.07 1 84.31 103 LEU B C 1
ATOM 3451 O O . LEU B 1 103 ? -18.938 4.789 -10.508 1 84.31 103 LEU B O 1
ATOM 3455 N N . TYR B 1 104 ? -19.062 6.488 -12.07 1 76.06 104 TYR B N 1
ATOM 3456 C CA . TYR B 1 104 ? -20.219 5.895 -12.727 1 76.06 104 TYR B CA 1
ATOM 3457 C C . TYR B 1 104 ? -19.797 4.824 -13.727 1 76.06 104 TYR B C 1
ATOM 3459 O O . TYR B 1 104 ? -19.547 5.125 -14.898 1 76.06 104 TYR B O 1
ATOM 3467 N N . TYR B 1 105 ? -19.094 3.791 -13.273 1 63.41 105 TYR B N 1
ATOM 3468 C CA . TYR B 1 105 ? -18.656 2.807 -14.258 1 63.41 105 TYR B CA 1
ATOM 3469 C C . TYR B 1 105 ? -19.469 1.52 -14.141 1 63.41 105 TYR B C 1
ATOM 3471 O O . TYR B 1 105 ? -19.719 1.043 -13.031 1 63.41 105 TYR B O 1
ATOM 3479 N N . ASN B 1 106 ? -19.984 1.079 -15.258 1 52.91 106 ASN B N 1
ATOM 3480 C CA . ASN B 1 106 ? -20.703 -0.18 -15.359 1 52.91 106 ASN B CA 1
ATOM 3481 C C . ASN B 1 106 ? -19.766 -1.379 -15.352 1 52.91 106 ASN B C 1
ATOM 3483 O O . ASN B 1 106 ? -20.188 -2.5 -15.055 1 52.91 106 ASN B O 1
ATOM 3487 N N . ASP B 1 107 ? -18.578 -1.142 -15.672 1 53.19 107 ASP B N 1
ATOM 3488 C CA . ASP B 1 107 ? -17.828 -2.367 -15.922 1 53.19 107 ASP B CA 1
ATOM 3489 C C . ASP B 1 107 ? -16.688 -2.518 -14.914 1 53.19 107 ASP B C 1
ATOM 3491 O O . ASP B 1 107 ? -15.586 -2.939 -15.281 1 53.19 107 ASP B O 1
ATOM 3495 N N . MET B 1 108 ? -17.078 -2.188 -13.695 1 61.44 108 MET B N 1
ATOM 3496 C CA . MET B 1 108 ? -16.031 -2.553 -12.75 1 61.44 108 MET B CA 1
ATOM 3497 C C . MET B 1 108 ? -16.266 -3.945 -12.18 1 61.44 108 MET B C 1
ATOM 3499 O O . MET B 1 108 ? -17.312 -4.199 -11.578 1 61.44 108 MET B O 1
ATOM 3503 N N . PRO B 1 109 ? -15.352 -4.789 -12.523 1 59.91 109 PRO B N 1
ATOM 3504 C CA . PRO B 1 109 ? -15.586 -6.168 -12.094 1 59.91 109 PRO B CA 1
ATOM 3505 C C . PRO B 1 109 ? -15.891 -6.277 -10.602 1 59.91 109 PRO B C 1
ATOM 3507 O O . PRO B 1 109 ? -16.609 -7.188 -10.18 1 59.91 109 PRO B O 1
ATOM 3510 N N . ALA B 1 110 ? -15.516 -5.305 -9.938 1 73.31 110 ALA B N 1
ATOM 3511 C CA . ALA B 1 110 ? -15.625 -5.504 -8.492 1 73.31 110 ALA B CA 1
ATOM 3512 C C . ALA B 1 110 ? -16.812 -4.73 -7.918 1 73.31 110 ALA B C 1
ATOM 3514 O O . ALA B 1 110 ? -17.094 -4.812 -6.723 1 73.31 110 ALA B O 1
ATOM 3515 N N . GLY B 1 111 ? -17.578 -4.086 -8.828 1 80.06 111 GLY B N 1
ATOM 3516 C CA . GLY B 1 111 ? -18.75 -3.373 -8.367 1 80.06 111 GLY B CA 1
ATOM 3517 C C . GLY B 1 111 ? -19.641 -2.877 -9.492 1 80.06 111 GLY B C 1
ATOM 3518 O O . GLY B 1 111 ? -19.141 -2.414 -10.523 1 80.06 111 GLY B O 1
ATOM 3519 N N . ASP B 1 112 ? -20.922 -3.07 -9.344 1 84.69 112 ASP B N 1
ATOM 3520 C CA . ASP B 1 112 ? -21.922 -2.5 -10.234 1 84.69 112 ASP B CA 1
ATOM 3521 C C . ASP B 1 112 ? -22.625 -1.309 -9.586 1 84.69 112 ASP B C 1
ATOM 3523 O O . ASP B 1 112 ? -23.469 -1.485 -8.711 1 84.69 112 ASP B O 1
ATOM 3527 N N . TYR B 1 113 ? -22.281 -0.188 -10.094 1 87.81 113 TYR B N 1
ATOM 3528 C CA . TYR B 1 113 ? -22.781 1.037 -9.484 1 87.81 113 TYR B CA 1
ATOM 3529 C C . TYR B 1 113 ? -23.953 1.595 -10.281 1 87.81 113 TYR B C 1
ATOM 3531 O O . TYR B 1 113 ? -24.5 2.652 -9.938 1 87.81 113 TYR B O 1
ATOM 3539 N N . THR B 1 114 ? -24.391 0.876 -11.195 1 83.25 114 THR B N 1
ATOM 3540 C CA . THR B 1 114 ? -25.516 1.314 -12.008 1 83.25 114 THR B CA 1
ATOM 3541 C C . THR B 1 114 ? -26.828 0.875 -11.375 1 83.25 114 THR B C 1
ATOM 3543 O O . THR B 1 114 ? -27.906 1.378 -11.734 1 83.25 114 THR B O 1
ATOM 3546 N N . VAL B 1 115 ? -26.781 -0.048 -10.508 1 87.94 115 VAL B N 1
ATOM 3547 C CA . VAL B 1 115 ? -27.969 -0.487 -9.781 1 87.94 115 VAL B CA 1
ATOM 3548 C C . VAL B 1 115 ? -28.031 0.203 -8.422 1 87.94 115 VAL B C 1
ATOM 3550 O O . VAL B 1 115 ? -27 0.654 -7.898 1 87.94 115 VAL B O 1
ATOM 3553 N N . LYS B 1 116 ? -29.25 0.244 -7.934 1 87.12 116 LYS B N 1
ATOM 3554 C CA . LYS B 1 116 ? -29.453 0.909 -6.648 1 87.12 116 LYS B CA 1
ATOM 3555 C C . LYS B 1 116 ? -30.078 -0.041 -5.633 1 87.12 116 LYS B C 1
ATOM 3557 O O . LYS B 1 116 ? -31.203 -0.508 -5.828 1 87.12 116 LYS B O 1
ATOM 3562 N N . PRO B 1 117 ? -29.375 -0.392 -4.559 1 89.31 117 PRO B N 1
ATOM 3563 C CA . PRO B 1 117 ? -28.016 0.045 -4.227 1 89.31 117 PRO B CA 1
ATOM 3564 C C . PRO B 1 117 ? -26.938 -0.687 -5.035 1 89.31 117 PRO B C 1
ATOM 3566 O O . PRO B 1 117 ? -27.188 -1.799 -5.516 1 89.31 117 PRO B O 1
ATOM 3569 N N . PRO B 1 118 ? -25.781 -0.013 -5.129 1 91.06 118 PRO B N 1
ATOM 3570 C CA . PRO B 1 118 ? -24.703 -0.704 -5.844 1 91.06 118 PRO B CA 1
ATOM 3571 C C . PRO B 1 118 ? -24.375 -2.068 -5.238 1 91.06 118 PRO B C 1
ATOM 3573 O O . PRO B 1 118 ? -24.547 -2.27 -4.031 1 91.06 118 PRO B O 1
ATOM 3576 N N . VAL B 1 119 ? -23.891 -2.979 -6.086 1 90.19 119 VAL B N 1
ATOM 3577 C CA . VAL B 1 119 ? -23.594 -4.332 -5.637 1 90.19 119 VAL B CA 1
ATOM 3578 C C . VAL B 1 119 ? -22.156 -4.691 -6.035 1 90.19 119 VAL B C 1
ATOM 3580 O O . VAL B 1 119 ? -21.562 -4.051 -6.906 1 90.19 119 VAL B O 1
ATOM 3583 N N . GLY B 1 120 ? -21.641 -5.742 -5.324 1 90.38 120 GLY B N 1
ATOM 3584 C CA . GLY B 1 120 ? -20.281 -6.195 -5.59 1 90.38 120 GLY B CA 1
ATOM 3585 C C . GLY B 1 120 ? -19.344 -6.023 -4.406 1 90.38 120 GLY B C 1
ATOM 3586 O O . GLY B 1 120 ? -19.797 -5.695 -3.303 1 90.38 120 GLY B O 1
ATOM 3587 N N . PHE B 1 121 ? -18.078 -6.277 -4.598 1 91.25 121 PHE B N 1
ATOM 3588 C CA . PHE B 1 121 ? -17.109 -6.344 -3.52 1 91.25 121 PHE B CA 1
ATOM 3589 C C . PHE B 1 121 ? -16.969 -4.992 -2.83 1 91.25 121 PHE B C 1
ATOM 3591 O O . PHE B 1 121 ? -17.125 -4.891 -1.612 1 91.25 121 PHE B O 1
ATOM 3598 N N . TRP B 1 122 ? -16.734 -3.982 -3.604 1 92.44 122 TRP B N 1
ATOM 3599 C CA . TRP B 1 122 ? -16.406 -2.688 -3.02 1 92.44 122 TRP B CA 1
ATOM 3600 C C . TRP B 1 122 ? -17.625 -2.07 -2.344 1 92.44 122 TRP B C 1
ATOM 3602 O O . TRP B 1 122 ? -17.547 -1.62 -1.198 1 92.44 122 TRP B O 1
ATOM 3612 N N . PRO B 1 123 ? -18.828 -2.109 -2.967 1 93.88 123 PRO B N 1
ATOM 3613 C CA . PRO B 1 123 ? -20 -1.593 -2.275 1 93.88 123 PRO B CA 1
ATOM 3614 C C . PRO B 1 123 ? -20.328 -2.373 -1.004 1 93.88 123 PRO B C 1
ATOM 3616 O O . PRO B 1 123 ? -20.734 -1.781 0.002 1 93.88 123 PRO B O 1
ATOM 3619 N N . GLU B 1 124 ? -20.188 -3.623 -1.036 1 94.88 124 GLU B N 1
ATOM 3620 C CA . GLU B 1 124 ? -20.453 -4.422 0.156 1 94.88 124 GLU B CA 1
ATOM 3621 C C . GLU B 1 124 ? -19.469 -4.105 1.27 1 94.88 124 GLU B C 1
ATOM 3623 O O . GLU B 1 124 ? -19.828 -4.094 2.447 1 94.88 124 GLU B O 1
ATOM 3628 N N . TYR B 1 125 ? -18.281 -3.932 0.833 1 94.75 125 TYR B N 1
ATOM 3629 C CA . TYR B 1 125 ? -17.266 -3.576 1.813 1 94.75 125 TYR B CA 1
ATOM 3630 C C . TYR B 1 125 ? -17.578 -2.232 2.463 1 94.75 125 TYR B C 1
ATOM 3632 O O . TYR B 1 125 ? -17.469 -2.084 3.682 1 94.75 125 TYR B O 1
ATOM 3640 N N . ALA B 1 126 ? -17.984 -1.296 1.65 1 96.75 126 ALA B N 1
ATOM 3641 C CA . ALA B 1 126 ? -18.375 0.014 2.168 1 96.75 126 ALA B CA 1
ATOM 3642 C C . ALA B 1 126 ? -19.531 -0.107 3.154 1 96.75 126 ALA B C 1
ATOM 3644 O O . ALA B 1 126 ? -19.516 0.503 4.227 1 96.75 126 ALA B O 1
ATOM 3645 N N . ARG B 1 127 ? -20.469 -0.899 2.848 1 97.5 127 ARG B N 1
ATOM 3646 C CA . ARG B 1 127 ? -21.609 -1.101 3.734 1 97.5 127 ARG B CA 1
ATOM 3647 C C . ARG B 1 127 ? -21.172 -1.735 5.051 1 97.5 127 ARG B C 1
ATOM 3649 O O . ARG B 1 127 ? -21.672 -1.361 6.117 1 97.5 127 ARG B O 1
ATOM 3656 N N . ALA B 1 128 ? -20.312 -2.66 4.973 1 97.38 128 ALA B N 1
ATOM 3657 C CA . ALA B 1 128 ? -19.812 -3.295 6.188 1 97.38 128 ALA B CA 1
ATOM 3658 C C . ALA B 1 128 ? -19.094 -2.281 7.082 1 97.38 128 ALA B C 1
ATOM 3660 O O . ALA B 1 128 ? -19.266 -2.299 8.305 1 97.38 128 ALA B O 1
ATOM 3661 N N . ILE B 1 129 ? -18.328 -1.418 6.465 1 97.69 129 ILE B N 1
ATOM 3662 C CA . ILE B 1 129 ? -17.578 -0.405 7.203 1 97.69 129 ILE B CA 1
ATOM 3663 C C . ILE B 1 129 ? -18.547 0.519 7.938 1 97.69 129 ILE B C 1
ATOM 3665 O O . ILE B 1 129 ? -18.453 0.702 9.148 1 97.69 129 ILE B O 1
ATOM 3669 N N . PHE B 1 130 ? -19.484 0.995 7.23 1 98.5 130 PHE B N 1
ATOM 3670 C CA . PHE B 1 130 ? -20.344 1.995 7.84 1 98.5 130 PHE B CA 1
ATOM 3671 C C . PHE B 1 130 ? -21.359 1.337 8.758 1 98.5 130 PHE B C 1
ATOM 3673 O O . PHE B 1 130 ? -21.859 1.964 9.703 1 98.5 130 PHE B O 1
ATOM 3680 N N . LYS B 1 131 ? -21.703 0.087 8.523 1 98.38 131 LYS B N 1
ATOM 3681 C CA . LYS B 1 131 ? -22.484 -0.651 9.516 1 98.38 131 LYS B CA 1
ATOM 3682 C C . LYS B 1 131 ? -21.734 -0.729 10.844 1 98.38 131 LYS B C 1
ATOM 3684 O O . LYS B 1 131 ? -22.328 -0.523 11.906 1 98.38 131 LYS B O 1
ATOM 3689 N N . ARG B 1 132 ? -20.5 -0.987 10.828 1 97.81 132 ARG B N 1
ATOM 3690 C CA . ARG B 1 132 ? -19.703 -1.11 12.039 1 97.81 132 ARG B CA 1
ATOM 3691 C C . ARG B 1 132 ? -19.562 0.236 12.742 1 97.81 132 ARG B C 1
ATOM 3693 O O . ARG B 1 132 ? -19.609 0.306 13.977 1 97.81 132 ARG B O 1
ATOM 3700 N N . ILE B 1 133 ? -19.344 1.225 11.914 1 98.38 133 ILE B N 1
ATOM 3701 C CA . ILE B 1 133 ? -19.281 2.559 12.5 1 98.38 133 ILE B CA 1
ATOM 3702 C C . ILE B 1 133 ? -20.609 2.885 13.18 1 98.38 133 ILE B C 1
ATOM 3704 O O . ILE B 1 133 ? -20.641 3.332 14.328 1 98.38 133 ILE B O 1
ATOM 3708 N N . GLY B 1 134 ? -21.688 2.66 12.508 1 98.31 134 GLY B N 1
ATOM 3709 C CA . GLY B 1 134 ? -23 2.889 13.07 1 98.31 134 GLY B CA 1
ATOM 3710 C C . GLY B 1 134 ? -23.266 2.094 14.336 1 98.31 134 GLY B C 1
ATOM 3711 O O . GLY B 1 134 ? -23.797 2.625 15.305 1 98.31 134 GLY B O 1
ATOM 3712 N N . ASP B 1 135 ? -22.906 0.864 14.32 1 97.88 135 ASP B N 1
ATOM 3713 C CA . ASP B 1 135 ? -23.078 0.008 15.492 1 97.88 135 ASP B CA 1
ATOM 3714 C C . ASP B 1 135 ? -22.359 0.579 16.703 1 97.88 135 ASP B C 1
ATOM 3716 O O . ASP B 1 135 ? -22.891 0.572 17.812 1 97.88 135 ASP B O 1
ATOM 3720 N N . TYR B 1 136 ? -21.172 1.013 16.516 1 97.62 136 TYR B N 1
ATOM 3721 C CA . TYR B 1 136 ? -20.375 1.545 17.625 1 97.62 136 TYR B CA 1
ATOM 3722 C C . TYR B 1 136 ? -21.031 2.795 18.203 1 97.62 136 TYR B C 1
ATOM 3724 O O . TYR B 1 136 ? -21.094 2.961 19.438 1 97.62 136 TYR B O 1
ATOM 3732 N N . TYR B 1 137 ? -21.547 3.609 17.328 1 98.25 137 TYR B N 1
ATOM 3733 C CA . TYR B 1 137 ? -22.047 4.898 17.797 1 98.25 137 TYR B CA 1
ATOM 3734 C C . TYR B 1 137 ? -23.547 4.828 18.047 1 98.25 137 TYR B C 1
ATOM 3736 O O . TYR B 1 137 ? -24.156 5.816 18.469 1 98.25 137 TYR B O 1
ATOM 3744 N N . GLY B 1 138 ? -24.203 3.771 17.766 1 97.44 138 GLY B N 1
ATOM 3745 C CA . GLY B 1 138 ? -25.609 3.551 18.078 1 97.44 138 GLY B CA 1
ATOM 3746 C C . GLY B 1 138 ? -26.547 4.184 17.078 1 97.44 138 GLY B C 1
ATOM 3747 O O . GLY B 1 138 ? -27.625 4.66 17.438 1 97.44 138 GLY B O 1
ATOM 3748 N N . VAL B 1 139 ? -26.109 4.305 15.859 1 97.94 139 VAL B N 1
ATOM 3749 C CA . VAL B 1 139 ? -26.953 4.883 14.82 1 97.94 139 VAL B CA 1
ATOM 3750 C C . VAL B 1 139 ? -26.859 4.043 13.547 1 97.94 139 VAL B C 1
ATOM 3752 O O . VAL B 1 139 ? -25.844 3.385 13.312 1 97.94 139 VAL B O 1
ATOM 3755 N N . GLU B 1 140 ? -27.906 4.062 12.797 1 98 140 GLU B N 1
ATOM 3756 C CA . GLU B 1 140 ? -27.875 3.486 11.453 1 98 140 GLU B CA 1
ATOM 3757 C C . GLU B 1 140 ? -27.5 4.535 10.414 1 98 140 GLU B C 1
ATOM 3759 O O . GLU B 1 140 ? -28.172 5.555 10.281 1 98 140 GLU B O 1
ATOM 3764 N N . ILE B 1 141 ? -26.422 4.285 9.695 1 98.5 141 ILE B N 1
ATOM 3765 C CA . ILE B 1 141 ? -25.922 5.25 8.719 1 98.5 141 ILE B CA 1
ATOM 3766 C C . ILE B 1 141 ? -26.297 4.801 7.309 1 98.5 141 ILE B C 1
ATOM 3768 O O . ILE B 1 141 ? -25.906 3.713 6.875 1 98.5 141 ILE B O 1
ATOM 3772 N N . ALA B 1 142 ? -27.047 5.59 6.637 1 98.25 142 ALA B N 1
ATOM 3773 C CA . ALA B 1 142 ? -27.328 5.344 5.223 1 98.25 142 ALA B CA 1
ATOM 3774 C C . ALA B 1 142 ? -26.188 5.812 4.34 1 98.25 142 ALA B C 1
ATOM 3776 O O . ALA B 1 142 ? -25.438 6.734 4.703 1 98.25 142 ALA B O 1
ATOM 3777 N N . ILE B 1 143 ? -26.047 5.125 3.176 1 98.25 143 ILE B N 1
ATOM 3778 C CA . ILE B 1 143 ? -24.984 5.484 2.24 1 98.25 143 ILE B CA 1
ATOM 3779 C C . ILE B 1 143 ? -25.594 6.059 0.965 1 98.25 143 ILE B C 1
ATOM 3781 O O . ILE B 1 143 ? -26.484 5.445 0.363 1 98.25 143 ILE B O 1
ATOM 3785 N N . GLU B 1 144 ? -25.219 7.184 0.627 1 97.56 144 GLU B N 1
ATOM 3786 C CA . GLU B 1 144 ? -25.5 7.777 -0.675 1 97.56 144 GLU B CA 1
ATOM 3787 C C . GLU B 1 144 ? -24.25 7.824 -1.549 1 97.56 144 GLU B C 1
ATOM 3789 O O . GLU B 1 144 ? -23.281 8.5 -1.212 1 97.56 144 GLU B O 1
ATOM 3794 N N . TRP B 1 145 ? -24.312 7.113 -2.637 1 96.19 145 TRP B N 1
ATOM 3795 C CA . TRP B 1 145 ? -23.219 7.199 -3.602 1 96.19 145 TRP B CA 1
ATOM 3796 C C . TRP B 1 145 ? -23.422 8.375 -4.551 1 96.19 145 TRP B C 1
ATOM 3798 O O . TRP B 1 145 ? -24.469 8.477 -5.203 1 96.19 145 TRP B O 1
ATOM 3808 N N . VAL B 1 146 ? -22.5 9.219 -4.582 1 95.44 146 VAL B N 1
ATOM 3809 C CA . VAL B 1 146 ? -22.453 10.312 -5.547 1 95.44 146 VAL B CA 1
ATOM 3810 C C . VAL B 1 146 ? -21.531 9.938 -6.703 1 95.44 146 VAL B C 1
ATOM 3812 O O . VAL B 1 146 ? -20.312 9.922 -6.543 1 95.44 146 VAL B O 1
ATOM 3815 N N . LEU B 1 147 ? -22.109 9.773 -7.836 1 92.88 147 LEU B N 1
ATOM 3816 C CA . LEU B 1 147 ? -21.344 9.156 -8.914 1 92.88 147 LEU B CA 1
ATOM 3817 C C . LEU B 1 147 ? -20.922 10.203 -9.945 1 92.88 147 LEU B C 1
ATOM 3819 O O . LEU B 1 147 ? -21.703 11.094 -10.281 1 92.88 147 LEU B O 1
ATOM 3823 N N . PHE B 1 148 ? -19.719 10.094 -10.375 1 90.38 148 PHE B N 1
ATOM 3824 C CA . PHE B 1 148 ? -19.109 10.992 -11.352 1 90.38 148 PHE B CA 1
ATOM 3825 C C . PHE B 1 148 ? -18.578 10.211 -12.547 1 90.38 148 PHE B C 1
ATOM 3827 O O . PHE B 1 148 ? -18.484 8.977 -12.5 1 90.38 148 PHE B O 1
ATOM 3834 N N . THR B 1 149 ? -18.203 10.938 -13.617 1 83.88 149 THR B N 1
ATOM 3835 C CA . THR B 1 149 ? -17.688 10.297 -14.82 1 83.88 149 THR B CA 1
ATOM 3836 C C . THR B 1 149 ? -16.156 10.383 -14.859 1 83.88 149 THR B C 1
ATOM 3838 O O . THR B 1 149 ? -15.508 9.641 -15.594 1 83.88 149 THR B O 1
ATOM 3841 N N . GLN B 1 150 ? -15.672 11.328 -14.039 1 82.25 150 GLN B N 1
ATOM 3842 C CA . GLN B 1 150 ? -14.234 11.531 -14.039 1 82.25 150 GLN B CA 1
ATOM 3843 C C . GLN B 1 150 ? -13.664 11.469 -12.625 1 82.25 150 GLN B C 1
ATOM 3845 O O . GLN B 1 150 ? -14.289 11.953 -11.68 1 82.25 150 GLN B O 1
ATOM 3850 N N . SER B 1 151 ? -12.484 10.914 -12.477 1 83 151 SER B N 1
ATOM 3851 C CA . SER B 1 151 ? -11.836 10.742 -11.18 1 83 151 SER B CA 1
ATOM 3852 C C . SER B 1 151 ? -11.555 12.086 -10.523 1 83 151 SER B C 1
ATOM 3854 O O . SER B 1 151 ? -11.703 12.227 -9.305 1 83 151 SER B O 1
ATOM 3856 N N . ASN B 1 152 ? -11.156 13.047 -11.312 1 85.88 152 ASN B N 1
ATOM 3857 C CA . ASN B 1 152 ? -10.836 14.352 -10.742 1 85.88 152 ASN B CA 1
ATOM 3858 C C . ASN B 1 152 ? -12.055 14.992 -10.094 1 85.88 152 ASN B C 1
ATOM 3860 O O . ASN B 1 152 ? -11.93 15.719 -9.102 1 85.88 152 ASN B O 1
ATOM 3864 N N . ASP B 1 153 ? -13.188 14.711 -10.672 1 90.94 153 ASP B N 1
ATOM 3865 C CA . ASP B 1 153 ? -14.414 15.242 -10.086 1 90.94 153 ASP B CA 1
ATOM 3866 C C . ASP B 1 153 ? -14.727 14.57 -8.75 1 90.94 153 ASP B C 1
ATOM 3868 O O . ASP B 1 153 ? -15.258 15.203 -7.836 1 90.94 153 ASP B O 1
ATOM 3872 N N . ILE B 1 154 ? -14.406 13.352 -8.648 1 93.19 154 ILE B N 1
ATOM 3873 C CA . ILE B 1 154 ? -14.547 12.633 -7.383 1 93.19 154 ILE B CA 1
ATOM 3874 C C . ILE B 1 154 ? -13.703 13.32 -6.309 1 93.19 154 ILE B C 1
ATOM 3876 O O . ILE B 1 154 ? -14.211 13.672 -5.238 1 93.19 154 ILE B O 1
ATOM 3880 N N . MET B 1 155 ? -12.492 13.562 -6.664 1 93.38 155 MET B N 1
ATOM 3881 C CA . MET B 1 155 ? -11.555 14.172 -5.723 1 93.38 155 MET B CA 1
ATOM 3882 C C . MET B 1 155 ? -11.992 15.586 -5.355 1 93.38 155 MET B C 1
ATOM 3884 O O . MET B 1 155 ? -11.938 15.969 -4.184 1 93.38 155 MET B O 1
ATOM 3888 N N . ALA B 1 156 ? -12.461 16.297 -6.336 1 94.31 156 ALA B N 1
ATOM 3889 C CA . ALA B 1 156 ? -12.945 17.656 -6.098 1 94.31 156 ALA B CA 1
ATOM 3890 C C . ALA B 1 156 ? -14.141 17.641 -5.152 1 94.31 156 ALA B C 1
ATOM 3892 O O . ALA B 1 156 ? -14.273 18.531 -4.301 1 94.31 156 ALA B O 1
ATOM 3893 N N . SER B 1 157 ? -15.008 16.719 -5.316 1 96 157 SER B N 1
ATOM 3894 C CA . SER B 1 157 ? -16.203 16.625 -4.48 1 96 157 SER B CA 1
ATOM 3895 C C . SER B 1 157 ? -15.828 16.391 -3.021 1 96 157 SER B C 1
ATOM 3897 O O . SER B 1 157 ? -16.469 16.922 -2.117 1 96 157 SER B O 1
ATOM 3899 N N . VAL B 1 158 ? -14.805 15.641 -2.723 1 96.25 158 VAL B N 1
ATOM 3900 C CA . VAL B 1 158 ? -14.328 15.383 -1.365 1 96.25 158 VAL B CA 1
ATOM 3901 C C . VAL B 1 158 ? -13.656 16.641 -0.806 1 96.25 158 VAL B C 1
ATOM 3903 O O . VAL B 1 158 ? -13.906 17.016 0.34 1 96.25 158 VAL B O 1
ATOM 3906 N N . ARG B 1 159 ? -12.906 17.281 -1.586 1 93 159 ARG B N 1
ATOM 3907 C CA . ARG B 1 159 ? -12.203 18.484 -1.15 1 93 159 ARG B CA 1
ATOM 3908 C C . ARG B 1 159 ? -13.18 19.594 -0.799 1 93 159 ARG B C 1
ATOM 3910 O O . ARG B 1 159 ? -12.969 20.328 0.165 1 93 159 ARG B O 1
ATOM 3917 N N . SER B 1 160 ? -14.219 19.719 -1.585 1 90.62 160 SER B N 1
ATOM 3918 C CA . SER B 1 160 ? -15.195 20.781 -1.376 1 90.62 160 SER B CA 1
ATOM 3919 C C . SER B 1 160 ? -16.141 20.453 -0.219 1 90.62 160 SER B C 1
ATOM 3921 O O . SER B 1 160 ? -16.844 21.328 0.281 1 90.62 160 SER B O 1
ATOM 3923 N N . GLY B 1 161 ? -16.203 19.188 0.105 1 91.38 161 GLY B N 1
ATOM 3924 C CA . GLY B 1 161 ? -17.094 18.781 1.17 1 91.38 161 GLY B CA 1
ATOM 3925 C C . GLY B 1 161 ? -18.438 18.297 0.662 1 91.38 161 GLY B C 1
ATOM 3926 O O . GLY B 1 161 ? -19.312 17.938 1.452 1 91.38 161 GLY B O 1
ATOM 3927 N N . GLU B 1 162 ? -18.609 18.312 -0.59 1 94.5 162 GLU B N 1
ATOM 3928 C CA . GLU B 1 162 ? -19.828 17.75 -1.174 1 94.5 162 GLU B CA 1
ATOM 3929 C C . GLU B 1 162 ? -19.953 16.266 -0.845 1 94.5 162 GLU B C 1
ATOM 3931 O O . GLU B 1 162 ? -21.062 15.773 -0.592 1 94.5 162 GLU B O 1
ATOM 3936 N N . SER B 1 163 ? -18.875 15.555 -0.894 1 97.69 163 SER B N 1
ATOM 3937 C CA . SER B 1 163 ? -18.797 14.156 -0.471 1 97.69 163 SER B CA 1
ATOM 3938 C C . SER B 1 163 ? -17.906 14 0.749 1 97.69 163 SER B C 1
ATOM 3940 O O . SER B 1 163 ? -16.969 14.789 0.954 1 97.69 163 SER B O 1
ATOM 3942 N N . ASP B 1 164 ? -18.172 13.023 1.483 1 97.81 164 ASP B N 1
ATOM 3943 C CA . ASP B 1 164 ? -17.438 12.828 2.734 1 97.81 164 ASP B CA 1
ATOM 3944 C C . ASP B 1 164 ? -16.109 12.109 2.492 1 97.81 164 ASP B C 1
ATOM 3946 O O . ASP B 1 164 ? -15.141 12.344 3.213 1 97.81 164 ASP B O 1
ATOM 3950 N N . LEU B 1 165 ? -16.172 11.219 1.579 1 98.06 165 LEU B N 1
ATOM 3951 C CA . LEU B 1 165 ? -15 10.438 1.196 1 98.06 165 LEU B CA 1
ATOM 3952 C C . LEU B 1 165 ? -15.18 9.844 -0.198 1 98.06 165 LEU B C 1
ATOM 3954 O O . LEU B 1 165 ? -16.281 9.867 -0.752 1 98.06 165 LEU B O 1
ATOM 3958 N N . THR B 1 166 ? -14.117 9.336 -0.739 1 96.56 166 THR B N 1
ATOM 3959 C CA . THR B 1 166 ? -14.211 8.578 -1.981 1 96.56 166 THR B CA 1
ATOM 3960 C C . THR B 1 166 ? -14.594 7.129 -1.704 1 96.56 166 THR B C 1
ATOM 3962 O O . THR B 1 166 ? -14.562 6.68 -0.557 1 96.56 166 THR B O 1
ATOM 3965 N N . ASP B 1 167 ? -14.93 6.48 -2.771 1 94.25 167 ASP B N 1
ATOM 3966 C CA . ASP B 1 167 ? -15.109 5.035 -2.688 1 94.25 167 ASP B CA 1
ATOM 3967 C C . ASP B 1 167 ? -13.773 4.336 -2.414 1 94.25 167 ASP B C 1
ATOM 3969 O O . ASP B 1 167 ? -12.711 4.953 -2.504 1 94.25 167 ASP B O 1
ATOM 3973 N N . LEU B 1 168 ? -13.883 3.109 -2.088 1 92.38 168 LEU B N 1
ATOM 3974 C CA . LEU B 1 168 ? -12.75 2.342 -1.586 1 92.38 168 LEU B CA 1
ATOM 3975 C C . LEU B 1 168 ? -11.836 1.916 -2.727 1 92.38 168 LEU B C 1
ATOM 3977 O O . LEU B 1 168 ? -10.672 1.579 -2.5 1 92.38 168 LEU B O 1
ATOM 3981 N N . TYR B 1 169 ? -12.273 1.949 -3.924 1 88.06 169 TYR B N 1
ATOM 3982 C CA . TYR B 1 169 ? -11.516 1.371 -5.027 1 88.06 169 TYR B CA 1
ATOM 3983 C C . TYR B 1 169 ? -10.609 2.412 -5.672 1 88.06 169 TYR B C 1
ATOM 3985 O O . TYR B 1 169 ? -10.031 2.17 -6.734 1 88.06 169 TYR B O 1
ATOM 3993 N N . MET B 1 170 ? -10.453 3.535 -5.062 1 88.19 170 MET B N 1
ATOM 3994 C CA . MET B 1 170 ? -9.625 4.574 -5.668 1 88.19 170 MET B CA 1
ATOM 3995 C C . MET B 1 170 ? -8.148 4.18 -5.633 1 88.19 170 MET B C 1
ATOM 3997 O O . MET B 1 170 ? -7.641 3.771 -4.59 1 88.19 170 MET B O 1
ATOM 4001 N N . ILE B 1 171 ? -7.508 4.348 -6.773 1 85.44 171 ILE B N 1
ATOM 4002 C CA . ILE B 1 171 ? -6.082 4.062 -6.887 1 85.44 171 ILE B CA 1
ATOM 4003 C C . ILE B 1 171 ? -5.281 5.113 -6.121 1 85.44 171 ILE B C 1
ATOM 4005 O O . ILE B 1 171 ? -5.512 6.312 -6.281 1 85.44 171 ILE B O 1
ATOM 4009 N N . LEU B 1 172 ? -4.332 4.648 -5.312 1 85.5 172 LEU B N 1
ATOM 4010 C CA . LEU B 1 172 ? -3.49 5.566 -4.555 1 85.5 172 LEU B CA 1
ATOM 4011 C C . LEU B 1 172 ? -2.469 6.246 -5.461 1 85.5 172 LEU B C 1
ATOM 4013 O O . LEU B 1 172 ? -2.219 7.445 -5.332 1 85.5 172 LEU B O 1
ATOM 4017 N N . SER B 1 173 ? -1.909 5.473 -6.316 1 81.88 173 SER B N 1
ATOM 4018 C CA . SER B 1 173 ? -0.795 5.93 -7.141 1 81.88 173 SER B CA 1
ATOM 4019 C C . SER B 1 173 ? -1.284 6.777 -8.312 1 81.88 173 SER B C 1
ATOM 4021 O O . SER B 1 173 ? -1.151 6.383 -9.469 1 81.88 173 SER B O 1
ATOM 4023 N N . SER B 1 174 ? -1.822 7.863 -8.016 1 80.62 174 SER B N 1
ATOM 4024 C CA . SER B 1 174 ? -2.291 8.828 -9 1 80.62 174 SER B CA 1
ATOM 4025 C C . SER B 1 174 ? -2.113 10.258 -8.508 1 80.62 174 SER B C 1
ATOM 4027 O O . SER B 1 174 ? -1.609 10.484 -7.402 1 80.62 174 SER B O 1
ATOM 4029 N N . PHE B 1 175 ? -2.451 11.156 -9.406 1 80.5 175 PHE B N 1
ATOM 4030 C CA . PHE B 1 175 ? -2.273 12.562 -9.07 1 80.5 175 PHE B CA 1
ATOM 4031 C C . PHE B 1 175 ? -3.617 13.273 -8.992 1 80.5 175 PHE B C 1
ATOM 4033 O O . PHE B 1 175 ? -4.586 12.852 -9.625 1 80.5 175 PHE B O 1
ATOM 4040 N N . TYR B 1 176 ? -3.689 14.234 -8.156 1 83.88 176 TYR B N 1
ATOM 4041 C CA . TYR B 1 176 ? -4.742 15.242 -8.133 1 83.88 176 TYR B CA 1
ATOM 4042 C C . TYR B 1 176 ? -4.16 16.641 -8.234 1 83.88 176 TYR B C 1
ATOM 4044 O O . TYR B 1 176 ? -3.469 17.109 -7.324 1 83.88 176 TYR B O 1
ATOM 4052 N N . ASN B 1 177 ? -4.434 17.312 -9.32 1 82.19 177 ASN B N 1
ATOM 4053 C CA . ASN B 1 177 ? -3.943 18.656 -9.586 1 82.19 177 ASN B CA 1
ATOM 4054 C C . ASN B 1 177 ? -2.432 18.75 -9.398 1 82.19 177 ASN B C 1
ATOM 4056 O O . ASN B 1 177 ? -1.94 19.656 -8.719 1 82.19 177 ASN B O 1
ATOM 4060 N N . GLY B 1 178 ? -1.729 17.797 -9.898 1 75.44 178 GLY B N 1
ATOM 4061 C CA . GLY B 1 178 ? -0.275 17.828 -9.93 1 75.44 178 GLY B CA 1
ATOM 4062 C C . GLY B 1 178 ? 0.359 17.344 -8.641 1 75.44 178 GLY B C 1
ATOM 4063 O O . GLY B 1 178 ? 1.583 17.375 -8.492 1 75.44 178 GLY B O 1
ATOM 4064 N N . LYS B 1 179 ? -0.419 16.906 -7.695 1 79.06 179 LYS B N 1
ATOM 4065 C CA . LYS B 1 179 ? 0.078 16.359 -6.434 1 79.06 179 LYS B CA 1
ATOM 4066 C C . LYS B 1 179 ? -0.317 14.898 -6.277 1 79.06 179 LYS B C 1
ATOM 4068 O O . LYS B 1 179 ? -1.426 14.5 -6.645 1 79.06 179 LYS B O 1
ATOM 4073 N N . ASP B 1 180 ? 0.636 14.195 -5.711 1 80.31 180 ASP B N 1
ATOM 4074 C CA . ASP B 1 180 ? 0.256 12.828 -5.371 1 80.31 180 ASP B CA 1
ATOM 4075 C C . ASP B 1 180 ? -1.003 12.805 -4.504 1 80.31 180 ASP B C 1
ATOM 4077 O O . ASP B 1 180 ? -1.154 13.625 -3.6 1 80.31 180 ASP B O 1
ATOM 4081 N N . ARG B 1 181 ? -1.857 11.883 -4.762 1 83.44 181 ARG B N 1
ATOM 4082 C CA . ARG B 1 181 ? -3.102 11.773 -4.008 1 83.44 181 ARG B CA 1
ATOM 4083 C C . ARG B 1 181 ? -2.828 11.633 -2.516 1 83.44 181 ARG B C 1
ATOM 4085 O O . ARG B 1 181 ? -3.543 12.203 -1.69 1 83.44 181 ARG B O 1
ATOM 4092 N N . ILE B 1 182 ? -1.768 10.938 -2.199 1 80.19 182 ILE B N 1
ATOM 4093 C CA . ILE B 1 182 ? -1.477 10.672 -0.795 1 80.19 182 ILE B CA 1
ATOM 4094 C C . ILE B 1 182 ? -0.967 11.945 -0.121 1 80.19 182 ILE B C 1
ATOM 4096 O O . ILE B 1 182 ? -0.905 12.023 1.108 1 80.19 182 ILE B O 1
ATOM 4100 N N . GLU B 1 183 ? -0.592 12.891 -0.859 1 76.12 183 GLU B N 1
ATOM 4101 C CA . GLU B 1 183 ? -0.208 14.195 -0.329 1 76.12 183 GLU B CA 1
ATOM 4102 C C . GLU B 1 183 ? -1.393 15.156 -0.316 1 76.12 183 GLU B C 1
ATOM 4104 O O . GLU B 1 183 ? -1.504 16 0.576 1 76.12 183 GLU B O 1
ATOM 4109 N N . ALA B 1 184 ? -2.197 14.953 -1.3 1 83.62 184 ALA B N 1
ATOM 4110 C CA . ALA B 1 184 ? -3.309 15.883 -1.492 1 83.62 184 ALA B CA 1
ATOM 4111 C C . ALA B 1 184 ? -4.473 15.547 -0.565 1 83.62 184 ALA B C 1
ATOM 4113 O O . ALA B 1 184 ? -5.297 16.406 -0.252 1 83.62 184 ALA B O 1
ATOM 4114 N N . PHE B 1 185 ? -4.504 14.297 -0.116 1 89.06 185 PHE B N 1
ATOM 4115 C CA . PHE B 1 185 ? -5.609 13.805 0.7 1 89.06 185 PHE B CA 1
ATOM 4116 C C . PHE B 1 185 ? -5.09 12.984 1.873 1 89.06 185 PHE B C 1
ATOM 4118 O O . PHE B 1 185 ? -3.949 12.516 1.854 1 89.06 185 PHE B O 1
ATOM 4125 N N . SER B 1 186 ? -5.898 12.922 2.865 1 87.94 186 SER B N 1
ATOM 4126 C CA . SER B 1 186 ? -5.695 11.867 3.848 1 87.94 186 SER B CA 1
ATOM 4127 C C . SER B 1 186 ? -6.293 10.547 3.369 1 87.94 186 SER B C 1
ATOM 4129 O O . SER B 1 186 ? -7.359 10.531 2.752 1 87.94 186 SER B O 1
ATOM 4131 N N . VAL B 1 187 ? -5.574 9.484 3.656 1 89.81 187 VAL B N 1
ATOM 4132 C CA . VAL B 1 187 ? -5.977 8.211 3.066 1 89.81 187 VAL B CA 1
ATOM 4133 C C . VAL B 1 187 ? -6.262 7.195 4.168 1 89.81 187 VAL B C 1
ATOM 4135 O O . VAL B 1 187 ? -5.645 7.238 5.238 1 89.81 187 VAL B O 1
ATOM 4138 N N . SER B 1 188 ? -7.203 6.371 3.891 1 92.12 188 SER B N 1
ATOM 4139 C CA . SER B 1 188 ? -7.469 5.246 4.785 1 92.12 188 SER B CA 1
ATOM 4140 C C . SER B 1 188 ? -6.395 4.176 4.656 1 92.12 188 SER B C 1
ATOM 4142 O O . SER B 1 188 ? -5.559 4.227 3.748 1 92.12 188 SER B O 1
ATOM 4144 N N . CYS B 1 189 ? -6.52 3.262 5.582 1 89 189 CYS B N 1
ATOM 4145 C CA . CYS B 1 189 ? -5.816 2.002 5.359 1 89 189 CYS B CA 1
ATOM 4146 C C . CYS B 1 189 ? -6.301 1.323 4.086 1 89 189 CYS B C 1
ATOM 4148 O O . CYS B 1 189 ? -7.488 1.385 3.758 1 89 189 CYS B O 1
ATOM 4150 N N . SER B 1 190 ? -5.344 0.765 3.393 1 88.62 190 SER B N 1
ATOM 4151 C CA . SER B 1 190 ? -5.715 0.002 2.205 1 88.62 190 SER B CA 1
ATOM 4152 C C . SER B 1 190 ? -6.141 -1.417 2.568 1 88.62 190 SER B C 1
ATOM 4154 O O . SER B 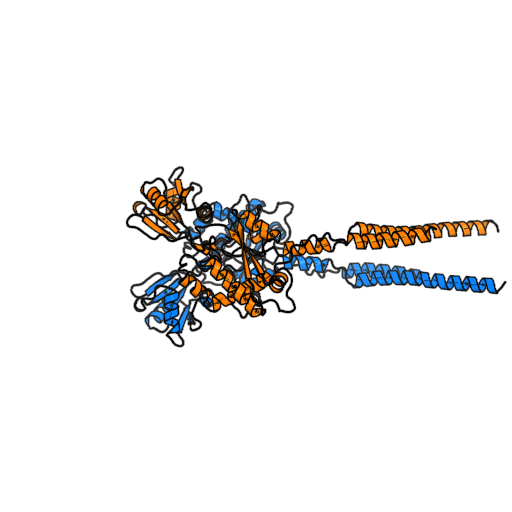1 190 ? -5.375 -2.158 3.189 1 88.62 190 SER B O 1
ATOM 4156 N N . PRO B 1 191 ? -7.32 -1.775 2.193 1 81.81 191 PRO B N 1
ATOM 4157 C CA . PRO B 1 191 ? -7.711 -3.168 2.43 1 81.81 191 PRO B CA 1
ATOM 4158 C C . PRO B 1 191 ? -7.254 -4.105 1.314 1 81.81 191 PRO B C 1
ATOM 4160 O O . PRO B 1 191 ? -7.336 -5.328 1.46 1 81.81 191 PRO B O 1
ATOM 4163 N N . GLY B 1 192 ? -6.824 -3.426 0.221 1 87.5 192 GLY B N 1
ATOM 4164 C CA . GLY B 1 192 ? -6.438 -4.27 -0.897 1 87.5 192 GLY B CA 1
ATOM 4165 C C . GLY B 1 192 ? -6.102 -3.486 -2.15 1 87.5 192 GLY B C 1
ATOM 4166 O O . GLY B 1 192 ? -6.066 -2.254 -2.127 1 87.5 192 GLY B O 1
ATOM 4167 N N . GLY B 1 193 ? -5.77 -4.281 -3.139 1 87.31 193 GLY B N 1
ATOM 4168 C CA . GLY B 1 193 ? -5.434 -3.771 -4.457 1 87.31 193 GLY B CA 1
ATOM 4169 C C . GLY B 1 193 ? -5.465 -4.84 -5.535 1 87.31 193 GLY B C 1
ATOM 4170 O O . GLY B 1 193 ? -5.988 -5.934 -5.316 1 87.31 193 GLY B O 1
ATOM 4171 N N . TYR B 1 194 ? -5.09 -4.383 -6.672 1 85.44 194 TYR B N 1
ATOM 4172 C CA . TYR B 1 194 ? -5.059 -5.293 -7.812 1 85.44 194 TYR B CA 1
ATOM 4173 C C . TYR B 1 194 ? -3.637 -5.488 -8.32 1 85.44 194 TYR B C 1
ATOM 4175 O O . TYR B 1 194 ? -2.863 -4.531 -8.398 1 85.44 194 TYR B O 1
ATOM 4183 N N . GLU B 1 195 ? -3.363 -6.77 -8.516 1 86.81 195 GLU B N 1
ATOM 4184 C CA . GLU B 1 195 ? -2.135 -7.066 -9.242 1 86.81 195 GLU B CA 1
ATOM 4185 C C . GLU B 1 195 ? -2.402 -7.199 -10.742 1 86.81 195 GLU B C 1
ATOM 4187 O O . GLU B 1 195 ? -3.301 -7.938 -11.156 1 86.81 195 GLU B O 1
ATOM 4192 N N . SER B 1 196 ? -1.642 -6.496 -11.484 1 88.06 196 SER B N 1
ATOM 4193 C CA . SER B 1 196 ? -1.812 -6.59 -12.93 1 88.06 196 SER B CA 1
ATOM 4194 C C . SER B 1 196 ? -1.312 -7.93 -13.461 1 88.06 196 SER B C 1
ATOM 4196 O O . SER B 1 196 ? -0.3 -8.453 -12.992 1 88.06 196 SER B O 1
ATOM 4198 N N . THR B 1 197 ? -2.033 -8.414 -14.414 1 89.81 197 THR B N 1
ATOM 4199 C CA . THR B 1 197 ? -1.67 -9.641 -15.109 1 89.81 197 THR B CA 1
ATOM 4200 C C . THR B 1 197 ? -1.236 -9.352 -16.547 1 89.81 197 THR B C 1
ATOM 4202 O O . THR B 1 197 ? -1.854 -8.531 -17.234 1 89.81 197 THR B O 1
ATOM 4205 N N . ILE B 1 198 ? -0.183 -10.023 -16.906 1 94.38 198 ILE B N 1
ATOM 4206 C CA . ILE B 1 198 ? 0.343 -9.875 -18.25 1 94.38 198 ILE B CA 1
ATOM 4207 C C . ILE B 1 198 ? -0.012 -11.102 -19.094 1 94.38 198 ILE B C 1
ATOM 4209 O O . ILE B 1 198 ? 0.183 -12.234 -18.641 1 94.38 198 ILE B O 1
ATOM 4213 N N . SER B 1 199 ? -0.618 -10.859 -20.203 1 96.06 199 SER B N 1
ATOM 4214 C CA . SER B 1 199 ? -0.851 -11.906 -21.203 1 96.06 199 SER B CA 1
ATOM 4215 C C . SER B 1 199 ? 0.132 -11.789 -22.359 1 96.06 199 SER B C 1
ATOM 4217 O O . SER B 1 199 ? 0.36 -10.703 -22.891 1 96.06 199 SER B O 1
ATOM 4219 N N . VAL B 1 200 ? 0.696 -12.891 -22.703 1 97.06 200 VAL B N 1
ATOM 4220 C CA . VAL B 1 200 ? 1.579 -12.938 -23.859 1 97.06 200 VAL B CA 1
ATOM 4221 C C . VAL B 1 200 ? 1.306 -14.211 -24.656 1 97.06 200 VAL B C 1
ATOM 4223 O O . VAL B 1 200 ? 0.729 -15.164 -24.141 1 97.06 200 VAL B O 1
ATOM 4226 N N . ALA B 1 201 ? 1.662 -14.141 -25.953 1 96.62 201 ALA B N 1
ATOM 4227 C CA . ALA B 1 201 ? 1.597 -15.359 -26.75 1 96.62 201 ALA B CA 1
ATOM 4228 C C . ALA B 1 201 ? 2.58 -16.406 -26.234 1 96.62 201 ALA B C 1
ATOM 4230 O O . ALA B 1 201 ? 3.738 -16.094 -25.953 1 96.62 201 ALA B O 1
ATOM 4231 N N . LYS B 1 202 ? 2.127 -17.672 -26.141 1 95.75 202 LYS B N 1
ATOM 4232 C CA . LYS B 1 202 ? 2.977 -18.766 -25.688 1 95.75 202 LYS B CA 1
ATOM 4233 C C . LYS B 1 202 ? 4.219 -18.891 -26.562 1 95.75 202 LYS B C 1
ATOM 4235 O O . LYS B 1 202 ? 5.301 -19.219 -26.062 1 95.75 202 LYS B O 1
ATOM 4240 N N . SER B 1 203 ? 4.113 -18.609 -27.75 1 94.12 203 SER B N 1
ATOM 4241 C CA . SER B 1 203 ? 5.188 -18.766 -28.734 1 94.12 203 SER B CA 1
ATOM 4242 C C . SER B 1 203 ? 6.324 -17.781 -28.453 1 94.12 203 SER B C 1
ATOM 4244 O O . SER B 1 203 ? 7.438 -17.953 -28.953 1 94.12 203 SER B O 1
ATOM 4246 N N . SER B 1 204 ? 6.051 -16.719 -27.688 1 92.88 204 SER B N 1
ATOM 4247 C CA . SER B 1 204 ? 7.086 -15.727 -27.391 1 92.88 204 SER B CA 1
ATOM 4248 C C . SER B 1 204 ? 8.086 -16.266 -26.375 1 92.88 204 SER B C 1
ATOM 4250 O O . SER B 1 204 ? 9.18 -15.711 -26.219 1 92.88 204 SER B O 1
ATOM 4252 N N . ASN B 1 205 ? 7.719 -17.188 -25.547 1 92.88 205 ASN B N 1
ATOM 4253 C CA . ASN B 1 205 ? 8.523 -17.781 -24.484 1 92.88 205 ASN B CA 1
ATOM 4254 C C . ASN B 1 205 ? 8.883 -16.75 -23.406 1 92.88 205 ASN B C 1
ATOM 4256 O O . ASN B 1 205 ? 9.984 -16.781 -22.859 1 92.88 205 ASN B O 1
ATOM 4260 N N . VAL B 1 206 ? 8.047 -15.734 -23.281 1 92.75 206 VAL B N 1
ATOM 4261 C CA . VAL B 1 206 ? 8.195 -14.703 -22.25 1 92.75 206 VAL B CA 1
ATOM 4262 C C . VAL B 1 206 ? 7.391 -15.086 -21.016 1 92.75 206 VAL B C 1
ATOM 4264 O O . VAL B 1 206 ? 6.195 -15.383 -21.109 1 92.75 206 VAL B O 1
ATOM 4267 N N . LEU B 1 207 ? 8.109 -15.078 -19.844 1 87.69 207 LEU B N 1
ATOM 4268 C CA . LEU B 1 207 ? 7.422 -15.531 -18.641 1 87.69 207 LEU B CA 1
ATOM 4269 C C . LEU B 1 207 ? 7.578 -14.516 -17.516 1 87.69 207 LEU B C 1
ATOM 4271 O O . LEU B 1 207 ? 7.156 -14.766 -16.375 1 87.69 207 LEU B O 1
ATOM 4275 N N . SER B 1 208 ? 8.258 -13.375 -17.859 1 82.75 208 SER B N 1
ATOM 4276 C CA . SER B 1 208 ? 8.492 -12.375 -16.828 1 82.75 208 SER B CA 1
ATOM 4277 C C . SER B 1 208 ? 8.508 -10.969 -17.406 1 82.75 208 SER B C 1
ATOM 4279 O O . SER B 1 208 ? 8.648 -10.797 -18.625 1 82.75 208 SER B O 1
ATOM 4281 N N . MET B 1 209 ? 8.43 -10.031 -16.484 1 86.19 209 MET B N 1
ATOM 4282 C CA . MET B 1 209 ? 8.477 -8.633 -16.922 1 86.19 209 MET B CA 1
ATOM 4283 C C . MET B 1 209 ? 9.828 -8.305 -17.531 1 86.19 209 MET B C 1
ATOM 4285 O O . MET B 1 209 ? 9.906 -7.547 -18.5 1 86.19 209 MET B O 1
ATOM 4289 N N . LEU B 1 210 ? 10.812 -8.859 -16.922 1 82.06 210 LEU B N 1
ATOM 4290 C CA . LEU B 1 210 ? 12.148 -8.617 -17.453 1 82.06 210 LEU B CA 1
ATOM 4291 C C . LEU B 1 210 ? 12.273 -9.133 -18.891 1 82.06 210 LEU B C 1
ATOM 4293 O O . LEU B 1 210 ? 12.766 -8.422 -19.766 1 82.06 210 LEU B O 1
ATOM 4297 N N . GLU B 1 211 ? 11.852 -10.32 -19.078 1 87.56 211 GLU B N 1
ATOM 4298 C CA . GLU B 1 211 ? 11.891 -10.906 -20.406 1 87.56 211 GLU B CA 1
ATOM 4299 C C . GLU B 1 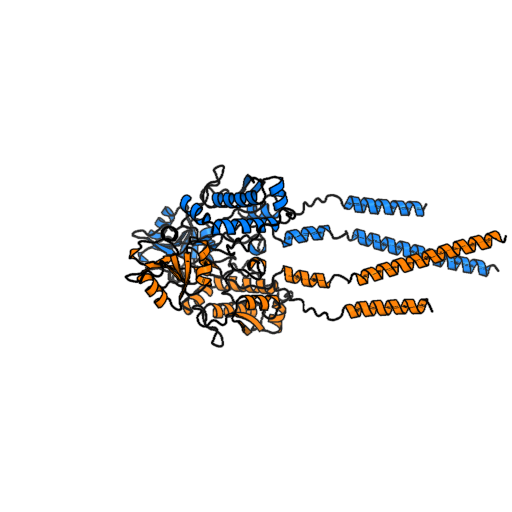211 ? 11.016 -10.117 -21.391 1 87.56 211 GLU B C 1
ATOM 4301 O O . GLU B 1 211 ? 11.391 -9.922 -22.547 1 87.56 211 GLU B O 1
ATOM 4306 N N . LEU B 1 212 ? 9.93 -9.711 -20.891 1 92.56 212 LEU B N 1
ATOM 4307 C CA . LEU B 1 212 ? 9.023 -8.922 -21.719 1 92.56 212 LEU B CA 1
ATOM 4308 C C . LEU B 1 212 ? 9.68 -7.602 -22.125 1 92.56 212 LEU B C 1
ATOM 4310 O O . LEU B 1 212 ? 9.625 -7.211 -23.297 1 92.56 212 LEU B O 1
ATOM 4314 N N . ASN B 1 213 ? 10.258 -6.973 -21.219 1 90.12 213 ASN B N 1
ATOM 4315 C CA . ASN B 1 213 ? 10.914 -5.703 -21.516 1 90.12 213 ASN B CA 1
ATOM 4316 C C . ASN B 1 213 ? 12.078 -5.891 -22.484 1 90.12 213 ASN B C 1
ATOM 4318 O O . ASN B 1 213 ? 12.328 -5.039 -23.344 1 90.12 213 ASN B O 1
ATOM 4322 N N . ASN B 1 214 ? 12.773 -6.965 -22.312 1 89.19 214 ASN B N 1
ATOM 4323 C CA . ASN B 1 214 ? 13.82 -7.273 -23.281 1 89.19 214 ASN B CA 1
ATOM 4324 C C . ASN B 1 214 ? 13.258 -7.398 -24.688 1 89.19 214 ASN B C 1
ATOM 4326 O O . ASN B 1 214 ? 13.852 -6.902 -25.641 1 89.19 214 ASN B O 1
ATOM 4330 N N . LEU B 1 215 ? 12.188 -8.062 -24.781 1 92.38 215 LEU B N 1
ATOM 4331 C CA . LEU B 1 215 ? 11.523 -8.211 -26.078 1 92.38 215 LEU B CA 1
ATOM 4332 C C . LEU B 1 215 ? 11.062 -6.855 -26.609 1 92.38 215 LEU B C 1
ATOM 4334 O O . LEU B 1 215 ? 11.219 -6.566 -27.797 1 92.38 215 LEU B O 1
ATOM 4338 N N . ILE B 1 216 ? 10.5 -6.043 -25.75 1 93.19 216 ILE B N 1
ATOM 4339 C CA . ILE B 1 216 ? 10.016 -4.715 -26.125 1 93.19 216 ILE B CA 1
ATOM 4340 C C . ILE B 1 216 ? 11.188 -3.857 -26.594 1 93.19 216 ILE B C 1
ATOM 4342 O O . ILE B 1 216 ? 11.094 -3.166 -27.609 1 93.19 216 ILE B O 1
ATOM 4346 N N . ASP B 1 217 ? 12.242 -3.955 -25.984 1 90.94 217 ASP B N 1
ATOM 4347 C CA . ASP B 1 217 ? 13.406 -3.129 -26.281 1 90.94 217 ASP B CA 1
ATOM 4348 C C . ASP B 1 217 ? 14.008 -3.488 -27.641 1 90.94 217 ASP B C 1
ATOM 4350 O O . ASP B 1 217 ? 14.672 -2.666 -28.266 1 90.94 217 ASP B O 1
ATOM 4354 N N . GLN B 1 218 ? 13.797 -4.695 -28.047 1 90.88 218 GLN B N 1
ATOM 4355 C CA . GLN B 1 218 ? 14.312 -5.137 -29.344 1 90.88 218 GLN B CA 1
ATOM 4356 C C . GLN B 1 218 ? 13.438 -4.625 -30.484 1 90.88 218 GLN B C 1
ATOM 4358 O O . GLN B 1 218 ? 13.859 -4.613 -31.641 1 90.88 218 GLN B O 1
ATOM 4363 N N . GLY B 1 219 ? 12.266 -4.262 -30.125 1 85.94 219 GLY B N 1
ATOM 4364 C CA . GLY B 1 219 ? 11.336 -3.818 -31.156 1 85.94 219 GLY B CA 1
ATOM 4365 C C . GLY B 1 219 ? 11.258 -2.309 -31.281 1 85.94 219 GLY B C 1
ATOM 4366 O O . GLY B 1 219 ? 11.914 -1.584 -30.531 1 85.94 219 GLY B O 1
ATOM 4367 N N . ASN B 1 220 ? 10.625 -1.956 -32.406 1 81.44 220 ASN B N 1
ATOM 4368 C CA . ASN B 1 220 ? 10.281 -0.554 -32.625 1 81.44 220 ASN B CA 1
ATOM 4369 C C . ASN B 1 220 ? 8.773 -0.325 -32.5 1 81.44 220 ASN B C 1
ATOM 4371 O O . ASN B 1 220 ? 7.984 -1.081 -33.062 1 81.44 220 ASN B O 1
ATOM 4375 N N . ASN B 1 221 ? 8.32 0.644 -31.781 1 80.44 221 ASN B N 1
ATOM 4376 C CA . ASN B 1 221 ? 6.922 1.012 -31.594 1 80.44 221 ASN B CA 1
ATOM 4377 C C . ASN B 1 221 ? 6.082 -0.182 -31.156 1 80.44 221 ASN B C 1
ATOM 4379 O O . ASN B 1 221 ? 5.059 -0.487 -31.766 1 80.44 221 ASN B O 1
ATOM 4383 N N . VAL B 1 222 ? 6.566 -0.802 -30.141 1 91.62 222 VAL B N 1
ATOM 4384 C CA . VAL B 1 222 ? 5.961 -2.035 -29.641 1 91.62 222 VAL B CA 1
ATOM 4385 C C . VAL B 1 222 ? 4.691 -1.711 -28.859 1 91.62 222 VAL B C 1
ATOM 4387 O O . VAL B 1 222 ? 4.734 -0.966 -27.875 1 91.62 222 VAL B O 1
ATOM 4390 N N . LYS B 1 223 ? 3.582 -2.258 -29.344 1 95.38 223 LYS B N 1
ATOM 4391 C CA . LYS B 1 223 ? 2.285 -1.98 -28.734 1 95.38 223 LYS B CA 1
ATOM 4392 C C . LYS B 1 223 ? 1.976 -2.979 -27.625 1 95.38 223 LYS B C 1
ATOM 4394 O O . LYS B 1 223 ? 2.201 -4.18 -27.781 1 95.38 223 LYS B O 1
ATOM 4399 N N . VAL B 1 224 ? 1.533 -2.436 -26.516 1 96.38 224 VAL B N 1
ATOM 4400 C CA . VAL B 1 224 ? 1.034 -3.219 -25.391 1 96.38 224 VAL B CA 1
ATOM 4401 C C . VAL B 1 224 ? -0.436 -2.891 -25.141 1 96.38 224 VAL B C 1
ATOM 4403 O O . VAL B 1 224 ? -0.8 -1.722 -24.984 1 96.38 224 VAL B O 1
ATOM 4406 N N . GLY B 1 225 ? -1.257 -3.914 -25.062 1 95.25 225 GLY B N 1
ATOM 4407 C CA . GLY B 1 225 ? -2.689 -3.727 -24.906 1 95.25 225 GLY B CA 1
ATOM 4408 C C . GLY B 1 225 ? -3.121 -3.646 -23.453 1 95.25 225 GLY B C 1
ATOM 4409 O O . GLY B 1 225 ? -2.502 -4.262 -22.578 1 95.25 225 GLY B O 1
ATOM 4410 N N . ALA B 1 226 ? -4.184 -2.885 -23.266 1 91.38 226 ALA B N 1
ATOM 4411 C CA . ALA B 1 226 ? -4.836 -2.834 -21.969 1 91.38 226 ALA B CA 1
ATOM 4412 C C . ALA B 1 226 ? -6.344 -2.658 -22.109 1 91.38 226 ALA B C 1
ATOM 4414 O O . ALA B 1 226 ? -6.836 -2.336 -23.188 1 91.38 226 ALA B O 1
ATOM 4415 N N . LEU B 1 227 ? -7.074 -2.963 -21.016 1 82.56 227 LEU B N 1
ATOM 4416 C CA . LEU B 1 227 ? -8.523 -2.791 -21.062 1 82.56 227 LEU B CA 1
ATOM 4417 C C . LEU B 1 227 ? -8.906 -1.346 -20.766 1 82.56 227 LEU B C 1
ATOM 4419 O O . LEU B 1 227 ? -10.023 -0.917 -21.078 1 82.56 227 LEU B O 1
ATOM 4423 N N . SER B 1 228 ? -8.016 -0.639 -20.062 1 73 228 SER B N 1
ATOM 4424 C CA . SER B 1 228 ? -8.203 0.779 -19.766 1 73 228 SER B CA 1
ATOM 4425 C C . SER B 1 228 ? -6.863 1.498 -19.641 1 73 228 SER B C 1
ATOM 4427 O O . SER B 1 228 ? -5.82 0.859 -19.484 1 73 228 SER B O 1
ATOM 4429 N N . ALA B 1 229 ? -6.922 2.799 -19.781 1 72.81 229 ALA B N 1
ATOM 4430 C CA . ALA B 1 229 ? -5.719 3.596 -19.562 1 72.81 229 ALA B CA 1
ATOM 4431 C C . ALA B 1 229 ? -5.176 3.395 -18.156 1 72.81 229 ALA B C 1
ATOM 4433 O O . ALA B 1 229 ? -3.961 3.348 -17.953 1 72.81 229 ALA B O 1
ATOM 4434 N N . ALA B 1 230 ? -6.066 3.207 -17.219 1 68.69 230 ALA B N 1
ATOM 4435 C CA . ALA B 1 230 ? -5.668 3.012 -15.828 1 68.69 230 ALA B CA 1
ATOM 4436 C C . ALA B 1 230 ? -4.887 1.712 -15.664 1 68.69 230 ALA B C 1
ATOM 4438 O O . ALA B 1 230 ? -3.898 1.665 -14.93 1 68.69 230 ALA B O 1
ATOM 4439 N N . ASP B 1 231 ? -5.348 0.667 -16.359 1 75.25 231 ASP B N 1
ATOM 4440 C CA . ASP B 1 231 ? -4.645 -0.612 -16.297 1 75.25 231 ASP B CA 1
ATOM 4441 C C . ASP B 1 231 ? -3.199 -0.466 -16.766 1 75.25 231 ASP B C 1
ATOM 4443 O O . ASP B 1 231 ? -2.273 -0.941 -16.109 1 75.25 231 ASP B O 1
ATOM 4447 N N . PHE B 1 232 ? -3.047 0.232 -17.828 1 82.25 232 PHE B N 1
ATOM 4448 C CA . PHE B 1 232 ? -1.698 0.383 -18.359 1 82.25 232 PHE B CA 1
ATOM 4449 C C . PHE B 1 232 ? -0.864 1.3 -17.469 1 82.25 232 PHE B C 1
ATOM 4451 O O . PHE B 1 232 ? 0.296 1.001 -17.188 1 82.25 232 PHE B O 1
ATOM 4458 N N . ASN B 1 233 ? -1.441 2.35 -17.047 1 75.38 233 ASN B N 1
ATOM 4459 C CA . ASN B 1 233 ? -0.709 3.352 -16.281 1 75.38 233 ASN B CA 1
ATOM 4460 C C . ASN B 1 233 ? -0.193 2.781 -14.969 1 75.38 233 ASN B C 1
ATOM 4462 O O . ASN B 1 233 ? 0.856 3.199 -14.469 1 75.38 233 ASN B O 1
ATOM 4466 N N . SER B 1 234 ? -0.891 1.836 -14.477 1 75.06 234 SER B N 1
ATOM 4467 C CA . SER B 1 234 ? -0.479 1.226 -13.219 1 75.06 234 SER B CA 1
ATOM 4468 C C . SER B 1 234 ? 0.83 0.46 -13.375 1 75.06 234 SER B C 1
ATOM 4470 O O . SER B 1 234 ? 1.587 0.306 -12.414 1 75.06 234 SER B O 1
ATOM 4472 N N . VAL B 1 235 ? 1.134 -0.006 -14.594 1 85.06 235 VAL B N 1
ATOM 4473 C CA . VAL B 1 235 ? 2.307 -0.851 -14.797 1 85.06 235 VAL B CA 1
ATOM 4474 C C . VAL B 1 235 ? 3.307 -0.144 -15.703 1 85.06 235 VAL B C 1
ATOM 4476 O O . VAL B 1 235 ? 4.453 -0.579 -15.836 1 85.06 235 VAL B O 1
ATOM 4479 N N . LYS B 1 236 ? 2.922 0.924 -16.234 1 82.19 236 LYS B N 1
ATOM 4480 C CA . LYS B 1 236 ? 3.705 1.644 -17.234 1 82.19 236 LYS B CA 1
ATOM 4481 C C . LYS B 1 236 ? 5.125 1.906 -16.75 1 82.19 236 LYS B C 1
ATOM 4483 O O . LYS B 1 236 ? 6.094 1.705 -17.484 1 82.19 236 LYS B O 1
ATOM 4488 N N . PRO B 1 237 ? 5.23 2.271 -15.516 1 77.31 237 PRO B N 1
ATOM 4489 C CA . PRO B 1 237 ? 6.582 2.592 -15.055 1 77.31 237 PRO B CA 1
ATOM 4490 C C . PRO B 1 237 ? 7.52 1.386 -15.086 1 77.31 237 PRO B C 1
ATOM 4492 O O . PRO B 1 237 ? 8.742 1.546 -15.008 1 77.31 237 PRO B O 1
ATOM 4495 N N . PHE B 1 238 ? 6.969 0.277 -15.227 1 84.56 238 PHE B N 1
ATOM 4496 C CA . PHE B 1 238 ? 7.777 -0.937 -15.18 1 84.56 238 PHE B CA 1
ATOM 4497 C C . PHE B 1 238 ? 7.969 -1.512 -16.578 1 84.56 238 PHE B C 1
ATOM 4499 O O . PHE B 1 238 ? 8.602 -2.559 -16.75 1 84.56 238 PHE B O 1
ATOM 4506 N N . PHE B 1 239 ? 7.422 -0.85 -17.5 1 86.56 239 PHE B N 1
ATOM 4507 C CA . PHE B 1 239 ? 7.648 -1.198 -18.906 1 86.56 239 PHE B CA 1
ATOM 4508 C C . PHE B 1 239 ? 8.805 -0.385 -19.484 1 86.56 239 PHE B C 1
ATOM 4510 O O . PHE B 1 239 ? 9.102 0.708 -19 1 86.56 239 PHE B O 1
ATOM 4517 N N . SER B 1 240 ? 9.383 -1.071 -20.453 1 85 240 SER B N 1
ATOM 4518 C CA . SER B 1 240 ? 10.266 -0.285 -21.312 1 85 240 SER B CA 1
ATOM 4519 C C . SER B 1 240 ? 9.547 0.934 -21.875 1 85 240 SER B C 1
ATOM 4521 O O . SER B 1 240 ? 8.344 0.877 -22.156 1 85 240 SER B O 1
ATOM 4523 N N . ALA B 1 241 ? 10.328 2.031 -22.062 1 80.44 241 ALA B N 1
ATOM 4524 C CA . ALA B 1 241 ? 9.773 3.27 -22.594 1 80.44 241 ALA B CA 1
ATOM 4525 C C . ALA B 1 241 ? 9.25 3.062 -24.016 1 80.44 241 ALA B C 1
ATOM 4527 O O . ALA B 1 241 ? 8.445 3.859 -24.516 1 80.44 241 ALA B O 1
ATOM 4528 N N . LYS B 1 242 ? 9.625 2.012 -24.578 1 86.94 242 LYS B N 1
ATOM 4529 C CA . LYS B 1 242 ? 9.227 1.743 -25.969 1 86.94 242 LYS B CA 1
ATOM 4530 C C . LYS B 1 242 ? 7.828 1.133 -26.016 1 86.94 242 LYS B C 1
ATOM 4532 O O . LYS B 1 242 ? 7.25 0.998 -27.109 1 86.94 242 LYS B O 1
ATOM 4537 N N . ALA B 1 243 ? 7.348 0.829 -24.844 1 91.19 243 ALA B N 1
ATOM 4538 C CA . ALA B 1 243 ? 6 0.267 -24.812 1 91.19 243 ALA B CA 1
ATOM 4539 C C . ALA B 1 243 ? 4.953 1.345 -25.062 1 91.19 243 ALA B C 1
ATOM 4541 O O . ALA B 1 243 ? 4.883 2.34 -24.344 1 91.19 243 ALA B O 1
ATOM 4542 N N . GLN B 1 244 ? 4.113 1.082 -26.094 1 91.19 244 GLN B N 1
ATOM 4543 C CA . GLN B 1 244 ? 3.025 1.995 -26.422 1 91.19 244 GLN B CA 1
ATOM 4544 C C . GLN B 1 244 ? 1.669 1.392 -26.078 1 91.19 244 GLN B C 1
ATOM 4546 O O . GLN B 1 244 ? 1.309 0.326 -26.578 1 91.19 244 GLN B O 1
ATOM 4551 N N . PRO B 1 245 ? 0.933 2.139 -25.312 1 91.75 245 PRO B N 1
ATOM 4552 C CA . PRO B 1 245 ? -0.353 1.572 -24.891 1 91.75 245 PRO B CA 1
ATOM 4553 C C . PRO B 1 245 ? -1.41 1.636 -25.984 1 91.75 245 PRO B C 1
ATOM 4555 O O . PRO B 1 245 ? -1.454 2.604 -26.75 1 91.75 245 PRO B O 1
ATOM 4558 N N . VAL B 1 246 ? -2.191 0.611 -26.078 1 93.38 246 VAL B N 1
ATOM 4559 C CA . VAL B 1 246 ? -3.42 0.571 -26.875 1 93.38 246 VAL B CA 1
ATOM 4560 C C . VAL B 1 246 ? -4.539 -0.065 -26.047 1 93.38 246 VAL B C 1
ATOM 4562 O O . VAL B 1 246 ? -4.316 -1.053 -25.344 1 93.38 246 VAL B O 1
ATOM 4565 N N . THR B 1 247 ? -5.703 0.558 -26.078 1 89.94 247 THR B N 1
ATOM 4566 C CA . THR B 1 247 ? -6.789 0.049 -25.25 1 89.94 247 THR B CA 1
ATOM 4567 C C . THR B 1 247 ? -7.773 -0.768 -26.078 1 89.94 247 THR B C 1
ATOM 4569 O O . THR B 1 247 ? -7.953 -0.502 -27.266 1 89.94 247 THR B O 1
ATOM 4572 N N . PHE B 1 248 ? -8.312 -1.752 -25.453 1 88.56 248 PHE B N 1
ATOM 4573 C CA . PHE B 1 248 ? -9.312 -2.615 -26.062 1 88.56 248 PHE B CA 1
ATOM 4574 C C . PHE B 1 248 ? -10.555 -2.719 -25.188 1 88.56 248 PHE B C 1
ATOM 4576 O O . PHE B 1 248 ? -10.469 -2.568 -23.969 1 88.56 248 PHE B O 1
ATOM 4583 N N . GLU B 1 249 ? -11.656 -3.002 -25.734 1 80.94 249 GLU B N 1
ATOM 4584 C CA . GLU B 1 249 ? -12.938 -3.027 -25.047 1 80.94 249 GLU B CA 1
ATOM 4585 C C . GLU B 1 249 ? -13.094 -4.305 -24.219 1 80.94 249 GLU B C 1
ATOM 4587 O O . GLU B 1 249 ? -13.891 -4.352 -23.281 1 80.94 249 GLU B O 1
ATOM 4592 N N . SER B 1 250 ? -12.398 -5.348 -24.734 1 84.69 250 SER B N 1
ATOM 4593 C CA . SER B 1 250 ? -12.547 -6.625 -24.031 1 84.69 250 SER B CA 1
ATOM 4594 C C . SER B 1 250 ? -11.266 -7.441 -24.094 1 84.69 250 SER B C 1
ATOM 4596 O O . SER B 1 250 ? -10.43 -7.227 -24.984 1 84.69 250 SER B O 1
ATOM 4598 N N . VAL B 1 251 ? -11.219 -8.391 -23.141 1 90 251 VAL B N 1
ATOM 4599 C CA . VAL B 1 251 ? -10.086 -9.312 -23.094 1 90 251 VAL B CA 1
ATOM 4600 C C . VAL B 1 251 ? -10.039 -10.125 -24.391 1 90 251 VAL B C 1
ATOM 4602 O O . VAL B 1 251 ? -8.953 -10.383 -24.938 1 90 251 VAL B O 1
ATOM 4605 N N . LYS B 1 252 ? -11.211 -10.5 -24.875 1 91.62 252 LYS B N 1
ATOM 4606 C CA . LYS B 1 252 ? -11.297 -11.305 -26.094 1 91.62 252 LYS B CA 1
ATOM 4607 C C . LYS B 1 252 ? -10.625 -10.594 -27.281 1 91.62 252 LYS B C 1
ATOM 4609 O O . LYS B 1 252 ? -9.781 -11.172 -27.953 1 91.62 252 LYS B O 1
ATOM 4614 N N . ILE B 1 253 ? -10.977 -9.328 -27.469 1 94.5 253 ILE B N 1
ATOM 4615 C CA . ILE B 1 253 ? -10.414 -8.562 -28.562 1 94.5 253 ILE B CA 1
ATOM 4616 C C . ILE B 1 253 ? -8.914 -8.383 -28.359 1 94.5 253 ILE B C 1
ATOM 4618 O O . ILE B 1 253 ? -8.125 -8.516 -29.297 1 94.5 253 ILE B O 1
ATOM 4622 N N . MET B 1 254 ? -8.547 -8.086 -27.125 1 94.75 254 MET B N 1
ATOM 4623 C CA . MET B 1 254 ? -7.133 -7.906 -26.797 1 94.75 254 MET B CA 1
ATOM 4624 C C . MET B 1 254 ? -6.336 -9.164 -27.125 1 94.75 254 MET B C 1
ATOM 4626 O O . MET B 1 254 ? -5.258 -9.078 -27.719 1 94.75 254 MET B O 1
ATOM 4630 N N . ARG B 1 255 ? -6.867 -10.305 -26.797 1 95.38 255 ARG B N 1
ATOM 4631 C CA . ARG B 1 255 ? -6.184 -11.578 -27.047 1 95.38 255 ARG B CA 1
ATOM 4632 C C . ARG B 1 255 ? -6.098 -11.875 -28.531 1 95.38 255 ARG B C 1
ATOM 4634 O O . ARG B 1 255 ? -5.094 -12.414 -29 1 95.38 255 ARG B O 1
ATOM 4641 N N . GLU B 1 256 ? -7.105 -11.539 -29.281 1 96.12 256 GLU B N 1
ATOM 4642 C CA . GLU B 1 256 ? -7.055 -11.68 -30.734 1 96.12 256 GLU B CA 1
ATOM 4643 C C . GLU B 1 256 ? -5.914 -10.859 -31.328 1 96.12 256 GLU B C 1
ATOM 4645 O O . GLU B 1 256 ? -5.184 -11.336 -32.188 1 96.12 256 GLU B O 1
ATOM 4650 N N . LYS B 1 257 ? -5.77 -9.68 -30.812 1 96.44 257 LYS B N 1
ATOM 4651 C CA . LYS B 1 257 ? -4.723 -8.797 -31.312 1 96.44 257 LYS B CA 1
ATOM 4652 C C . LYS B 1 257 ? -3.344 -9.273 -30.859 1 96.44 257 LYS B C 1
ATOM 4654 O O . LYS B 1 257 ? -2.354 -9.07 -31.562 1 96.44 257 LYS B O 1
ATOM 4659 N N . LEU B 1 258 ? -3.33 -9.852 -29.766 1 96.31 258 LEU B N 1
ATOM 4660 C CA . LEU B 1 258 ? -2.096 -10.461 -29.281 1 96.31 258 LEU B CA 1
ATOM 4661 C C . LEU B 1 258 ? -1.666 -11.602 -30.203 1 96.31 258 LEU B C 1
ATOM 4663 O O . LEU B 1 258 ? -0.502 -11.68 -30.609 1 96.31 258 LEU B O 1
ATOM 4667 N N . LEU B 1 259 ? -2.576 -12.445 -30.594 1 96.19 259 LEU B N 1
ATOM 4668 C CA . LEU B 1 259 ? -2.275 -13.617 -31.391 1 96.19 259 LEU B CA 1
ATOM 4669 C C . LEU B 1 259 ? -1.954 -13.227 -32.844 1 96.19 259 LEU B C 1
ATOM 4671 O O . LEU B 1 259 ? -1.186 -13.906 -33.5 1 96.19 259 LEU B O 1
ATOM 4675 N N . SER B 1 260 ? -2.508 -12.133 -33.281 1 94.88 260 SER B N 1
ATOM 4676 C CA . SER B 1 260 ? -2.211 -11.648 -34.625 1 94.88 260 SER B CA 1
ATOM 4677 C C . SER B 1 260 ? -0.877 -10.906 -34.688 1 94.88 260 SER B C 1
ATOM 4679 O O . SER B 1 260 ? -0.39 -10.555 -35.75 1 94.88 260 SER B O 1
ATOM 4681 N N . GLY B 1 261 ? -0.331 -10.594 -33.531 1 92.69 261 GLY B N 1
ATOM 4682 C CA . GLY B 1 261 ? 0.958 -9.922 -33.5 1 92.69 261 GLY B CA 1
ATOM 4683 C C . GLY B 1 261 ? 0.843 -8.414 -33.5 1 92.69 261 GLY B C 1
ATOM 4684 O O . GLY B 1 261 ? 1.853 -7.707 -33.562 1 92.69 261 GLY B O 1
ATOM 4685 N N . GLU B 1 262 ? -0.332 -7.906 -33.375 1 95 262 GLU B N 1
ATOM 4686 C CA . GLU B 1 262 ? -0.525 -6.457 -33.344 1 95 262 GLU B CA 1
ATOM 4687 C C . GLU B 1 262 ? -0.032 -5.855 -32.031 1 95 262 GLU B C 1
ATOM 4689 O O . GLU B 1 262 ? 0.387 -4.695 -32 1 95 262 GLU B O 1
ATOM 4694 N N . ILE B 1 263 ? -0.211 -6.641 -30.984 1 97.25 263 ILE B N 1
ATOM 4695 C CA . ILE B 1 263 ? 0.362 -6.258 -29.688 1 97.25 263 ILE B CA 1
ATOM 4696 C C . ILE B 1 263 ? 1.25 -7.383 -29.172 1 97.25 263 ILE B C 1
ATOM 4698 O O . ILE B 1 263 ? 1.068 -8.547 -29.531 1 97.25 263 ILE B O 1
ATOM 4702 N N . ILE B 1 264 ? 2.15 -7.031 -28.344 1 96.56 264 ILE B N 1
ATOM 4703 C CA . ILE B 1 264 ? 3.119 -8.023 -27.891 1 96.56 264 ILE B CA 1
ATOM 4704 C C . ILE B 1 264 ? 2.682 -8.594 -26.531 1 96.56 264 ILE B C 1
ATOM 4706 O O . ILE B 1 264 ? 3.137 -9.664 -26.125 1 96.56 264 ILE B O 1
ATOM 4710 N N . ALA B 1 265 ? 1.859 -7.801 -25.859 1 97.25 265 ALA B N 1
ATOM 4711 C CA . ALA B 1 265 ? 1.363 -8.195 -24.547 1 97.25 265 ALA B CA 1
ATOM 4712 C C . ALA B 1 265 ? 0.049 -7.496 -24.219 1 97.25 265 ALA B C 1
ATOM 4714 O O . ALA B 1 265 ? -0.298 -6.492 -24.859 1 97.25 265 ALA B O 1
ATOM 4715 N N . GLY B 1 266 ? -0.713 -8.109 -23.344 1 95.75 266 GLY B N 1
ATOM 4716 C CA . GLY B 1 266 ? -1.904 -7.5 -22.766 1 95.75 266 GLY B CA 1
ATOM 4717 C C . GLY B 1 266 ? -1.832 -7.352 -21.266 1 95.75 266 GLY B C 1
ATOM 4718 O O . GLY B 1 266 ? -1.323 -8.234 -20.562 1 95.75 266 GLY B O 1
ATOM 4719 N N . VAL B 1 267 ? -2.312 -6.234 -20.828 1 92.75 267 VAL B N 1
ATOM 4720 C CA . VAL B 1 267 ? -2.35 -5.961 -19.391 1 92.75 267 VAL B CA 1
ATOM 4721 C C . VAL B 1 267 ? -3.797 -5.941 -18.906 1 92.75 267 VAL B C 1
ATOM 4723 O O . VAL B 1 267 ? -4.648 -5.277 -19.5 1 92.75 267 VAL B O 1
ATOM 4726 N N . THR B 1 268 ? -4.043 -6.699 -17.812 1 87.25 268 THR B N 1
ATOM 4727 C CA . THR B 1 268 ? -5.363 -6.699 -17.188 1 87.25 268 THR B CA 1
ATOM 4728 C C . THR B 1 268 ? -5.242 -6.637 -15.664 1 87.25 268 THR B C 1
ATOM 4730 O O . THR B 1 268 ? -4.246 -7.09 -15.102 1 87.25 268 THR B O 1
ATOM 4733 N N . SER B 1 269 ? -6.258 -6.117 -15.031 1 77.88 269 SER B N 1
ATOM 4734 C CA . SER B 1 269 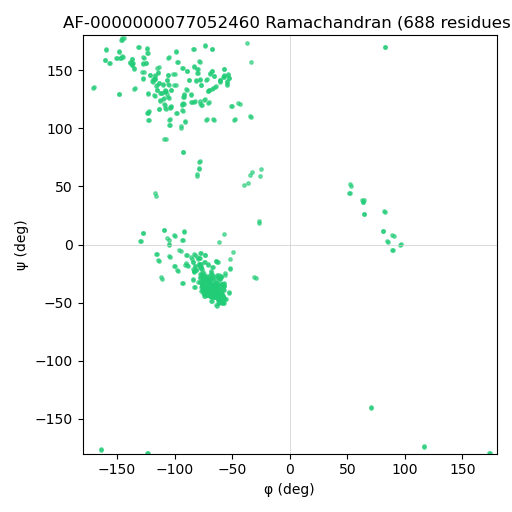? -6.316 -6.137 -13.57 1 77.88 269 SER B CA 1
ATOM 4735 C C . SER B 1 269 ? -6.867 -7.461 -13.055 1 77.88 269 SER B C 1
ATOM 4737 O O . SER B 1 269 ? -6.789 -7.75 -11.859 1 77.88 269 SER B O 1
ATOM 4739 N N . THR B 1 270 ? -7.469 -8.211 -13.938 1 74.88 270 THR B N 1
ATOM 4740 C CA . THR B 1 270 ? -7.93 -9.562 -13.641 1 74.88 270 THR B CA 1
ATOM 4741 C C . THR B 1 270 ? -7.016 -10.602 -14.281 1 74.88 270 THR B C 1
ATOM 4743 O O . THR B 1 270 ? -6.156 -10.258 -15.094 1 74.88 270 THR B O 1
ATOM 4746 N N . ASN B 1 271 ? -7.145 -11.789 -13.727 1 79.25 271 ASN B N 1
ATOM 4747 C CA . ASN B 1 271 ? -6.43 -12.891 -14.359 1 79.25 271 ASN B CA 1
ATOM 4748 C C . ASN B 1 271 ? -7.32 -13.648 -15.344 1 79.25 271 ASN B C 1
ATOM 4750 O O . ASN B 1 271 ? -8.141 -14.469 -14.93 1 79.25 271 ASN B O 1
ATOM 4754 N N . PRO B 1 272 ? -7.141 -13.352 -16.562 1 83.12 272 PRO B N 1
ATOM 4755 C CA . PRO B 1 272 ? -7.984 -14.031 -17.547 1 83.12 272 PRO B CA 1
ATOM 4756 C C . PRO B 1 272 ? -7.582 -15.492 -17.75 1 83.12 272 PRO B C 1
ATOM 4758 O O . PRO B 1 272 ? -8.281 -16.234 -18.438 1 83.12 272 PRO B O 1
ATOM 4761 N N . GLY B 1 273 ? -6.508 -15.844 -17.203 1 86.31 273 GLY B N 1
ATOM 4762 C CA . GLY B 1 273 ? -6.082 -17.234 -17.281 1 86.31 273 GLY B CA 1
ATOM 4763 C C . GLY B 1 273 ? -5.363 -17.562 -18.578 1 86.31 273 GLY B C 1
ATOM 4764 O O . GLY B 1 273 ? -5.371 -16.766 -19.516 1 86.31 273 GLY B O 1
ATOM 4765 N N . ASP B 1 274 ? -4.781 -18.75 -18.578 1 91.69 274 ASP B N 1
ATOM 4766 C CA . ASP B 1 274 ? -4.062 -19.234 -19.766 1 91.69 274 ASP B CA 1
ATOM 4767 C C . ASP B 1 274 ? -5.023 -19.859 -20.766 1 91.69 274 ASP B C 1
ATOM 4769 O O . ASP B 1 274 ? -6.152 -20.219 -20.422 1 91.69 274 ASP B O 1
ATOM 4773 N N . THR B 1 275 ? -4.641 -19.828 -22.016 1 94.38 275 THR B N 1
ATOM 4774 C CA . THR B 1 275 ? -5.234 -20.641 -23.078 1 94.38 275 THR B CA 1
ATOM 4775 C C . THR B 1 275 ? -4.168 -21.5 -23.766 1 94.38 275 THR B C 1
ATOM 4777 O O . THR B 1 275 ? -3.031 -21.562 -23.297 1 94.38 275 THR B O 1
ATOM 4780 N N . ASP B 1 276 ? -4.547 -22.25 -24.734 1 94.81 276 ASP B N 1
ATOM 4781 C CA . ASP B 1 276 ? -3.594 -23.062 -25.469 1 94.81 276 ASP B CA 1
ATOM 4782 C C . ASP B 1 276 ? -2.514 -22.203 -26.125 1 94.81 276 ASP B C 1
ATOM 4784 O O . ASP B 1 276 ? -1.374 -22.641 -26.281 1 94.81 276 ASP B O 1
ATOM 4788 N N . GLU B 1 277 ? -2.887 -21 -26.422 1 96.88 277 GLU B N 1
ATOM 4789 C CA . GLU B 1 277 ? -1.972 -20.188 -27.219 1 96.88 277 GLU B CA 1
ATOM 4790 C C . GLU B 1 277 ? -1.463 -19 -26.406 1 96.88 277 GLU B C 1
ATOM 4792 O O . GLU B 1 277 ? -0.532 -18.297 -26.828 1 96.88 277 GLU B O 1
ATOM 4797 N N . ILE B 1 278 ? -2.1 -18.734 -25.281 1 96.88 278 ILE B N 1
ATOM 4798 C CA . ILE B 1 278 ? -1.771 -17.547 -24.5 1 96.88 278 ILE B CA 1
ATOM 4799 C C . ILE B 1 278 ? -1.384 -17.953 -23.078 1 96.88 278 ILE B C 1
ATOM 4801 O O . ILE B 1 278 ? -2.066 -18.766 -22.453 1 96.88 278 ILE B O 1
ATOM 4805 N N . ILE B 1 279 ? -0.247 -17.406 -22.656 1 95.94 279 ILE B N 1
ATOM 4806 C CA . ILE B 1 279 ? 0.172 -17.578 -21.266 1 95.94 279 ILE B CA 1
ATOM 4807 C C . ILE B 1 279 ? -0.021 -16.266 -20.516 1 95.94 279 ILE B C 1
ATOM 4809 O O . ILE B 1 279 ? 0.117 -15.18 -21.078 1 95.94 279 ILE B O 1
ATOM 4813 N N . THR B 1 280 ? -0.45 -16.406 -19.281 1 93.88 280 THR B N 1
ATOM 4814 C CA . THR B 1 280 ? -0.558 -15.258 -18.391 1 93.88 280 THR B CA 1
ATOM 4815 C C . THR B 1 280 ? 0.438 -15.367 -17.25 1 93.88 280 THR B C 1
ATOM 4817 O O . THR B 1 280 ? 0.746 -16.469 -16.781 1 93.88 280 THR B O 1
ATOM 4820 N N . PHE B 1 281 ? 1.058 -14.266 -16.906 1 88.38 281 PHE B N 1
ATOM 4821 C CA . PHE B 1 281 ? 1.886 -14.227 -15.703 1 88.38 281 PHE B CA 1
ATOM 4822 C C . PHE B 1 281 ? 1.644 -12.945 -14.914 1 88.38 281 PHE B C 1
ATOM 4824 O O . PHE B 1 281 ? 1.143 -11.961 -15.461 1 88.38 281 PHE B O 1
ATOM 4831 N N . ARG B 1 282 ? 1.983 -12.984 -13.727 1 85.12 282 ARG B N 1
ATOM 4832 C CA . ARG B 1 282 ? 1.821 -11.836 -12.828 1 85.12 282 ARG B CA 1
ATOM 4833 C C . ARG B 1 282 ? 2.902 -10.797 -13.078 1 85.12 282 ARG B C 1
ATOM 4835 O O . ARG B 1 282 ? 4.078 -11.133 -13.227 1 85.12 282 ARG B O 1
ATOM 4842 N N . SER B 1 283 ? 2.477 -9.562 -13.086 1 86.62 283 SER B N 1
ATOM 4843 C CA . SER B 1 283 ? 3.418 -8.477 -13.344 1 86.62 283 SER B CA 1
ATOM 4844 C C . SER B 1 283 ? 4.305 -8.211 -12.133 1 86.62 283 SER B C 1
ATOM 4846 O O . SER B 1 283 ? 5.383 -7.625 -12.266 1 86.62 283 SER B O 1
ATOM 4848 N N . GLY B 1 284 ? 3.777 -8.555 -10.992 1 81.69 284 GLY B N 1
ATOM 4849 C CA . GLY B 1 284 ? 4.461 -8.172 -9.766 1 81.69 284 GLY B CA 1
ATOM 4850 C C . GLY B 1 284 ? 4.18 -6.742 -9.352 1 81.69 284 GLY B C 1
ATOM 4851 O O . GLY B 1 284 ? 4.855 -6.199 -8.477 1 81.69 284 GLY B O 1
ATOM 4852 N N . VAL B 1 285 ? 3.211 -6.129 -9.992 1 85.81 285 VAL B N 1
ATOM 4853 C CA . VAL B 1 285 ? 2.846 -4.754 -9.672 1 85.81 285 VAL B CA 1
ATOM 4854 C C . VAL B 1 285 ? 1.444 -4.715 -9.062 1 85.81 285 VAL B C 1
ATOM 4856 O O . VAL B 1 285 ? 0.469 -5.094 -9.719 1 85.81 285 VAL B O 1
ATOM 4859 N N . VAL B 1 286 ? 1.43 -4.285 -7.852 1 87.69 286 VAL B N 1
ATOM 4860 C CA . VAL B 1 286 ? 0.155 -4.16 -7.152 1 87.69 286 VAL B CA 1
ATOM 4861 C C . VAL B 1 286 ? -0.202 -2.684 -6.992 1 87.69 286 VAL B C 1
ATOM 4863 O O . VAL B 1 286 ? 0.653 -1.865 -6.641 1 87.69 286 VAL B O 1
ATOM 4866 N N . SER B 1 287 ? -1.389 -2.379 -7.332 1 86.62 287 SER B N 1
ATOM 4867 C CA . SER B 1 287 ? -1.921 -1.036 -7.129 1 86.62 287 SER B CA 1
ATOM 4868 C C . SER B 1 287 ? -2.883 -0.996 -5.945 1 86.62 287 SER B C 1
ATOM 4870 O O . SER B 1 287 ? -4.051 -1.37 -6.074 1 86.62 287 SER B O 1
ATOM 4872 N N . PRO B 1 288 ? -2.4 -0.484 -4.852 1 88.69 288 PRO B N 1
ATOM 4873 C CA . PRO B 1 288 ? -3.273 -0.427 -3.678 1 88.69 288 PRO B CA 1
ATOM 4874 C C . PRO B 1 288 ? -4.438 0.544 -3.854 1 88.69 288 PRO B C 1
ATOM 4876 O O . PRO B 1 288 ? -4.316 1.536 -4.578 1 88.69 288 PRO B O 1
ATOM 4879 N N . ARG B 1 289 ? -5.508 0.193 -3.205 1 89.56 289 ARG B N 1
ATOM 4880 C CA . ARG B 1 289 ? -6.723 0.999 -3.199 1 89.56 289 ARG B CA 1
ATOM 4881 C C . ARG B 1 289 ? -7.051 1.485 -1.791 1 89.56 289 ARG B C 1
ATOM 4883 O O . ARG B 1 289 ? -6.793 0.783 -0.811 1 89.56 289 ARG B O 1
ATOM 4890 N N . ALA B 1 290 ? -7.586 2.66 -1.733 1 91.94 290 ALA B N 1
ATOM 4891 C CA . ALA B 1 290 ? -8 3.207 -0.446 1 91.94 290 ALA B CA 1
ATOM 4892 C C . ALA B 1 290 ? -9.016 4.336 -0.631 1 91.94 290 ALA B C 1
ATOM 4894 O O . ALA B 1 290 ? -9.141 4.891 -1.726 1 91.94 290 ALA B O 1
ATOM 4895 N N . SER B 1 291 ? -9.719 4.562 0.403 1 95.38 291 SER B N 1
ATOM 4896 C CA . SER B 1 291 ? -10.562 5.75 0.417 1 95.38 291 SER B CA 1
ATOM 4897 C C . SER B 1 291 ? -9.766 7 0.759 1 95.38 291 SER B C 1
ATOM 4899 O O . SER B 1 291 ? -8.812 6.938 1.546 1 95.38 291 SER B O 1
ATOM 4901 N N . MET B 1 292 ? -10.195 8.055 0.198 1 94.62 292 MET B N 1
ATOM 4902 C CA . MET B 1 292 ? -9.531 9.328 0.431 1 94.62 292 MET B CA 1
ATOM 4903 C C . MET B 1 292 ? -10.484 10.32 1.092 1 94.62 292 MET B C 1
ATOM 4905 O O . MET B 1 292 ? -11.672 10.352 0.779 1 94.62 292 MET B O 1
ATOM 4909 N N . PHE B 1 293 ? -9.883 11.07 1.975 1 95.5 293 PHE B N 1
ATOM 4910 C CA . PHE B 1 293 ? -10.586 12.062 2.781 1 95.5 293 PHE B CA 1
ATOM 4911 C C . PHE B 1 293 ? -9.969 13.445 2.594 1 95.5 293 PHE B C 1
ATOM 4913 O O . PHE B 1 293 ? -8.852 13.57 2.092 1 95.5 293 PHE B O 1
ATOM 4920 N N . LEU B 1 294 ? -10.75 14.391 3.037 1 92.81 294 LEU B N 1
ATOM 4921 C CA . LEU B 1 294 ? -10.125 15.703 3.111 1 92.81 294 LEU B CA 1
ATOM 4922 C C . LEU B 1 294 ? -8.836 15.656 3.924 1 92.81 294 LEU B C 1
ATOM 4924 O O . LEU B 1 294 ? -8.789 15.031 4.984 1 92.81 294 LEU B O 1
ATOM 4928 N N . ALA B 1 295 ? -7.82 16.344 3.428 1 85.38 295 ALA B N 1
ATOM 4929 C CA . ALA B 1 295 ? -6.531 16.359 4.113 1 85.38 295 ALA B CA 1
ATOM 4930 C C . ALA B 1 295 ? -6.633 17.047 5.465 1 85.38 295 ALA B C 1
ATOM 4932 O O . ALA B 1 295 ? -7.305 18.078 5.59 1 85.38 295 ALA B O 1
ATOM 4933 N N . ASP B 1 296 ? -5.918 16.594 6.41 1 74.62 296 ASP B N 1
ATOM 4934 C CA . ASP B 1 296 ? -5.957 17.172 7.746 1 74.62 296 ASP B CA 1
ATOM 4935 C C . ASP B 1 296 ? -5.469 18.625 7.734 1 74.62 296 ASP B C 1
ATOM 4937 O O . ASP B 1 296 ? -5.984 19.469 8.469 1 74.62 296 ASP B O 1
ATOM 4941 N N . ILE B 1 297 ? -4.496 18.844 6.938 1 66.62 297 ILE B N 1
ATOM 4942 C CA . ILE B 1 297 ? -3.904 20.172 6.883 1 66.62 297 ILE B CA 1
ATOM 4943 C C . ILE B 1 297 ? -4.918 21.172 6.316 1 66.62 297 ILE B C 1
ATOM 4945 O O . ILE B 1 297 ? -4.941 22.344 6.707 1 66.62 297 ILE B O 1
ATOM 4949 N N . ASP B 1 298 ? -5.672 20.734 5.43 1 65.75 298 ASP B N 1
ATOM 4950 C CA . ASP B 1 298 ? -6.656 21.594 4.797 1 65.75 298 ASP B CA 1
ATOM 4951 C C . ASP B 1 298 ? -7.762 21.984 5.777 1 65.75 298 ASP B C 1
ATOM 4953 O O . ASP B 1 298 ? -8.312 23.078 5.699 1 65.75 298 ASP B O 1
ATOM 4957 N N . ALA B 1 299 ? -7.879 21.141 6.766 1 56.44 299 ALA B N 1
ATOM 4958 C CA . ALA B 1 299 ? -8.883 21.438 7.781 1 56.44 299 ALA B CA 1
ATOM 4959 C C . ALA B 1 299 ? -8.383 22.484 8.758 1 56.44 299 ALA B C 1
ATOM 4961 O O . ALA B 1 299 ? -9.172 23.266 9.305 1 56.44 299 ALA B O 1
ATOM 4962 N N . LEU B 1 300 ? -7.047 22.453 9 1 53.84 300 LEU B N 1
ATOM 4963 C CA . LEU B 1 300 ? -6.434 23.406 9.922 1 53.84 300 LEU B CA 1
ATOM 4964 C C . LEU B 1 300 ? -6.355 24.797 9.289 1 53.84 300 LEU B C 1
ATOM 4966 O O . LEU B 1 300 ? -6.547 25.797 9.977 1 53.84 300 LEU B O 1
ATOM 4970 N N . GLU B 1 301 ? -5.961 24.828 8.094 1 48.56 301 GLU B N 1
ATOM 4971 C CA . GLU B 1 301 ? -5.82 26.109 7.41 1 48.56 301 GLU B CA 1
ATOM 4972 C C . GLU B 1 301 ? -7.141 26.891 7.398 1 48.56 301 GLU B C 1
ATOM 4974 O O . GLU B 1 301 ? -7.156 28.094 7.613 1 48.56 301 GLU B O 1
ATOM 4979 N N . ASP B 1 302 ? -8.102 26.172 7.277 1 47.38 302 ASP B N 1
ATOM 4980 C CA . ASP B 1 302 ? -9.398 26.844 7.25 1 47.38 302 ASP B CA 1
ATOM 4981 C C . ASP B 1 302 ? -9.773 27.359 8.641 1 47.38 302 ASP B C 1
ATOM 4983 O O . ASP B 1 302 ? -10.359 28.438 8.766 1 47.38 302 ASP B O 1
ATOM 4987 N N . GLN B 1 303 ? -9.234 26.656 9.648 1 45.47 303 GLN B N 1
ATOM 4988 C CA . GLN B 1 303 ? -9.508 27.109 11.008 1 45.47 303 GLN B CA 1
ATOM 4989 C C . GLN B 1 303 ? -8.688 28.359 11.352 1 45.47 303 GLN B C 1
ATOM 4991 O O . GLN B 1 303 ? -9.164 29.266 12.031 1 45.47 303 GLN B O 1
ATOM 4996 N N . ASN B 1 304 ? -7.434 28.359 10.938 1 43.62 304 ASN B N 1
ATOM 4997 C CA . ASN B 1 304 ? -6.555 29.484 11.219 1 43.62 304 ASN B CA 1
ATOM 4998 C C . ASN B 1 304 ? -6.965 30.734 10.43 1 43.62 304 ASN B C 1
ATOM 5000 O O . ASN B 1 304 ? -6.84 31.859 10.922 1 43.62 304 ASN B O 1
ATOM 5004 N N . GLU B 1 305 ? -7.238 30.484 9.242 1 43.84 305 GLU B N 1
ATOM 5005 C CA . GLU B 1 305 ? -7.715 31.641 8.508 1 43.84 305 GLU B CA 1
ATOM 5006 C C . GLU B 1 305 ? -8.93 32.281 9.188 1 43.84 305 GLU B C 1
ATOM 5008 O O . GLU B 1 305 ? -9.094 33.5 9.172 1 43.84 305 GLU B O 1
ATOM 5013 N N . SER B 1 306 ? -9.5 31.391 9.883 1 41.97 306 SER B N 1
ATOM 5014 C CA . SER B 1 306 ? -10.672 31.953 10.562 1 41.97 306 SER B CA 1
ATOM 5015 C C . SER B 1 306 ? -10.281 32.656 11.852 1 41.97 306 SER B C 1
ATOM 5017 O O . SER B 1 306 ? -10.984 33.562 12.297 1 41.97 306 SER B O 1
ATOM 5019 N N . LYS B 1 307 ? -9.117 32.344 12.508 1 45.12 307 LYS B N 1
ATOM 5020 C CA . LYS B 1 307 ? -8.75 32.969 13.781 1 45.12 307 LYS B CA 1
ATOM 5021 C C . LYS B 1 307 ? -7.938 34.25 13.555 1 45.12 307 LYS B C 1
ATOM 5023 O O . LYS B 1 307 ? -7.609 34.938 14.508 1 45.12 307 LYS B O 1
ATOM 5028 N N . GLN B 1 308 ? -7.441 34.438 12.414 1 36.47 308 GLN B N 1
ATOM 5029 C CA . GLN B 1 308 ? -6.73 35.688 12.289 1 36.47 308 GLN B CA 1
ATOM 5030 C C . GLN B 1 308 ? -7.688 36.875 12.414 1 36.47 308 GLN B C 1
ATOM 5032 O O . GLN B 1 308 ? -8.664 36.969 11.672 1 36.47 308 GLN B O 1
ATOM 5037 N N . LEU B 1 309 ? -7.625 37.5 13.414 1 37.12 309 LEU B N 1
ATOM 5038 C CA . LEU B 1 309 ? -8.273 38.781 13.562 1 37.12 309 LEU B CA 1
ATOM 5039 C C . LEU B 1 309 ? -7.93 39.719 12.391 1 37.12 309 LEU B C 1
ATOM 5041 O O . LEU B 1 309 ? -6.77 39.812 11.984 1 37.12 309 LEU B O 1
ATOM 5045 N N . PRO B 1 310 ? -8.812 40.156 11.664 1 40.66 310 PRO B N 1
ATOM 5046 C CA . PRO B 1 310 ? -8.508 41.031 10.539 1 40.66 310 PRO B CA 1
ATOM 5047 C C . PRO B 1 310 ? -7.496 42.125 10.906 1 40.66 310 PRO B C 1
ATOM 5049 O O . PRO B 1 310 ? -7.516 42.625 12.031 1 40.66 310 PRO B O 1
ATOM 5052 N N . THR B 1 311 ? -6.398 42.156 10.203 1 44.91 311 THR B N 1
ATOM 5053 C CA . THR B 1 311 ? -5.41 43.25 10.297 1 44.91 311 THR B CA 1
ATOM 5054 C C . THR B 1 311 ? -6.078 44.562 10.68 1 44.91 311 THR B C 1
ATOM 5056 O O . THR B 1 311 ? -5.512 45.344 11.43 1 44.91 311 THR B O 1
ATOM 5059 N N . ILE B 1 312 ? -7.289 44.531 10.242 1 45.81 312 ILE B N 1
ATOM 5060 C CA . ILE B 1 312 ? -8.039 45.75 10.477 1 45.81 312 ILE B CA 1
ATOM 5061 C C . ILE B 1 312 ? -8.312 45.906 11.977 1 45.81 312 ILE B C 1
ATOM 5063 O O . ILE B 1 312 ? -8.258 47.031 12.516 1 45.81 312 ILE B O 1
ATOM 5067 N N . THR B 1 313 ? -8.398 44.812 12.594 1 48 313 THR B N 1
ATOM 5068 C CA . THR B 1 313 ? -8.656 44.906 14.023 1 48 313 THR B CA 1
ATOM 5069 C C . THR B 1 313 ? -7.387 45.344 14.766 1 48 313 THR B C 1
ATOM 5071 O O . THR B 1 313 ? -7.438 46.156 15.688 1 48 313 THR B O 1
ATOM 5074 N N . TRP B 1 314 ? -6.352 44.906 14.211 1 48 314 TRP B N 1
ATOM 5075 C CA . TRP B 1 314 ? -5.066 45.312 14.789 1 48 314 TRP B CA 1
ATOM 5076 C C . TRP B 1 314 ? -4.758 46.75 14.492 1 48 314 TRP B C 1
ATOM 5078 O O . TRP B 1 314 ? -4.242 47.469 15.359 1 48 314 TRP B O 1
ATOM 5088 N N . ILE B 1 315 ? -5.172 47.125 13.391 1 49.88 315 ILE B N 1
ATOM 5089 C CA . ILE B 1 315 ? -5.016 48.531 13.016 1 49.88 315 ILE B CA 1
ATOM 5090 C C . ILE B 1 315 ? -5.91 49.406 13.891 1 49.88 315 ILE B C 1
ATOM 5092 O O . ILE B 1 315 ? -5.48 50.438 14.375 1 49.88 315 ILE B O 1
ATOM 5096 N N . ILE B 1 316 ? -6.988 48.844 14.211 1 48.12 316 ILE B N 1
ATOM 5097 C CA . ILE B 1 316 ? -7.922 49.625 15.031 1 48.12 316 ILE B CA 1
ATOM 5098 C C . ILE B 1 316 ? -7.406 49.688 16.469 1 48.12 316 ILE B C 1
ATOM 5100 O O . ILE B 1 316 ? -7.422 50.75 17.094 1 48.12 316 ILE B O 1
ATOM 5104 N N . ILE B 1 317 ? -6.703 48.625 16.797 1 50.62 317 ILE B N 1
ATOM 5105 C CA . ILE B 1 317 ? -6.145 48.625 18.141 1 50.62 317 ILE B CA 1
ATOM 5106 C C . ILE B 1 317 ? -4.926 49.531 18.219 1 50.62 317 ILE B C 1
ATOM 5108 O O . ILE B 1 317 ? -4.773 50.312 19.172 1 50.62 317 ILE B O 1
ATOM 5112 N N . LEU B 1 318 ? -4.242 49.562 17.156 1 50.03 318 LEU B N 1
ATOM 5113 C CA . LEU B 1 318 ? -3.072 50.438 17.094 1 50.03 318 LEU B CA 1
ATOM 5114 C C . LEU B 1 318 ? -3.488 51.906 17 1 50.03 318 LEU B C 1
ATOM 5116 O O . LEU B 1 318 ? -2.908 52.75 17.672 1 50.03 318 LEU B O 1
ATOM 5120 N N . VAL B 1 319 ? -4.488 52.094 16.266 1 50.59 319 VAL B N 1
ATOM 5121 C CA . VAL B 1 319 ? -4.969 53.469 16.078 1 50.59 319 VAL B CA 1
ATOM 5122 C C . VAL B 1 319 ? -5.59 53.969 17.375 1 50.59 319 VAL B C 1
ATOM 5124 O O . VAL B 1 319 ? -5.348 55.125 17.781 1 50.59 319 VAL B O 1
ATOM 5127 N N . VAL B 1 320 ? -6.18 53.062 18.031 1 48.53 320 VAL B N 1
ATOM 5128 C CA . VAL B 1 320 ? -6.801 53.469 19.297 1 48.53 320 VAL B CA 1
ATOM 5129 C C . VAL B 1 320 ? -5.727 53.688 20.344 1 48.53 320 VAL B C 1
ATOM 5131 O O . VAL B 1 320 ? -5.797 54.656 21.109 1 48.53 320 VAL B O 1
ATOM 5134 N N . CYS B 1 321 ? -4.691 53 20.172 1 48.31 321 CYS B N 1
ATOM 5135 C CA . CYS B 1 321 ? -3.584 53.156 21.094 1 48.31 321 CYS B CA 1
ATOM 5136 C C . CYS B 1 321 ? -2.799 54.438 20.797 1 48.31 321 CYS B C 1
ATOM 5138 O O . CYS B 1 321 ? -2.422 55.156 21.719 1 48.31 321 CYS B O 1
ATOM 5140 N N . ILE B 1 322 ? -2.65 54.656 19.562 1 50.84 322 ILE B N 1
ATOM 5141 C CA . ILE B 1 322 ? -1.958 55.875 19.156 1 50.84 322 ILE B CA 1
ATOM 5142 C C . ILE B 1 322 ? -2.83 57.094 19.438 1 50.84 322 ILE B C 1
ATOM 5144 O O . ILE B 1 322 ? -2.34 58.125 19.938 1 50.84 322 ILE B O 1
ATOM 5148 N N . ALA B 1 323 ? -4.039 56.938 19.172 1 47.72 323 ALA B N 1
ATOM 5149 C CA . ALA B 1 323 ? -4.957 58.062 19.406 1 47.72 323 ALA B CA 1
ATOM 5150 C C . ALA B 1 323 ? -5.062 58.375 20.906 1 47.72 323 ALA B C 1
ATOM 5152 O O . ALA B 1 323 ? -5.125 59.531 21.297 1 47.72 323 ALA B O 1
ATOM 5153 N N . ASP B 1 324 ? -4.906 57.344 21.594 1 47.22 324 ASP B N 1
ATOM 5154 C CA . ASP B 1 324 ? -4.902 57.531 23.031 1 47.22 324 ASP B CA 1
ATOM 5155 C C . ASP B 1 324 ? -3.562 58.094 23.516 1 47.22 324 ASP B C 1
ATOM 5157 O O . ASP B 1 324 ? -3.521 58.938 24.406 1 47.22 324 ASP B O 1
ATOM 5161 N N . ALA B 1 325 ? -2.545 57.688 22.781 1 48.31 325 ALA B N 1
ATOM 5162 C CA . ALA B 1 325 ? -1.22 58.219 23.078 1 48.31 325 ALA B CA 1
ATOM 5163 C C . ALA B 1 325 ? -1.089 59.656 22.625 1 48.31 325 ALA B C 1
ATOM 5165 O O . ALA B 1 325 ? -0.5 60.5 23.328 1 48.31 325 ALA B O 1
ATOM 5166 N N . ARG B 1 326 ? -1.595 59.938 21.547 1 44.47 326 ARG B N 1
ATOM 5167 C CA . ARG B 1 326 ? -1.554 61.312 21.047 1 44.47 326 ARG B CA 1
ATOM 5168 C C . ARG B 1 326 ? -2.467 62.219 21.875 1 44.47 326 ARG B C 1
ATOM 5170 O O . ARG B 1 326 ? -2.145 63.375 22.109 1 44.47 326 ARG B O 1
ATOM 5177 N N . ARG B 1 327 ? -3.545 61.719 22.234 1 41.81 327 ARG B N 1
ATOM 5178 C CA . ARG B 1 327 ? -4.367 62.531 23.125 1 41.81 327 ARG B CA 1
ATOM 5179 C C . ARG B 1 327 ? -3.629 62.812 24.422 1 41.81 327 ARG B C 1
ATOM 5181 O O . ARG B 1 327 ? -3.74 63.938 24.969 1 41.81 327 ARG B O 1
ATOM 5188 N N . LYS B 1 328 ? -2.752 61.969 24.781 1 38.59 328 LYS B N 1
ATOM 5189 C CA . LYS B 1 328 ? -1.98 62.25 25.984 1 38.59 328 LYS B CA 1
ATOM 5190 C C . LYS B 1 328 ? -0.794 63.156 25.672 1 38.59 328 LYS B C 1
ATOM 5192 O O . LYS B 1 328 ? -0.431 64 26.5 1 38.59 328 LYS B O 1
ATOM 5197 N N . LEU B 1 329 ? -0.266 63.062 24.484 1 39.41 329 LEU B N 1
ATOM 5198 C CA . LEU B 1 329 ? 0.794 64 24.141 1 39.41 329 LEU B CA 1
ATOM 5199 C C . LEU B 1 329 ? 0.229 65.375 23.922 1 39.41 329 LEU B C 1
ATOM 5201 O O . LEU B 1 329 ? 0.858 66.375 24.281 1 39.41 329 LEU B O 1
ATOM 5205 N N . VAL B 1 330 ? -0.922 65.438 23.359 1 37.19 330 VAL B N 1
ATOM 5206 C CA . VAL B 1 330 ? -1.515 66.75 23.203 1 37.19 330 VAL B CA 1
ATOM 5207 C C . VAL B 1 330 ? -1.905 67.312 24.562 1 37.19 330 VAL B C 1
ATOM 5209 O O . VAL B 1 330 ? -1.7 68.5 24.844 1 37.19 330 VAL B O 1
ATOM 5212 N N . LEU B 1 331 ? -2.283 66.5 25.406 1 35.22 331 LEU B N 1
ATOM 5213 C CA . LEU B 1 331 ? -2.607 67.062 26.719 1 35.22 331 LEU B CA 1
ATOM 5214 C C . LEU B 1 331 ? -1.34 67.375 27.484 1 35.22 331 LEU B C 1
ATOM 5216 O O . LEU B 1 331 ? -1.302 68.375 28.203 1 35.22 331 LEU B O 1
ATOM 5220 N N . LEU B 1 332 ? -0.274 66.688 27.25 1 35.94 332 LEU B N 1
ATOM 5221 C CA . LEU 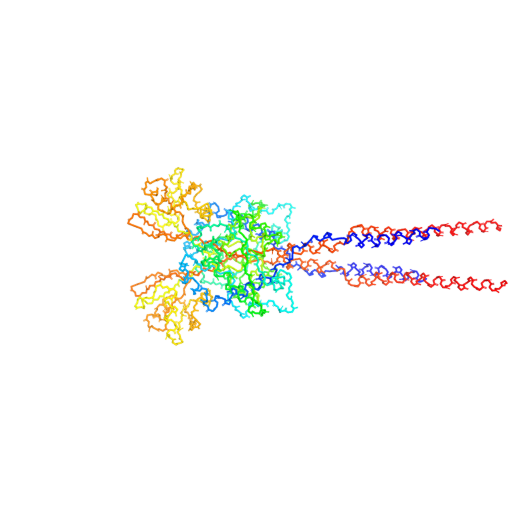B 1 332 ? 0.961 67.062 27.938 1 35.94 332 LEU B CA 1
ATOM 5222 C C . LEU B 1 332 ? 1.586 68.312 27.312 1 35.94 332 LEU B C 1
ATOM 5224 O O . LEU B 1 332 ? 2.137 69.125 28.016 1 35.94 332 LEU B O 1
ATOM 5228 N N . SER B 1 333 ? 1.466 68.5 26.047 1 34.69 333 SER B N 1
ATOM 5229 C CA . SER B 1 333 ? 2.006 69.688 25.453 1 34.69 333 SER B CA 1
ATOM 5230 C C . SER B 1 333 ? 1.165 70.938 25.844 1 34.69 333 SER B C 1
ATOM 5232 O O . SER B 1 333 ? 1.69 72 25.984 1 34.69 333 SER B O 1
ATOM 5234 N N . PHE B 1 334 ? -0.146 70.688 25.969 1 36 334 PHE B N 1
ATOM 5235 C CA . PHE B 1 334 ? -0.959 71.812 26.406 1 36 334 PHE B CA 1
ATOM 5236 C C . PHE B 1 334 ? -0.701 72.125 27.875 1 36 334 PHE B C 1
ATOM 5238 O O . PHE B 1 334 ? -0.697 73.312 28.266 1 36 334 PHE B O 1
ATOM 5245 N N . GLN B 1 335 ? -0.398 71.188 28.641 1 33.34 335 GLN B N 1
ATOM 5246 C CA . GLN B 1 335 ? -0.085 71.5 30.031 1 33.34 335 GLN B CA 1
ATOM 5247 C C . GLN B 1 335 ? 1.288 72.125 30.172 1 33.34 335 GLN B C 1
ATOM 5249 O O . GLN B 1 335 ? 1.472 73 31 1 33.34 335 GLN B O 1
ATOM 5254 N N . ARG B 1 336 ? 2.201 71.812 29.391 1 36.69 336 ARG B N 1
ATOM 5255 C CA . ARG B 1 336 ? 3.477 72.5 29.453 1 36.69 336 ARG B CA 1
ATOM 5256 C C . ARG B 1 336 ? 3.334 73.938 28.953 1 36.69 336 ARG B C 1
ATOM 5258 O O . ARG B 1 336 ? 3.984 74.875 29.484 1 36.69 336 ARG B O 1
ATOM 5265 N N . LEU B 1 337 ? 2.41 74.062 28 1 35.72 337 LEU B N 1
ATOM 5266 C CA . LEU B 1 337 ? 2.197 75.438 27.562 1 35.72 337 LEU B CA 1
ATOM 5267 C C . LEU B 1 337 ? 1.454 76.25 28.625 1 35.72 337 LEU B C 1
ATOM 5269 O O . LEU B 1 337 ? 1.779 77.438 28.859 1 35.72 337 LEU B O 1
ATOM 5273 N N . VAL B 1 338 ? 0.535 75.625 29.297 1 34.56 338 VAL B N 1
ATOM 5274 C CA . VAL B 1 338 ? -0.173 76.375 30.312 1 34.56 338 VAL B CA 1
ATOM 5275 C C . VAL B 1 338 ? 0.767 76.688 31.484 1 34.56 338 VAL B C 1
ATOM 5277 O O . VAL B 1 338 ? 0.769 77.75 32.031 1 34.56 338 VAL B O 1
ATOM 5280 N N . VAL B 1 339 ? 1.663 75.75 31.797 1 34.25 339 VAL B N 1
ATOM 5281 C CA . VAL B 1 339 ? 2.564 76.062 32.906 1 34.25 339 VAL B CA 1
ATOM 5282 C C . VAL B 1 339 ? 3.549 77.125 32.5 1 34.25 339 VAL B C 1
ATOM 5284 O O . VAL B 1 339 ? 3.871 78 33.312 1 34.25 339 VAL B O 1
ATOM 5287 N N . ARG B 1 340 ? 3.965 77.188 31.281 1 35.06 340 ARG B N 1
ATOM 5288 C CA . ARG B 1 340 ? 4.871 78.25 30.906 1 35.06 340 ARG B CA 1
ATOM 5289 C C . ARG B 1 340 ? 4.152 79.562 30.906 1 35.06 340 ARG B C 1
ATOM 5291 O O . ARG B 1 340 ? 4.754 80.625 31.219 1 35.06 340 ARG B O 1
ATOM 5298 N N . VAL B 1 341 ? 2.9 79.562 30.484 1 33.31 341 VAL B N 1
ATOM 5299 C CA . VAL B 1 341 ? 2.229 80.875 30.438 1 33.31 341 VAL B CA 1
ATOM 5300 C C . VAL B 1 341 ? 1.977 81.375 31.859 1 33.31 341 VAL B C 1
ATOM 5302 O O . VAL B 1 341 ? 2.096 82.562 32.125 1 33.31 341 VAL B O 1
ATOM 5305 N N . VAL B 1 342 ? 1.636 80.438 32.719 1 32.97 342 VAL B N 1
ATOM 5306 C CA . VAL B 1 342 ? 1.331 80.938 34.031 1 32.97 342 VAL B CA 1
ATOM 5307 C C . VAL B 1 342 ? 2.613 81.438 34.688 1 32.97 342 VAL B C 1
ATOM 5309 O O . VAL B 1 342 ? 2.604 82.5 35.375 1 32.97 342 VAL B O 1
ATOM 5312 N N . CYS B 1 343 ? 3.695 80.75 34.438 1 31.66 343 CYS B N 1
ATOM 5313 C CA . CYS B 1 343 ? 4.863 81.25 35.156 1 31.66 343 CYS B CA 1
ATOM 5314 C C . CYS B 1 343 ? 5.398 82.562 34.531 1 31.66 343 CYS B C 1
AT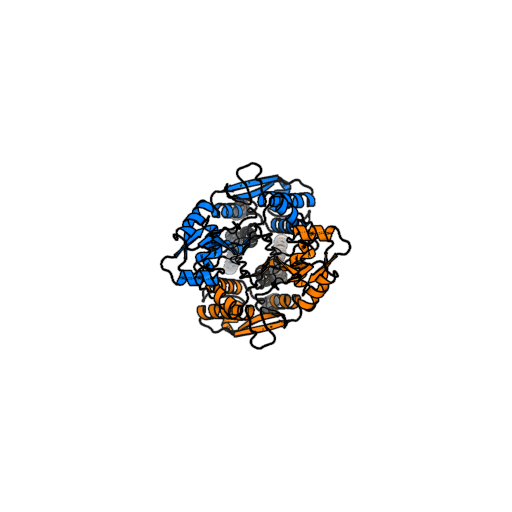OM 5316 O O . CYS B 1 343 ? 6.281 83.188 35.094 1 31.66 343 CYS B O 1
ATOM 5318 N N . SER B 1 344 ? 5.199 82.688 33.25 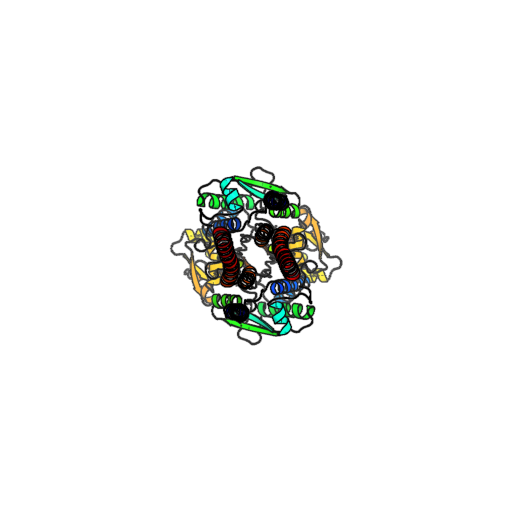1 32.56 344 SER B N 1
ATOM 5319 C CA . SER B 1 344 ? 5.766 83.938 32.75 1 32.56 344 SER B CA 1
ATOM 5320 C C . SER B 1 344 ? 5.008 85.125 33.312 1 32.56 344 SER B C 1
ATOM 5322 O O . SER B 1 344 ? 5.477 86.25 33.188 1 32.56 344 SER B O 1
ATOM 5324 N N . ASN B 1 345 ? 3.719 85 33.531 1 31.11 345 ASN B N 1
ATOM 5325 C CA . ASN B 1 345 ? 3.107 86.25 33.969 1 31.11 345 ASN B CA 1
ATOM 5326 C C . ASN B 1 345 ? 3.432 86.5 35.438 1 31.11 345 ASN B C 1
ATOM 5328 O O . ASN B 1 345 ? 2.912 87.5 36 1 31.11 345 ASN B O 1
ATOM 5332 N N . LYS B 1 346 ? 4.035 85.625 36.219 1 25.31 346 LYS B N 1
ATOM 5333 C CA . LYS B 1 346 ? 4.484 86.25 37.438 1 25.31 346 LYS B CA 1
ATOM 5334 C C . LYS B 1 346 ? 5.879 86.875 37.25 1 25.31 346 LYS B C 1
ATOM 5336 O O . LYS B 1 346 ? 6.762 86.188 36.656 1 25.31 346 LYS B O 1
#

Radius of gyration: 32.93 Å; Cα contacts (8 Å, |Δi|>4): 1187; chains: 2; bounding box: 60×121×87 Å

Solvent-accessible surface area (backbone atoms only — not comparable to full-atom values): 35537 Å² total; per-residue (Å²): 107,69,66,57,53,50,54,48,49,50,49,46,50,51,47,43,53,52,49,66,58,44,72,73,62,64,71,54,45,58,37,31,61,49,33,46,38,30,49,42,21,26,48,13,42,35,36,49,71,39,47,48,59,50,45,30,58,76,54,64,45,77,49,57,26,31,30,34,43,43,49,52,39,56,92,54,39,57,61,64,54,85,91,66,58,44,43,44,35,36,52,26,64,75,67,30,40,43,37,32,19,35,64,66,40,75,78,40,92,48,27,36,56,79,45,90,74,49,42,44,41,55,45,49,50,51,50,52,34,43,49,46,44,16,61,74,72,73,45,74,53,44,80,43,77,46,66,28,90,45,69,68,57,32,54,48,31,24,62,68,51,77,17,64,22,41,36,55,77,38,68,34,41,32,69,52,94,67,30,43,34,69,75,63,20,33,67,45,54,20,73,19,22,34,45,34,22,34,34,30,42,47,88,70,73,58,81,42,59,68,51,43,32,54,55,39,66,75,46,78,83,29,31,32,30,14,64,37,72,66,49,40,58,71,47,45,41,76,41,47,87,51,57,36,83,43,71,31,95,39,68,68,60,43,49,52,34,32,72,71,61,69,20,68,32,34,35,32,54,48,78,85,61,66,54,96,58,33,39,54,41,70,58,47,36,30,44,35,15,25,28,40,31,38,27,62,65,61,28,47,51,46,51,48,65,65,63,54,67,53,68,63,54,52,48,50,50,48,47,51,49,45,50,52,49,45,53,49,47,50,50,49,52,49,48,52,48,50,52,51,52,56,55,63,74,101,109,68,67,57,53,50,55,48,51,49,49,47,49,50,46,44,52,53,50,64,60,43,73,73,61,62,72,54,46,58,36,30,62,48,33,46,38,30,50,43,20,25,48,14,42,35,36,50,70,40,48,48,59,50,46,32,57,77,53,63,44,77,49,58,26,32,30,32,43,42,49,50,38,55,91,55,39,57,61,63,53,85,91,66,57,43,44,44,36,37,51,26,64,73,67,29,41,42,36,32,18,35,65,65,39,74,79,40,92,48,27,36,55,79,46,89,74,48,41,45,42,56,45,48,48,52,50,52,34,42,48,46,44,15,62,75,72,73,44,75,54,45,80,42,77,46,67,29,90,43,71,68,55,32,54,48,32,23,61,68,49,78,16,64,22,38,36,55,76,36,66,34,41,33,68,52,97,68,29,44,34,68,75,62,22,33,66,43,56,19,72,20,22,34,44,34,23,34,35,29,44,48,90,70,75,57,81,41,57,68,52,43,31,53,55,39,65,72,46,77,82,29,32,31,31,14,64,36,71,65,49,39,59,72,47,43,44,76,41,45,88,51,57,37,82,43,73,31,94,40,70,68,60,42,49,52,35,32,73,72,60,68,18,67,31,34,34,32,54,49,79,84,61,64,55,98,58,32,40,54,40,70,57,48,37,31,44,35,15,25,26,41,28,38,26,63,65,62,26,47,52,47,50,48,66,63,64,54,68,55,66,62,54,54,48,50,51,48,48,50,48,45,52,52,47,46,53,48,48,51,51,49,53,49,47,53,49,51,52,50,53,58,56,63,73,101